Protein AF-A0A411Z4C0-F1 (afdb_monomer_lite)

Secondary structure (DSSP, 8-state):
----PPEEEEEE--SSGGGHHHHHHHHHHHHHTT-EEEEE--TTTHHHHHHH-TTEE-HHHHHHHTTT-SEEEEEEEESSHHHHHHHHHHHHHHHHH-TTSEEEEEEEEBGGGTB--SS-HHHHHHHHHTTSEEEEEEEEESS--HHHHHHHTTS-EEEEPTHHHHHHHHH-HHHHHHH-GGGGTT---SEEEEEE---TTSTTSGGGTT----HHHHHHHHHHHHHHHHHHHTS--EEEEE--GGGHHHHHHHHHHHHTTS-EEEGGGTS-TTS-SHHHHHHHHHTTS-SEEEEEESSSHHHHHHHHHHHHHTSSEEEEEEE--HHHHHTSTTHHHHIIIIIHHHHHHHHHHHHHHHHTTS-SEEEEEETTEEEEE--

Organism: NCBI:txid2305252

Structure (mmCIF, N/CA/C/O backbone):
data_AF-A0A411Z4C0-F1
#
_entry.id   AF-A0A411Z4C0-F1
#
loop_
_atom_site.group_PDB
_atom_site.id
_atom_site.type_symbol
_atom_site.label_atom_id
_atom_site.label_alt_id
_atom_site.label_comp_id
_atom_site.label_asym_id
_atom_site.label_entity_id
_atom_site.label_seq_id
_atom_site.pdbx_PDB_ins_code
_atom_site.Cartn_x
_atom_site.Cartn_y
_atom_site.Cartn_z
_atom_site.occupancy
_atom_site.B_iso_or_equiv
_atom_site.auth_seq_id
_atom_site.auth_comp_id
_atom_site.auth_asym_id
_atom_site.auth_atom_id
_atom_site.pdbx_PDB_model_num
ATOM 1 N N . MET A 1 1 ? 1.088 -11.631 -38.907 1.00 36.16 1 MET A N 1
ATOM 2 C CA . MET A 1 1 ? 1.243 -10.688 -37.780 1.00 36.16 1 MET A CA 1
ATOM 3 C C . MET A 1 1 ? 2.710 -10.715 -37.394 1.00 36.16 1 MET A C 1
ATOM 5 O O . MET A 1 1 ? 3.216 -11.822 -37.263 1.00 36.16 1 MET A O 1
ATOM 9 N N . PRO A 1 2 ? 3.419 -9.578 -37.337 1.00 29.78 2 PRO A N 1
ATOM 10 C CA . PRO A 1 2 ? 4.810 -9.581 -36.906 1.00 29.78 2 PRO A CA 1
ATOM 11 C C . PRO A 1 2 ? 4.848 -9.973 -35.428 1.00 29.78 2 PRO A C 1
ATOM 13 O O . PRO A 1 2 ? 4.092 -9.417 -34.633 1.00 29.78 2 PRO A O 1
ATOM 16 N N . GLU A 1 3 ? 5.672 -10.962 -35.087 1.00 36.97 3 GLU A N 1
ATOM 17 C CA . GLU A 1 3 ? 5.961 -11.317 -33.701 1.00 36.97 3 GLU A CA 1
ATOM 18 C C . GLU A 1 3 ? 6.481 -10.058 -33.004 1.00 36.97 3 GLU A C 1
ATOM 20 O O . GLU A 1 3 ? 7.546 -9.536 -33.335 1.00 36.97 3 GLU A O 1
ATOM 25 N N . THR A 1 4 ? 5.689 -9.500 -32.092 1.00 49.03 4 THR A N 1
ATOM 26 C CA . THR A 1 4 ? 6.172 -8.464 -31.186 1.00 49.03 4 THR A CA 1
ATOM 27 C C . THR A 1 4 ? 7.336 -9.068 -30.415 1.00 49.03 4 THR A C 1
ATOM 29 O O . THR A 1 4 ? 7.144 -10.048 -29.694 1.00 49.03 4 THR A O 1
ATOM 32 N N . GLY A 1 5 ? 8.534 -8.518 -30.614 1.00 60.12 5 GLY A N 1
ATOM 33 C CA . GLY A 1 5 ? 9.742 -8.961 -29.928 1.00 60.12 5 GLY A CA 1
ATOM 34 C C . GLY A 1 5 ? 9.531 -9.101 -28.420 1.00 60.12 5 GLY A C 1
ATOM 35 O O . GLY A 1 5 ? 8.759 -8.347 -27.818 1.00 60.12 5 GLY A O 1
ATOM 36 N N . LYS A 1 6 ? 10.188 -10.085 -27.799 1.00 84.81 6 LYS A N 1
ATOM 37 C CA . LYS A 1 6 ? 9.995 -10.387 -26.371 1.00 84.81 6 LYS A CA 1
ATOM 38 C C . LYS A 1 6 ? 10.513 -9.214 -25.534 1.00 84.81 6 LYS A C 1
ATOM 40 O O . LYS A 1 6 ? 11.701 -8.900 -25.587 1.00 84.81 6 LYS A O 1
ATOM 45 N N . CYS A 1 7 ? 9.644 -8.570 -24.754 1.00 92.25 7 CYS A N 1
ATOM 46 C CA . CYS A 1 7 ? 10.045 -7.549 -23.786 1.00 92.25 7 CYS A CA 1
ATOM 47 C C . CYS A 1 7 ? 10.314 -8.195 -22.420 1.00 92.25 7 CYS A C 1
ATOM 49 O O . CYS A 1 7 ? 9.474 -8.929 -21.901 1.00 92.25 7 CYS A O 1
ATOM 51 N N . GLY A 1 8 ? 11.485 -7.923 -21.843 1.00 96.00 8 GLY A N 1
ATOM 52 C CA . GLY A 1 8 ? 11.820 -8.303 -20.473 1.00 96.00 8 GLY A CA 1
ATOM 53 C C . GLY A 1 8 ? 11.466 -7.191 -19.491 1.00 96.00 8 GLY A C 1
ATOM 54 O O . GLY A 1 8 ? 11.849 -6.045 -19.708 1.00 96.00 8 GLY A O 1
ATOM 55 N N . ASN A 1 9 ? 10.756 -7.512 -18.411 1.00 96.81 9 ASN A N 1
ATOM 56 C CA . ASN A 1 9 ? 10.327 -6.552 -17.394 1.00 96.81 9 ASN A CA 1
ATOM 57 C C . ASN A 1 9 ? 11.163 -6.699 -16.117 1.00 96.81 9 ASN A C 1
ATOM 59 O O . ASN A 1 9 ? 11.042 -7.691 -15.396 1.00 96.81 9 ASN A O 1
ATOM 63 N N . ILE A 1 10 ? 11.993 -5.698 -15.820 1.00 97.00 10 ILE A N 1
ATOM 64 C CA . ILE A 1 10 ? 12.774 -5.623 -14.582 1.00 97.00 10 ILE A CA 1
ATOM 65 C C . ILE A 1 10 ? 12.050 -4.690 -13.617 1.00 97.00 10 ILE A C 1
ATOM 67 O O . ILE A 1 10 ? 12.022 -3.475 -13.822 1.00 97.00 10 ILE A O 1
ATOM 71 N N . ILE A 1 11 ? 11.474 -5.249 -12.555 1.00 95.75 11 ILE A N 1
ATOM 72 C CA . ILE A 1 11 ? 10.800 -4.475 -11.511 1.00 95.75 11 ILE A CA 1
ATOM 73 C C . ILE A 1 11 ? 11.809 -4.174 -10.413 1.00 95.75 11 ILE A C 1
ATOM 75 O O . ILE A 1 11 ? 12.146 -5.047 -9.616 1.00 95.75 11 ILE A O 1
ATOM 79 N N . PHE A 1 12 ? 12.297 -2.936 -10.367 1.00 93.31 12 PHE A N 1
ATOM 80 C CA . PHE A 1 12 ? 13.225 -2.503 -9.327 1.00 93.31 12 PHE A CA 1
ATOM 81 C C . PHE A 1 12 ? 12.452 -2.202 -8.047 1.00 93.31 12 PHE A C 1
ATOM 83 O O . PHE A 1 12 ? 11.865 -1.129 -7.910 1.00 93.31 12 PHE A O 1
ATOM 90 N N . CYS A 1 13 ? 12.445 -3.149 -7.112 1.00 90.44 13 CYS A N 1
ATOM 91 C CA . CYS A 1 13 ? 11.799 -2.978 -5.820 1.00 90.44 13 CYS A CA 1
ATOM 92 C C . CYS A 1 13 ? 12.711 -2.172 -4.881 1.00 90.44 13 CYS A C 1
ATOM 94 O O . CYS A 1 13 ? 13.830 -2.612 -4.597 1.00 90.44 13 CYS A O 1
ATOM 96 N N . PRO A 1 14 ? 12.263 -1.018 -4.354 1.00 83.94 14 PRO A N 1
ATOM 97 C CA . PRO A 1 14 ? 12.999 -0.303 -3.325 1.00 83.94 14 PRO A CA 1
ATOM 98 C C . PRO A 1 14 ? 13.212 -1.198 -2.104 1.00 83.94 14 PRO A C 1
ATOM 100 O O . PRO A 1 14 ? 12.359 -2.022 -1.772 1.00 83.94 14 PRO A O 1
ATOM 103 N N . SER A 1 15 ? 14.304 -0.976 -1.372 1.00 71.94 15 SER A N 1
ATOM 104 C CA . SER A 1 15 ? 14.630 -1.707 -0.135 1.00 71.94 15 SER A CA 1
ATOM 105 C C . SER A 1 15 ? 13.703 -1.369 1.044 1.00 71.94 15 SER A C 1
ATOM 107 O O . SER A 1 15 ? 14.072 -1.548 2.202 1.00 71.94 15 SER A O 1
ATOM 109 N N . THR A 1 16 ? 12.506 -0.843 0.777 1.00 72.06 16 THR A N 1
ATOM 110 C CA . THR A 1 16 ? 11.493 -0.558 1.788 1.00 72.06 16 THR A CA 1
ATOM 111 C C . THR A 1 16 ? 10.357 -1.568 1.661 1.00 72.06 16 THR A C 1
ATOM 113 O O . THR A 1 16 ? 9.844 -1.861 0.581 1.00 72.06 16 THR A O 1
ATOM 116 N N . LYS A 1 17 ? 9.937 -2.102 2.807 1.00 67.25 17 LYS A N 1
ATOM 117 C CA . LYS A 1 17 ? 8.950 -3.187 2.909 1.00 67.25 17 LYS A CA 1
ATOM 118 C C . LYS A 1 17 ? 7.579 -2.839 2.300 1.00 67.25 17 LYS A C 1
ATOM 120 O O . LYS A 1 17 ? 6.836 -3.728 1.907 1.00 67.25 17 LYS A O 1
ATOM 125 N N . LEU A 1 18 ? 7.264 -1.547 2.167 1.00 72.56 18 LEU A N 1
ATOM 126 C CA . LEU A 1 18 ? 5.987 -1.045 1.640 1.00 72.56 18 LEU A CA 1
ATOM 127 C C . LEU A 1 18 ? 5.767 -1.336 0.144 1.00 72.56 18 LEU A C 1
ATOM 129 O O . LEU A 1 18 ? 4.624 -1.301 -0.305 1.00 72.56 18 LEU A O 1
ATOM 133 N N . PHE A 1 19 ? 6.823 -1.635 -0.621 1.00 82.00 19 PHE A N 1
ATOM 134 C CA . PHE A 1 19 ? 6.722 -1.850 -2.072 1.00 82.00 19 PHE A CA 1
ATOM 135 C C . PHE A 1 19 ? 6.778 -3.316 -2.504 1.00 82.00 19 PHE A C 1
ATOM 137 O O . PHE A 1 19 ? 6.578 -3.593 -3.685 1.00 82.00 19 PHE A O 1
ATOM 144 N N . LEU A 1 20 ? 6.977 -4.258 -1.573 1.00 85.56 20 LEU A N 1
ATOM 145 C CA . LEU A 1 20 ? 7.060 -5.684 -1.906 1.00 85.56 20 LEU A CA 1
ATOM 146 C C . LEU A 1 20 ? 5.769 -6.184 -2.564 1.00 85.56 20 LEU A C 1
ATOM 148 O O . LEU A 1 20 ? 5.815 -6.796 -3.626 1.00 85.56 20 LEU A O 1
ATOM 152 N N . LEU A 1 21 ? 4.612 -5.881 -1.971 1.00 85.69 21 LEU A N 1
ATOM 153 C CA . LEU A 1 21 ? 3.324 -6.328 -2.497 1.00 85.69 21 LEU A CA 1
ATOM 154 C C . LEU A 1 21 ? 2.980 -5.675 -3.854 1.00 85.69 21 LEU A C 1
ATOM 156 O O . LEU A 1 21 ? 2.681 -6.415 -4.791 1.00 85.69 21 LEU A O 1
ATOM 160 N N . PRO A 1 22 ? 3.093 -4.343 -4.033 1.00 87.44 22 PRO A N 1
ATOM 161 C CA . PRO A 1 22 ? 2.997 -3.725 -5.356 1.00 87.44 22 PRO A CA 1
ATOM 162 C C . PRO A 1 22 ? 3.954 -4.314 -6.408 1.00 87.44 22 PRO A C 1
ATOM 164 O O . PRO A 1 22 ? 3.552 -4.509 -7.554 1.00 87.44 22 PRO A O 1
ATOM 167 N N . ALA A 1 23 ? 5.203 -4.630 -6.041 1.00 90.62 23 ALA A N 1
ATOM 168 C CA . ALA A 1 23 ? 6.168 -5.238 -6.959 1.00 90.62 23 ALA A CA 1
ATOM 169 C C . ALA A 1 23 ? 5.717 -6.628 -7.421 1.00 90.62 23 ALA A C 1
ATOM 171 O O . ALA A 1 23 ? 5.772 -6.920 -8.616 1.00 90.62 23 ALA A O 1
ATOM 172 N N . ILE A 1 24 ? 5.213 -7.449 -6.494 1.00 89.69 24 ILE A N 1
ATOM 173 C CA . ILE A 1 24 ? 4.620 -8.748 -6.824 1.00 89.69 24 ILE A CA 1
ATOM 174 C C . ILE A 1 24 ? 3.420 -8.558 -7.752 1.00 89.69 24 ILE A C 1
ATOM 176 O O . ILE A 1 24 ? 3.318 -9.248 -8.754 1.00 89.69 24 ILE A O 1
ATOM 180 N N . MET A 1 25 ? 2.551 -7.580 -7.497 1.00 89.12 25 MET A N 1
ATOM 181 C CA . MET A 1 25 ? 1.376 -7.360 -8.348 1.00 89.12 25 MET A CA 1
ATOM 182 C C . MET A 1 25 ? 1.731 -6.964 -9.779 1.00 89.12 25 MET A C 1
ATOM 184 O O . MET A 1 25 ? 1.104 -7.438 -10.723 1.00 89.12 25 MET A O 1
ATOM 188 N N . MET A 1 26 ? 2.757 -6.133 -9.959 1.00 91.88 26 MET A N 1
ATOM 189 C CA . MET A 1 26 ? 3.262 -5.818 -11.295 1.00 91.88 26 MET A CA 1
ATOM 190 C C . MET A 1 26 ? 3.892 -7.042 -11.957 1.00 91.88 26 MET A C 1
ATOM 192 O O . MET A 1 26 ? 3.703 -7.251 -13.152 1.00 91.88 26 MET A O 1
ATOM 196 N N . HIS A 1 27 ? 4.613 -7.865 -11.192 1.00 93.38 27 HIS A N 1
ATOM 197 C CA . HIS A 1 27 ? 5.173 -9.109 -11.705 1.00 93.38 27 HIS A CA 1
ATOM 198 C C . HIS A 1 27 ? 4.070 -10.026 -12.237 1.00 93.38 27 HIS A C 1
ATOM 200 O O . HIS A 1 27 ? 4.132 -10.428 -13.395 1.00 93.38 27 HIS A O 1
ATOM 206 N N . GLU A 1 28 ? 3.037 -10.253 -11.430 1.00 91.06 28 GLU A N 1
ATOM 207 C CA . GLU A 1 28 ? 1.883 -11.091 -11.760 1.00 91.06 28 GLU A CA 1
ATOM 208 C C . GLU A 1 28 ? 1.089 -10.571 -12.957 1.00 91.06 28 GLU A C 1
ATOM 210 O O . GLU A 1 28 ? 0.636 -11.338 -13.803 1.00 91.06 28 GLU A O 1
ATOM 215 N N . PHE A 1 29 ? 0.958 -9.252 -13.067 1.00 91.69 29 PHE A N 1
ATOM 216 C CA . PHE A 1 29 ? 0.349 -8.620 -14.227 1.00 91.69 29 PHE A CA 1
ATOM 217 C C . PHE A 1 29 ? 1.114 -8.942 -15.526 1.00 91.69 29 PHE A C 1
ATOM 219 O O . PHE A 1 29 ? 0.507 -9.364 -16.511 1.00 91.69 29 PHE A O 1
ATOM 226 N N . PHE A 1 30 ? 2.444 -8.795 -15.533 1.00 92.31 30 PHE A N 1
ATOM 227 C CA . PHE A 1 30 ? 3.253 -9.086 -16.722 1.00 92.31 30 PHE A CA 1
ATOM 228 C C . PHE A 1 30 ? 3.294 -10.583 -17.052 1.00 92.31 30 PHE A C 1
ATOM 230 O O . PHE A 1 30 ? 3.185 -10.950 -18.222 1.00 92.31 30 PHE A O 1
ATOM 237 N N . THR A 1 31 ? 3.410 -11.458 -16.050 1.00 90.94 31 THR A N 1
ATOM 238 C CA . THR A 1 31 ? 3.430 -12.911 -16.282 1.00 90.94 31 THR A CA 1
ATOM 239 C C . THR A 1 31 ? 2.089 -13.424 -16.796 1.00 90.94 31 THR A C 1
ATOM 241 O O . THR A 1 31 ? 2.075 -14.263 -17.697 1.00 90.94 31 THR A O 1
ATOM 244 N N . ALA A 1 32 ? 0.964 -12.884 -16.313 1.00 89.00 32 ALA A N 1
ATOM 245 C CA . ALA A 1 32 ? -0.366 -13.199 -16.835 1.00 89.00 32 ALA A CA 1
ATOM 246 C C . ALA A 1 32 ? -0.538 -12.786 -18.309 1.00 89.00 32 ALA A C 1
ATOM 248 O O . ALA A 1 32 ? -1.260 -13.450 -19.052 1.00 89.00 32 ALA A O 1
ATOM 249 N N . ALA A 1 33 ? 0.163 -11.738 -18.755 1.00 89.19 33 ALA A N 1
ATOM 250 C CA . ALA A 1 33 ? 0.226 -11.328 -20.159 1.00 89.19 33 ALA A CA 1
ATOM 251 C C . ALA A 1 33 ? 1.207 -12.169 -21.008 1.00 89.19 33 ALA A C 1
ATOM 253 O O . ALA A 1 33 ? 1.366 -11.916 -22.202 1.00 89.19 33 ALA A O 1
ATOM 254 N N . GLY A 1 34 ? 1.874 -13.166 -20.415 1.00 89.31 34 GLY A N 1
ATOM 255 C CA . GLY A 1 34 ? 2.897 -13.978 -21.078 1.00 89.31 34 GLY A CA 1
ATOM 256 C C . GLY A 1 34 ? 4.239 -13.261 -21.261 1.00 89.31 34 GLY A C 1
ATOM 257 O O . GLY A 1 34 ? 5.102 -13.757 -21.988 1.00 89.31 34 GLY A O 1
ATOM 258 N N . GLU A 1 35 ? 4.441 -12.109 -20.617 1.00 92.19 35 GLU A N 1
ATOM 259 C CA . GLU A 1 35 ? 5.706 -11.382 -20.659 1.00 92.19 35 GLU A CA 1
ATOM 260 C C . GLU A 1 35 ? 6.702 -11.932 -19.627 1.00 92.19 35 GLU A C 1
ATOM 262 O O . GLU A 1 35 ? 6.344 -12.334 -18.516 1.00 92.19 35 GLU A O 1
ATOM 267 N N . LYS A 1 36 ? 7.997 -11.908 -19.968 1.00 94.31 36 LYS A N 1
ATOM 268 C CA . LYS A 1 36 ? 9.054 -12.249 -19.012 1.00 94.31 36 LYS A CA 1
ATOM 269 C C . LYS A 1 36 ? 9.165 -11.135 -17.974 1.00 94.31 36 LYS A C 1
ATOM 271 O O . LYS A 1 36 ? 9.294 -9.965 -18.333 1.00 94.31 36 LYS A O 1
ATOM 276 N N . SER A 1 37 ? 9.176 -11.488 -16.693 1.00 95.75 37 SER A N 1
ATOM 277 C CA . SER A 1 37 ? 9.228 -10.519 -15.596 1.00 95.75 37 SER A CA 1
ATOM 278 C C . SER A 1 37 ? 10.017 -11.057 -14.407 1.00 95.75 37 SER A C 1
ATOM 280 O O . SER A 1 37 ? 9.930 -12.245 -14.102 1.00 95.75 37 SER A O 1
ATOM 282 N N . LYS A 1 38 ? 10.778 -10.191 -13.729 1.00 96.00 38 LYS A N 1
ATOM 283 C CA . LYS A 1 38 ? 11.469 -10.494 -12.468 1.00 96.00 38 LYS A CA 1
ATOM 284 C C . LYS A 1 38 ? 11.516 -9.274 -11.562 1.00 96.00 38 LYS A C 1
ATOM 286 O O . LYS A 1 38 ? 11.616 -8.139 -12.032 1.00 96.00 38 LYS A O 1
ATOM 291 N N . ILE A 1 39 ? 11.466 -9.530 -10.256 1.00 95.88 39 ILE A N 1
ATOM 292 C CA . ILE A 1 39 ? 11.573 -8.494 -9.234 1.00 95.88 39 ILE A CA 1
ATOM 293 C C . ILE A 1 39 ? 13.020 -8.461 -8.757 1.00 95.88 39 ILE A C 1
ATOM 295 O O . ILE A 1 39 ? 13.527 -9.440 -8.212 1.00 95.88 39 ILE A O 1
ATOM 299 N N . VAL A 1 40 ? 13.686 -7.332 -8.973 1.00 94.88 40 VAL A N 1
ATOM 300 C CA . VAL A 1 40 ? 15.056 -7.105 -8.517 1.00 94.88 40 VAL A CA 1
ATOM 301 C C . VAL A 1 40 ? 15.011 -6.349 -7.201 1.00 94.88 40 VAL A C 1
ATOM 303 O O . VAL A 1 40 ? 14.377 -5.296 -7.102 1.00 94.88 40 VAL A O 1
ATOM 306 N N . ILE A 1 41 ? 15.695 -6.885 -6.195 1.00 91.75 41 ILE A N 1
ATOM 307 C CA . ILE A 1 41 ? 15.812 -6.285 -4.865 1.00 91.75 41 ILE A CA 1
ATOM 308 C C . ILE A 1 41 ? 17.268 -6.320 -4.392 1.00 91.75 41 ILE A C 1
ATOM 310 O O . ILE A 1 41 ? 18.077 -7.109 -4.880 1.00 91.75 41 ILE A O 1
ATOM 314 N N . ASP A 1 42 ? 17.611 -5.453 -3.439 1.00 88.06 42 ASP A N 1
ATOM 315 C CA . ASP A 1 42 ? 18.913 -5.481 -2.775 1.00 88.06 42 ASP A CA 1
ATOM 316 C C . ASP A 1 42 ? 19.214 -6.879 -2.212 1.00 88.06 42 ASP A C 1
ATOM 318 O O . ASP A 1 42 ? 18.386 -7.487 -1.527 1.00 88.06 42 ASP A O 1
ATOM 322 N N . LYS A 1 43 ? 20.426 -7.374 -2.474 1.00 88.25 43 LYS A N 1
ATOM 323 C CA . LYS A 1 43 ? 20.870 -8.718 -2.091 1.00 88.25 43 LYS A CA 1
ATOM 324 C C . LYS A 1 43 ? 20.746 -8.990 -0.589 1.00 88.25 43 LYS A C 1
ATOM 326 O O . LYS A 1 43 ? 20.501 -10.128 -0.200 1.00 88.25 43 LYS A O 1
ATOM 331 N N . ASN A 1 44 ? 20.859 -7.963 0.254 1.00 86.56 44 ASN A N 1
ATOM 332 C CA . ASN A 1 44 ? 20.707 -8.097 1.704 1.00 86.56 44 ASN A CA 1
ATOM 333 C C . ASN A 1 44 ? 19.247 -8.328 2.127 1.00 86.56 44 ASN A C 1
ATOM 335 O O . ASN A 1 44 ? 18.997 -8.931 3.167 1.00 86.56 44 ASN A O 1
ATOM 339 N N . MET A 1 45 ? 18.287 -7.861 1.325 1.00 85.38 45 MET A N 1
ATOM 340 C CA . MET A 1 45 ? 16.848 -8.042 1.552 1.00 85.38 45 MET A CA 1
ATOM 341 C C . MET A 1 45 ? 16.296 -9.295 0.864 1.00 85.38 45 MET A C 1
ATOM 343 O O . MET A 1 45 ? 15.189 -9.730 1.183 1.00 85.38 45 MET A O 1
ATOM 347 N N . LEU A 1 46 ? 17.055 -9.881 -0.068 1.00 88.94 46 LEU A N 1
ATOM 348 C CA . LEU A 1 46 ? 16.620 -11.010 -0.884 1.00 88.94 46 LEU A CA 1
ATOM 349 C C . LEU A 1 46 ? 16.130 -12.216 -0.060 1.00 88.94 46 LEU A C 1
ATOM 351 O O . LEU A 1 46 ? 15.039 -12.692 -0.373 1.00 88.94 46 LEU A O 1
ATOM 355 N N . PRO A 1 47 ? 16.820 -12.675 1.010 1.00 87.94 47 PRO A N 1
ATOM 356 C CA . PRO A 1 47 ? 16.332 -13.804 1.803 1.00 87.94 47 PRO A CA 1
ATOM 357 C C . PRO A 1 47 ? 14.936 -13.552 2.377 1.00 87.94 47 PRO A C 1
ATOM 359 O O . PRO A 1 47 ? 14.050 -14.378 2.208 1.00 87.94 47 PRO A O 1
ATOM 362 N N . GLN A 1 48 ? 14.711 -12.374 2.970 1.00 83.12 48 GLN A N 1
ATOM 363 C CA . GLN A 1 48 ? 13.415 -11.994 3.536 1.00 83.12 48 GLN A CA 1
ATOM 364 C C . GLN A 1 48 ? 12.327 -11.873 2.459 1.00 83.12 48 GLN A C 1
ATOM 366 O O . GLN A 1 48 ? 11.188 -12.281 2.675 1.00 83.12 48 GLN A O 1
ATOM 371 N N . ALA A 1 49 ? 12.658 -11.311 1.295 1.00 86.06 49 ALA A N 1
ATOM 372 C CA . ALA A 1 49 ? 11.708 -11.182 0.195 1.00 86.06 49 ALA A CA 1
ATOM 373 C C . ALA A 1 49 ? 11.306 -12.552 -0.381 1.00 86.06 49 ALA A C 1
ATOM 375 O O . ALA A 1 49 ? 10.137 -12.767 -0.702 1.00 86.06 49 ALA A O 1
ATOM 376 N N . GLN A 1 50 ? 12.244 -13.504 -0.431 1.00 87.44 50 GLN A N 1
ATOM 377 C CA . GLN A 1 50 ? 12.003 -14.869 -0.912 1.00 87.44 50 GLN A CA 1
ATOM 378 C C . GLN A 1 50 ? 11.079 -15.692 -0.008 1.00 87.44 50 GLN A C 1
ATOM 380 O O . GLN A 1 50 ? 10.399 -16.622 -0.465 1.00 87.44 50 GLN A O 1
ATOM 385 N N . GLU A 1 51 ? 10.982 -15.320 1.269 1.00 82.25 51 GLU A N 1
ATOM 386 C CA . GLU A 1 51 ? 9.969 -15.888 2.152 1.00 82.25 51 GLU A CA 1
ATOM 387 C C . GLU A 1 51 ? 8.548 -15.484 1.708 1.00 82.25 51 GLU A C 1
ATOM 389 O O . GLU A 1 51 ? 7.612 -16.265 1.869 1.00 82.25 51 GLU A O 1
ATOM 394 N N . ILE A 1 52 ? 8.379 -14.312 1.084 1.00 79.31 52 ILE A N 1
ATOM 395 C CA . ILE A 1 52 ? 7.080 -13.786 0.633 1.00 79.31 52 ILE A CA 1
ATOM 396 C C . ILE A 1 52 ? 6.721 -14.293 -0.776 1.00 79.31 52 ILE A C 1
ATOM 398 O O . ILE A 1 52 ? 5.558 -14.620 -1.023 1.00 79.31 52 ILE A O 1
ATOM 402 N N . GLY A 1 53 ? 7.695 -14.411 -1.686 1.00 80.44 53 GLY A N 1
ATOM 403 C CA . GLY A 1 53 ? 7.493 -14.932 -3.047 1.00 80.44 53 GLY A CA 1
ATOM 404 C C . GLY A 1 53 ? 8.795 -15.380 -3.716 1.00 80.44 53 GLY A C 1
ATOM 405 O O . GLY A 1 53 ? 9.859 -14.901 -3.364 1.00 80.44 53 GLY A O 1
ATOM 406 N N . ASP A 1 54 ? 8.746 -16.306 -4.674 1.00 82.00 54 ASP A N 1
ATOM 407 C CA . ASP A 1 54 ? 9.963 -16.872 -5.294 1.00 82.00 54 ASP A CA 1
ATOM 408 C C . ASP A 1 54 ? 10.548 -16.015 -6.433 1.00 82.00 54 ASP A C 1
ATOM 410 O O . ASP A 1 54 ? 11.658 -16.263 -6.901 1.00 82.00 54 ASP A O 1
ATOM 414 N N . ASP A 1 55 ? 9.832 -14.981 -6.875 1.00 88.50 55 ASP A N 1
ATOM 415 C CA . ASP A 1 55 ? 10.209 -14.181 -8.047 1.00 88.50 55 ASP A CA 1
ATOM 416 C C . ASP A 1 55 ? 11.171 -13.024 -7.770 1.00 88.50 55 ASP A C 1
ATOM 418 O O . ASP A 1 55 ? 11.555 -12.297 -8.694 1.00 88.50 55 ASP A O 1
ATOM 422 N N . PHE A 1 56 ? 11.607 -12.888 -6.517 1.00 92.81 56 PHE A N 1
ATOM 423 C CA . PHE A 1 56 ? 12.664 -11.964 -6.128 1.00 92.81 56 PHE A CA 1
ATOM 424 C C . PHE A 1 56 ? 14.042 -12.537 -6.469 1.00 92.81 56 PHE A C 1
ATOM 426 O O . PHE A 1 56 ? 14.348 -13.696 -6.176 1.00 92.81 56 PHE A O 1
ATOM 433 N N . CYS A 1 57 ? 14.893 -11.701 -7.056 1.00 94.94 57 CYS A N 1
ATOM 434 C CA . CYS A 1 57 ? 16.264 -12.042 -7.418 1.00 94.94 57 CYS A CA 1
ATOM 435 C C . CYS A 1 57 ? 17.202 -10.830 -7.304 1.00 94.94 57 CYS A C 1
ATOM 437 O O . CYS A 1 57 ? 16.756 -9.696 -7.106 1.00 94.94 57 CYS A O 1
ATOM 439 N N . ASP A 1 58 ? 18.507 -11.081 -7.411 1.00 94.00 58 ASP A N 1
ATOM 440 C CA . ASP A 1 58 ? 19.496 -10.027 -7.624 1.00 94.00 58 ASP A CA 1
ATOM 441 C C . ASP A 1 58 ? 19.555 -9.604 -9.104 1.00 94.00 58 ASP A C 1
ATOM 443 O O . ASP A 1 58 ? 18.936 -10.206 -9.989 1.00 94.00 58 ASP A O 1
ATOM 447 N N . PHE A 1 59 ? 20.268 -8.509 -9.372 1.00 93.44 59 PHE A N 1
ATOM 448 C CA . PHE A 1 59 ? 20.327 -7.936 -10.712 1.00 93.44 59 PHE A CA 1
ATOM 449 C C . PHE A 1 59 ? 21.067 -8.853 -11.694 1.00 93.44 59 PHE A C 1
ATOM 451 O O . PHE A 1 59 ? 20.641 -8.982 -12.839 1.00 93.44 59 PHE A O 1
ATOM 458 N N . GLU A 1 60 ? 22.131 -9.530 -11.259 1.00 93.69 60 GLU A N 1
ATOM 459 C CA . GLU A 1 60 ? 22.899 -10.457 -12.092 1.00 93.69 60 GLU A CA 1
ATOM 460 C C . GLU A 1 60 ? 22.046 -11.634 -12.586 1.00 93.69 60 GLU A C 1
ATOM 462 O O . GLU A 1 60 ? 22.114 -12.003 -13.760 1.00 93.69 60 GLU A O 1
ATOM 467 N N . THR A 1 61 ? 21.192 -12.185 -11.721 1.00 93.38 61 THR A N 1
ATOM 468 C CA . THR A 1 61 ? 20.247 -13.246 -12.095 1.00 93.38 61 THR A CA 1
ATOM 469 C C . THR A 1 61 ? 19.215 -12.741 -13.103 1.00 93.38 61 THR A C 1
ATOM 471 O O . THR A 1 61 ? 18.921 -13.418 -14.093 1.00 93.38 61 THR A O 1
ATOM 474 N N . ALA A 1 62 ? 18.677 -11.534 -12.892 1.00 94.56 62 ALA A N 1
ATOM 475 C CA . ALA A 1 62 ? 17.749 -10.922 -13.840 1.00 94.56 62 ALA A CA 1
ATOM 476 C C . ALA A 1 62 ? 18.401 -10.716 -15.215 1.00 94.56 62 ALA A C 1
ATOM 478 O O . ALA A 1 62 ? 17.768 -10.973 -16.237 1.00 94.56 62 ALA A O 1
ATOM 479 N N . VAL A 1 63 ? 19.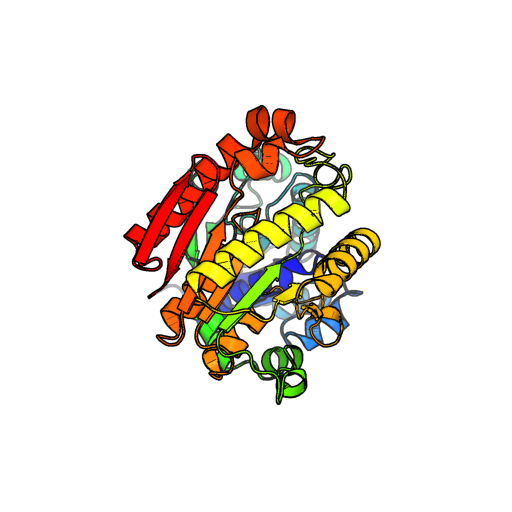675 -10.312 -15.254 1.00 93.94 63 VAL A N 1
ATOM 480 C CA . VAL A 1 63 ? 20.410 -10.098 -16.505 1.00 93.94 63 VAL A CA 1
ATOM 481 C C . VAL A 1 63 ? 20.402 -11.351 -17.380 1.00 93.94 63 VAL A C 1
ATOM 483 O O . VAL A 1 63 ? 19.973 -11.277 -18.531 1.00 93.94 63 VAL A O 1
ATOM 486 N N . GLN A 1 64 ? 20.796 -12.494 -16.813 1.00 93.31 64 GLN A N 1
ATOM 487 C CA . GLN A 1 64 ? 20.839 -13.779 -17.521 1.00 93.31 64 GLN A CA 1
ATOM 488 C C . GLN A 1 64 ? 19.453 -14.183 -18.044 1.00 93.31 64 GLN A C 1
ATOM 490 O O . GLN A 1 64 ? 19.300 -14.649 -19.171 1.00 93.31 64 GLN A O 1
ATOM 495 N N . TYR A 1 65 ? 18.415 -13.955 -17.236 1.00 93.94 65 TYR A N 1
ATOM 496 C CA . TYR A 1 65 ? 17.039 -14.313 -17.574 1.00 93.94 65 TYR A CA 1
ATOM 497 C C . TYR A 1 65 ? 16.479 -13.540 -18.784 1.00 93.94 65 TYR A C 1
ATOM 499 O O . TYR A 1 65 ? 15.627 -14.059 -19.516 1.00 93.94 65 TYR A O 1
ATOM 507 N N . PHE A 1 66 ? 16.966 -12.315 -19.011 1.00 95.50 66 PHE A N 1
ATOM 508 C CA . PHE A 1 66 ? 16.494 -11.425 -20.072 1.00 95.50 66 PHE A CA 1
ATOM 509 C C . PHE A 1 66 ? 17.429 -11.332 -21.284 1.00 95.50 66 PHE A C 1
ATOM 511 O O . PHE A 1 66 ? 17.193 -10.486 -22.148 1.00 95.50 66 PHE A O 1
ATOM 518 N N . GLU A 1 67 ? 18.468 -12.166 -21.401 1.00 91.62 67 GLU A N 1
ATOM 519 C CA . GLU A 1 67 ? 19.444 -12.117 -22.507 1.00 91.62 67 GLU A CA 1
ATOM 520 C C . GLU A 1 67 ? 18.816 -12.265 -23.901 1.00 91.62 67 GLU A C 1
ATOM 522 O O . GLU A 1 67 ? 19.245 -11.587 -24.834 1.00 91.62 67 GLU A O 1
ATOM 527 N N . ASP A 1 68 ? 17.742 -13.039 -24.034 1.00 92.00 68 ASP A N 1
ATOM 528 C CA . ASP A 1 68 ? 17.037 -13.315 -25.297 1.00 92.00 68 ASP A CA 1
ATOM 529 C C . ASP A 1 68 ? 15.929 -12.302 -25.650 1.00 92.00 68 ASP A C 1
ATOM 531 O O . ASP A 1 68 ? 15.244 -12.469 -26.656 1.00 92.00 68 ASP A O 1
ATOM 535 N N . CYS A 1 69 ? 15.710 -11.276 -24.822 1.00 93.88 69 CYS A N 1
ATOM 536 C CA . CYS A 1 69 ? 14.684 -10.255 -25.066 1.00 93.88 69 CYS A CA 1
ATOM 537 C C . CYS A 1 69 ? 15.163 -9.169 -26.047 1.00 93.88 69 CYS A C 1
ATOM 539 O O . CYS A 1 69 ? 16.330 -8.783 -26.019 1.00 93.88 69 CYS A O 1
ATOM 541 N N . ASP A 1 70 ? 14.269 -8.591 -26.843 1.00 92.31 70 ASP A N 1
ATOM 542 C CA . ASP A 1 70 ? 14.605 -7.506 -27.784 1.00 92.31 70 ASP A CA 1
ATOM 543 C C . ASP A 1 70 ? 14.595 -6.125 -27.109 1.00 92.31 70 ASP A C 1
ATOM 545 O O . ASP A 1 70 ? 15.308 -5.192 -27.495 1.00 92.31 70 ASP A O 1
ATOM 549 N N . SER A 1 71 ? 13.788 -5.993 -26.058 1.00 94.50 71 SER A N 1
ATOM 550 C CA . SER A 1 71 ? 13.688 -4.784 -25.246 1.00 94.50 71 SER A CA 1
ATOM 551 C C . SER A 1 71 ? 13.662 -5.102 -23.762 1.00 94.50 71 SER A C 1
ATOM 553 O O . SER A 1 71 ? 13.223 -6.179 -23.357 1.00 94.50 71 SER A O 1
ATOM 555 N N . ILE A 1 72 ? 14.102 -4.137 -22.959 1.00 96.38 72 ILE A N 1
ATOM 556 C CA . ILE A 1 72 ? 14.044 -4.197 -21.501 1.00 96.38 72 ILE A CA 1
ATOM 557 C C . ILE A 1 72 ? 13.210 -3.026 -21.003 1.00 96.38 72 ILE A C 1
ATOM 559 O O . ILE A 1 72 ? 13.512 -1.869 -21.298 1.00 96.38 72 ILE A O 1
ATOM 563 N N . ARG A 1 73 ? 12.167 -3.328 -20.234 1.00 96.56 73 ARG A N 1
ATOM 564 C CA . ARG A 1 73 ? 11.351 -2.358 -19.515 1.00 96.56 73 ARG A CA 1
ATOM 565 C C . ARG A 1 73 ? 11.778 -2.332 -18.056 1.00 96.56 73 ARG A C 1
ATOM 567 O O . ARG A 1 73 ? 11.668 -3.331 -17.352 1.00 96.56 73 ARG A O 1
ATOM 574 N N . SER A 1 74 ? 12.247 -1.177 -17.604 1.00 95.62 74 SER A N 1
ATOM 575 C CA . SER A 1 74 ? 12.521 -0.917 -16.193 1.00 95.62 74 SER A CA 1
ATOM 576 C C . SER A 1 74 ? 11.262 -0.361 -15.542 1.00 95.62 74 SER A C 1
ATOM 578 O O . SER A 1 74 ? 10.799 0.724 -15.893 1.00 95.62 74 SER A O 1
ATOM 580 N N . VAL A 1 75 ? 10.690 -1.112 -14.609 1.00 93.69 75 VAL A N 1
ATOM 581 C CA . VAL A 1 75 ? 9.506 -0.706 -13.852 1.00 93.69 75 VAL A CA 1
ATOM 582 C C . VAL A 1 75 ? 9.973 -0.096 -12.541 1.00 93.69 75 VAL A C 1
ATOM 584 O O . VAL A 1 75 ? 10.744 -0.713 -11.802 1.00 93.69 75 VAL A O 1
ATOM 587 N N . CYS A 1 76 ? 9.579 1.148 -12.285 1.00 88.00 76 CYS A N 1
ATOM 588 C CA . CYS A 1 76 ? 10.155 1.957 -11.217 1.00 88.00 76 CYS A CA 1
ATOM 589 C C . CYS A 1 76 ? 9.085 2.666 -10.394 1.00 88.00 76 CYS A C 1
ATOM 591 O O . CYS A 1 76 ? 8.160 3.276 -10.932 1.00 88.00 76 CYS A O 1
ATOM 593 N N . PHE A 1 77 ? 9.266 2.621 -9.078 1.00 85.81 77 PHE A N 1
ATOM 594 C CA . PHE A 1 77 ? 8.412 3.287 -8.106 1.00 85.81 77 PHE A CA 1
ATOM 595 C C . PHE A 1 77 ? 8.766 4.769 -8.022 1.00 85.81 77 PHE A C 1
ATOM 597 O O . PHE A 1 77 ? 9.932 5.129 -7.855 1.00 85.81 77 PHE A O 1
ATOM 604 N N . HIS A 1 78 ? 7.763 5.635 -8.120 1.00 75.88 78 HIS A N 1
ATOM 605 C CA . HIS A 1 78 ? 7.940 7.075 -8.054 1.00 75.88 78 HIS A CA 1
ATOM 606 C C . HIS A 1 78 ? 7.347 7.642 -6.763 1.00 75.88 78 HIS A C 1
ATOM 608 O O . HIS A 1 78 ? 6.131 7.657 -6.589 1.00 75.88 78 HIS A O 1
ATOM 614 N N . HIS A 1 79 ? 8.219 8.166 -5.899 1.00 68.00 79 HIS A N 1
ATOM 615 C CA . HIS A 1 79 ? 7.826 8.802 -4.640 1.00 68.00 79 HIS A CA 1
ATOM 616 C C . HIS A 1 79 ? 8.513 10.164 -4.429 1.00 68.00 79 HIS A C 1
ATOM 618 O O . HIS A 1 79 ? 7.863 11.128 -4.026 1.00 68.00 79 HIS A O 1
ATOM 624 N N . ASP A 1 80 ? 9.821 10.268 -4.680 1.00 71.75 80 ASP A N 1
ATOM 625 C CA . ASP A 1 80 ? 10.609 11.478 -4.420 1.00 71.75 80 ASP A CA 1
ATOM 626 C C . ASP A 1 80 ? 11.866 11.578 -5.310 1.00 71.75 80 ASP A C 1
ATOM 628 O O . ASP A 1 80 ? 12.169 10.691 -6.111 1.00 71.75 80 ASP A O 1
ATOM 632 N N . ASP A 1 81 ? 12.621 12.670 -5.161 1.00 77.25 81 ASP A N 1
ATOM 633 C CA . ASP A 1 81 ? 13.863 12.899 -5.906 1.00 77.25 81 ASP A CA 1
ATOM 634 C C . ASP A 1 81 ? 14.956 11.859 -5.626 1.00 77.25 81 ASP A C 1
ATOM 636 O O . ASP A 1 81 ? 15.774 11.585 -6.508 1.00 77.25 81 ASP A O 1
ATOM 640 N N . THR A 1 82 ? 14.981 11.246 -4.441 1.00 80.44 82 THR A N 1
ATOM 641 C CA . THR A 1 82 ? 15.925 10.165 -4.134 1.00 80.44 82 THR A CA 1
ATOM 642 C C . THR A 1 82 ? 15.629 8.940 -4.998 1.00 80.44 82 THR A C 1
ATOM 644 O O . THR A 1 82 ? 16.562 8.349 -5.552 1.00 80.44 82 THR A O 1
ATOM 647 N N . GLN A 1 83 ? 14.351 8.606 -5.199 1.00 79.44 83 GLN A N 1
ATOM 648 C CA . GLN A 1 83 ? 13.939 7.537 -6.111 1.00 79.44 83 GLN A CA 1
ATOM 649 C C . GLN A 1 83 ? 14.235 7.870 -7.578 1.00 79.44 83 GLN A C 1
ATOM 651 O O . GLN A 1 83 ? 14.631 6.978 -8.328 1.00 79.44 83 GLN A O 1
ATOM 656 N N . PHE A 1 84 ? 14.160 9.141 -7.995 1.00 84.06 84 PHE A N 1
ATOM 657 C CA . PHE A 1 84 ? 14.627 9.534 -9.334 1.00 84.06 84 PHE A CA 1
ATOM 658 C C . PHE A 1 84 ? 16.119 9.247 -9.535 1.00 84.06 84 PHE A C 1
ATOM 660 O O . PHE A 1 84 ? 16.522 8.714 -10.567 1.00 84.06 84 PHE A O 1
ATOM 667 N N . GLN A 1 85 ? 16.959 9.575 -8.551 1.00 87.12 85 GLN A N 1
ATOM 668 C CA . GLN A 1 85 ? 18.393 9.287 -8.646 1.00 87.12 85 GLN A CA 1
ATOM 669 C C . GLN A 1 85 ? 18.668 7.778 -8.661 1.00 87.12 85 GLN A C 1
ATOM 671 O O . GLN A 1 85 ? 19.551 7.317 -9.385 1.00 87.12 85 GLN A O 1
ATOM 676 N N . ALA A 1 86 ? 17.898 6.992 -7.901 1.00 86.88 86 ALA A N 1
ATOM 677 C CA . ALA A 1 86 ? 17.969 5.534 -7.953 1.00 86.88 86 ALA A CA 1
ATOM 678 C C . ALA A 1 86 ? 17.580 4.990 -9.339 1.00 86.88 86 ALA A C 1
ATOM 680 O O . ALA A 1 86 ? 18.316 4.177 -9.894 1.00 86.88 86 ALA A O 1
ATOM 681 N N . LEU A 1 87 ? 16.500 5.502 -9.935 1.00 88.88 87 LEU A N 1
ATOM 682 C CA . LEU A 1 87 ? 16.086 5.197 -11.306 1.00 88.88 87 LEU A CA 1
ATOM 683 C C . LEU A 1 87 ? 17.206 5.473 -12.315 1.00 88.88 87 LEU A C 1
ATOM 685 O O . LEU A 1 87 ? 17.518 4.602 -13.120 1.00 88.88 87 LEU A O 1
ATOM 689 N N . VAL A 1 88 ? 17.833 6.653 -12.269 1.00 92.00 88 VAL A N 1
ATOM 690 C CA . VAL A 1 88 ? 18.928 7.005 -13.192 1.00 92.00 88 VAL A CA 1
ATOM 691 C C . VAL A 1 88 ? 20.093 6.020 -13.064 1.00 92.00 88 VAL A C 1
ATOM 693 O O . VAL A 1 88 ? 20.632 5.573 -14.077 1.00 92.00 88 VAL A O 1
ATOM 696 N N . ARG A 1 89 ? 20.471 5.632 -11.838 1.00 91.88 89 ARG A N 1
ATOM 697 C CA . ARG A 1 89 ? 21.508 4.608 -11.617 1.00 91.88 89 ARG A CA 1
ATOM 698 C C . ARG A 1 89 ? 21.107 3.255 -12.200 1.00 91.88 89 ARG A C 1
ATOM 700 O O . ARG A 1 89 ? 21.889 2.673 -12.947 1.00 91.88 89 ARG A O 1
ATOM 707 N N . ASN A 1 90 ? 19.892 2.794 -11.915 1.00 91.50 90 ASN A N 1
ATOM 708 C CA . ASN A 1 90 ? 19.387 1.513 -12.406 1.00 91.50 90 ASN A CA 1
ATOM 709 C C . ASN A 1 90 ? 19.339 1.484 -13.939 1.00 91.50 90 ASN A C 1
ATOM 711 O O . ASN A 1 90 ? 19.804 0.527 -14.549 1.00 91.50 90 ASN A O 1
ATOM 715 N N . LEU A 1 91 ? 18.866 2.558 -14.577 1.00 93.62 91 LEU A N 1
ATOM 716 C CA . LEU A 1 91 ? 18.850 2.675 -16.035 1.00 93.62 91 LEU A CA 1
ATOM 717 C C . LEU A 1 91 ? 20.252 2.632 -16.638 1.00 93.62 91 LEU A C 1
ATOM 719 O O . LEU A 1 91 ? 20.463 1.924 -17.618 1.00 93.62 91 LEU A O 1
ATOM 723 N N . ASN A 1 92 ? 21.228 3.326 -16.047 1.00 94.19 92 ASN A N 1
ATOM 724 C CA . ASN A 1 92 ? 22.619 3.236 -16.496 1.00 94.19 92 ASN A CA 1
ATOM 725 C C . ASN A 1 92 ? 23.158 1.801 -16.413 1.00 94.19 92 ASN A C 1
ATOM 727 O O . ASN A 1 92 ? 23.830 1.345 -17.341 1.00 94.19 92 ASN A O 1
ATOM 731 N N . MET A 1 93 ? 22.831 1.067 -15.344 1.00 93.31 93 MET A N 1
ATOM 732 C CA . MET A 1 93 ? 23.214 -0.342 -15.201 1.00 93.31 93 MET A CA 1
ATOM 733 C C . MET A 1 93 ? 22.574 -1.213 -16.287 1.00 93.31 93 MET A C 1
ATOM 735 O O . MET A 1 93 ? 23.288 -1.928 -16.987 1.00 93.31 93 MET A O 1
ATOM 739 N N . VAL A 1 94 ? 21.253 -1.110 -16.481 1.00 94.56 94 VAL A N 1
ATOM 740 C CA . VAL A 1 94 ? 20.523 -1.864 -17.518 1.00 94.56 94 VAL A CA 1
ATOM 741 C C . VAL A 1 94 ? 21.113 -1.586 -18.894 1.00 94.56 94 VAL A C 1
ATOM 743 O O . VAL A 1 94 ? 21.427 -2.520 -19.624 1.00 94.56 94 VAL A O 1
ATOM 746 N N . ARG A 1 95 ? 21.335 -0.317 -19.237 1.00 93.62 95 ARG A N 1
ATOM 747 C CA . ARG A 1 95 ? 21.883 0.083 -20.538 1.00 93.62 95 ARG A CA 1
ATOM 748 C C . ARG A 1 95 ? 23.302 -0.413 -20.777 1.00 93.62 95 ARG A C 1
ATOM 750 O O . ARG A 1 95 ? 23.635 -0.774 -21.899 1.00 93.62 95 ARG A O 1
ATOM 757 N N . THR A 1 96 ? 24.129 -0.429 -19.736 1.00 94.00 96 THR A N 1
ATOM 758 C CA . THR A 1 96 ? 25.507 -0.927 -19.831 1.00 94.00 96 THR A CA 1
ATOM 759 C C . THR A 1 96 ? 25.522 -2.421 -20.141 1.00 94.00 96 THR A C 1
ATOM 761 O O . THR A 1 96 ? 26.314 -2.875 -20.962 1.00 94.00 96 THR A O 1
ATOM 764 N N . VAL A 1 97 ? 24.622 -3.180 -19.515 1.00 94.38 97 VAL A N 1
ATOM 765 C CA . VAL A 1 97 ? 24.529 -4.633 -19.698 1.00 94.38 97 VAL A CA 1
ATOM 766 C C . VAL A 1 97 ? 23.774 -5.007 -20.979 1.00 94.38 97 VAL A C 1
ATOM 768 O O . VAL A 1 97 ? 24.105 -5.992 -21.636 1.00 94.38 97 VAL A O 1
ATOM 771 N N . PHE A 1 98 ? 22.804 -4.190 -21.388 1.00 93.19 98 PHE A N 1
ATOM 772 C CA . PHE A 1 98 ? 21.969 -4.399 -22.569 1.00 93.19 98 PHE A CA 1
ATOM 773 C C . PHE A 1 98 ? 22.094 -3.258 -23.599 1.00 93.19 98 PHE A C 1
ATOM 775 O O . PHE A 1 98 ? 21.088 -2.646 -23.973 1.00 93.19 98 PHE A O 1
ATOM 782 N N . PRO A 1 99 ? 23.300 -2.981 -24.135 1.00 89.38 99 PRO A N 1
ATOM 783 C CA . PRO A 1 99 ? 23.562 -1.776 -24.931 1.00 89.38 99 PRO A CA 1
ATOM 784 C C . PRO A 1 99 ? 22.849 -1.752 -26.287 1.00 89.38 99 PRO A C 1
ATOM 786 O O . PRO A 1 99 ? 22.685 -0.691 -26.880 1.00 89.38 99 PRO A O 1
ATOM 789 N N . LYS A 1 100 ? 22.430 -2.917 -26.795 1.00 89.19 100 LYS A N 1
ATOM 790 C CA . LYS A 1 100 ? 21.737 -3.056 -28.087 1.00 89.19 100 LYS A CA 1
ATOM 791 C C . LYS A 1 100 ? 20.218 -3.172 -27.956 1.00 89.19 100 LYS A C 1
ATOM 793 O O . LYS A 1 100 ? 19.536 -3.248 -28.974 1.00 89.19 100 LYS A O 1
ATOM 798 N N . LYS A 1 101 ? 19.690 -3.236 -26.731 1.00 91.69 101 LYS A N 1
ATOM 799 C CA . LYS A 1 101 ? 18.255 -3.421 -26.493 1.00 91.69 101 LYS A CA 1
ATOM 800 C C . LYS A 1 101 ? 17.568 -2.073 -26.396 1.00 91.69 101 LYS A C 1
ATOM 802 O O . LYS A 1 101 ? 18.134 -1.107 -25.886 1.00 91.69 101 LYS A O 1
ATOM 807 N N . ARG A 1 102 ? 16.314 -2.013 -26.839 1.00 92.69 102 ARG A N 1
ATOM 808 C CA . ARG A 1 102 ? 15.476 -0.836 -26.589 1.00 92.69 102 ARG A CA 1
ATOM 809 C C . ARG A 1 102 ? 15.181 -0.745 -25.089 1.00 92.69 102 ARG A C 1
ATOM 811 O O . ARG A 1 102 ? 14.722 -1.726 -24.503 1.00 92.69 102 ARG A O 1
ATOM 818 N N . ASN A 1 103 ? 15.418 0.424 -24.495 1.00 93.88 103 ASN A N 1
ATOM 819 C CA . ASN A 1 103 ? 15.220 0.669 -23.067 1.00 93.88 103 ASN A CA 1
ATOM 820 C C . ASN A 1 103 ? 13.922 1.447 -22.835 1.00 93.88 103 ASN A C 1
ATOM 822 O O . ASN A 1 103 ? 13.782 2.604 -23.234 1.00 93.88 103 ASN A O 1
ATOM 826 N N . LEU A 1 104 ? 12.970 0.778 -22.196 1.00 94.75 104 LEU A N 1
ATOM 827 C CA . LEU A 1 104 ? 11.659 1.309 -21.855 1.00 94.75 104 LEU A CA 1
ATOM 828 C C . LEU A 1 104 ? 11.573 1.554 -20.347 1.00 94.75 104 LEU A C 1
ATOM 830 O O . LEU A 1 104 ? 12.222 0.866 -19.556 1.00 94.75 104 LEU A O 1
ATOM 834 N N . VAL A 1 105 ? 10.739 2.503 -19.941 1.00 94.31 105 VAL A N 1
ATOM 835 C CA . VAL A 1 105 ? 10.443 2.783 -18.533 1.00 94.31 105 VAL A CA 1
ATOM 836 C C . VAL A 1 105 ? 8.946 2.752 -18.308 1.00 94.31 105 VAL A C 1
ATOM 838 O O . VAL A 1 105 ? 8.200 3.415 -19.026 1.00 94.31 105 VAL A O 1
ATOM 841 N N . SER A 1 106 ? 8.523 2.039 -17.267 1.00 93.81 106 SER A N 1
ATOM 842 C CA . SER A 1 106 ? 7.181 2.191 -16.717 1.00 93.81 106 SER A CA 1
ATOM 843 C C . SER A 1 106 ? 7.236 2.724 -15.303 1.00 93.81 106 SER A C 1
ATOM 845 O O . SER A 1 106 ? 8.009 2.247 -14.472 1.00 93.81 106 SER A O 1
ATOM 847 N N . PHE A 1 107 ? 6.398 3.716 -15.029 1.00 90.81 107 PHE A N 1
ATOM 848 C CA . PHE A 1 107 ? 6.315 4.322 -13.710 1.00 90.81 107 PHE A CA 1
ATOM 849 C C . PHE A 1 107 ? 5.144 3.769 -12.928 1.00 90.81 107 PHE A C 1
ATOM 851 O O . PHE A 1 107 ? 4.021 3.766 -13.420 1.00 90.81 107 PHE A O 1
ATOM 858 N N . TYR A 1 108 ? 5.409 3.375 -11.691 1.00 89.06 108 TYR A N 1
ATOM 859 C CA . TYR A 1 108 ? 4.385 3.086 -10.706 1.00 89.06 108 TYR A CA 1
ATOM 860 C C . TYR A 1 108 ? 4.360 4.227 -9.669 1.00 89.06 108 TYR A C 1
ATOM 862 O O . TYR A 1 108 ? 5.384 4.479 -9.028 1.00 89.06 108 TYR A O 1
ATOM 870 N N . PRO A 1 109 ? 3.249 4.971 -9.533 1.00 81.56 109 PRO A N 1
ATOM 871 C CA . PRO A 1 109 ? 3.083 6.040 -8.555 1.00 81.56 109 PRO A CA 1
ATOM 872 C C . PRO A 1 109 ? 3.095 5.481 -7.125 1.00 81.56 109 PRO A C 1
ATOM 874 O O . PRO A 1 109 ? 2.972 4.279 -6.922 1.00 81.56 109 PRO A O 1
ATOM 877 N N . ASP A 1 110 ? 3.269 6.337 -6.122 1.00 73.25 110 ASP A N 1
ATOM 878 C CA . ASP A 1 110 ? 3.575 5.896 -4.760 1.00 73.25 110 ASP A CA 1
ATOM 879 C C . ASP A 1 110 ? 2.520 4.949 -4.149 1.00 73.25 110 ASP A C 1
ATOM 881 O O . ASP A 1 110 ? 1.412 5.349 -3.763 1.00 73.25 110 ASP A O 1
ATOM 885 N N . GLY A 1 111 ? 2.909 3.674 -4.044 1.00 71.56 111 GLY A N 1
ATOM 886 C CA . GLY A 1 111 ? 2.150 2.608 -3.403 1.00 71.56 111 GLY A CA 1
ATOM 887 C C . GLY A 1 111 ? 0.758 2.433 -4.004 1.00 71.56 111 GLY A C 1
ATOM 888 O O . GLY A 1 111 ? 0.466 2.833 -5.128 1.00 71.56 111 GLY A O 1
ATOM 889 N N . PHE A 1 112 ? -0.155 1.846 -3.240 1.00 74.12 112 PHE A N 1
ATOM 890 C CA . PHE A 1 112 ? -1.561 1.816 -3.642 1.00 74.12 112 PHE A CA 1
ATOM 891 C C . PHE A 1 112 ? -2.223 3.196 -3.580 1.00 74.12 112 PHE A C 1
ATOM 893 O O . PHE A 1 112 ? -3.330 3.355 -4.076 1.00 74.12 112 PHE A O 1
ATOM 900 N N . GLY A 1 113 ? -1.559 4.215 -3.021 1.00 71.75 113 GLY A N 1
ATOM 901 C CA . GLY A 1 113 ? -2.082 5.576 -2.983 1.00 71.75 113 GLY A CA 1
ATOM 902 C C . GLY A 1 113 ? -2.169 6.245 -4.357 1.00 71.75 113 GLY A C 1
ATOM 903 O O . GLY A 1 113 ? -2.864 7.258 -4.470 1.00 71.75 113 GLY A O 1
ATOM 904 N N . ASN A 1 114 ? -1.479 5.683 -5.359 1.00 73.06 114 ASN A N 1
ATOM 905 C CA . ASN A 1 114 ? -1.419 6.096 -6.762 1.00 73.06 114 ASN A CA 1
ATOM 906 C C . ASN A 1 114 ? -1.167 7.591 -6.993 1.00 73.06 114 ASN A C 1
ATOM 908 O O . ASN A 1 114 ? -1.537 8.124 -8.039 1.00 73.06 114 ASN A O 1
ATOM 912 N N . ALA A 1 115 ? -0.550 8.280 -6.033 1.00 76.94 115 ALA A N 1
ATOM 913 C CA . ALA A 1 115 ? -0.273 9.703 -6.119 1.00 76.94 115 ALA A CA 1
ATOM 914 C C . ALA A 1 115 ? 1.162 9.942 -6.589 1.00 76.94 115 ALA A C 1
ATOM 916 O O . ALA A 1 115 ? 2.098 9.253 -6.194 1.00 76.94 115 ALA A O 1
ATOM 917 N N . MET A 1 116 ? 1.331 10.970 -7.414 1.00 76.81 116 MET A N 1
ATOM 918 C CA . MET A 1 116 ? 2.641 11.497 -7.777 1.00 76.81 116 MET A CA 1
ATOM 919 C C . MET A 1 116 ? 2.776 12.954 -7.350 1.00 76.81 116 MET A C 1
ATOM 921 O O . MET A 1 116 ? 1.833 13.742 -7.476 1.00 76.81 116 MET A O 1
ATOM 925 N N . HIS A 1 117 ? 3.971 13.313 -6.892 1.00 72.75 117 HIS A N 1
ATOM 926 C CA . HIS A 1 117 ? 4.347 14.675 -6.533 1.00 72.75 117 HIS A CA 1
ATOM 927 C C . HIS A 1 117 ? 5.607 15.093 -7.301 1.00 72.75 117 HIS A C 1
ATOM 929 O O . HIS A 1 117 ? 6.429 14.258 -7.664 1.00 72.75 117 HIS A O 1
ATOM 935 N N . GLY A 1 118 ? 5.762 16.394 -7.553 1.00 74.31 118 GLY A N 1
ATOM 936 C CA . GLY A 1 118 ? 6.928 16.943 -8.253 1.00 74.31 118 GLY A CA 1
ATOM 937 C C . GLY A 1 118 ? 6.725 17.160 -9.757 1.00 74.31 118 GLY A C 1
ATOM 938 O O . GLY A 1 118 ? 5.598 17.246 -10.243 1.00 74.31 118 GLY A O 1
ATOM 939 N N . LYS A 1 119 ? 7.840 17.341 -10.476 1.00 76.31 119 LYS A N 1
ATOM 940 C CA . LYS A 1 119 ? 7.872 17.569 -11.934 1.00 76.31 119 LYS A CA 1
ATOM 941 C C . LYS A 1 119 ? 7.715 16.253 -12.698 1.00 76.31 119 LYS A C 1
ATOM 943 O O . LYS A 1 119 ? 8.034 15.197 -12.158 1.00 76.31 119 LYS A O 1
ATOM 948 N N . SER A 1 120 ? 7.280 16.320 -13.959 1.00 77.31 120 SER A N 1
ATOM 949 C CA . SER A 1 120 ? 7.174 15.122 -14.802 1.00 77.31 120 SER A CA 1
ATOM 950 C C . SER A 1 120 ? 8.542 14.462 -14.975 1.00 77.31 120 SER A C 1
ATOM 952 O O . SER A 1 120 ? 9.548 15.126 -15.236 1.00 77.31 120 SER A O 1
ATOM 954 N N . TYR A 1 121 ? 8.585 13.141 -14.806 1.00 79.19 121 TYR A N 1
ATOM 955 C CA . TYR A 1 121 ? 9.809 12.365 -14.995 1.00 79.19 121 TYR A CA 1
ATOM 956 C C . TYR A 1 121 ? 10.114 12.127 -16.469 1.00 79.19 121 TYR A C 1
ATOM 958 O O . TYR A 1 121 ? 11.260 11.833 -16.785 1.00 79.19 121 TYR A O 1
ATOM 966 N N . VAL A 1 122 ? 9.134 12.318 -17.358 1.00 84.00 122 VAL A N 1
ATOM 967 C CA . VAL A 1 122 ? 9.334 12.243 -18.809 1.00 84.00 122 VAL A CA 1
ATOM 968 C C . VAL A 1 122 ? 10.385 13.269 -19.233 1.00 84.00 122 VAL A C 1
ATOM 970 O O . VAL A 1 122 ? 11.451 12.892 -19.705 1.00 84.00 122 VAL A O 1
ATOM 973 N N . GLU A 1 123 ? 10.148 14.552 -18.944 1.00 83.19 123 GLU A N 1
ATOM 974 C CA . GLU A 1 123 ? 11.087 15.634 -19.276 1.00 83.19 123 GLU A CA 1
ATOM 975 C C . GLU A 1 123 ? 12.449 15.441 -18.600 1.00 83.19 123 GLU A C 1
ATOM 977 O O . GLU A 1 123 ? 13.499 15.648 -19.208 1.00 83.19 123 GLU A O 1
ATOM 982 N N . ARG A 1 124 ? 12.453 15.021 -17.329 1.00 87.25 124 ARG A N 1
ATOM 983 C CA . ARG A 1 124 ? 13.700 14.803 -16.586 1.00 87.25 124 ARG A CA 1
ATOM 984 C C . ARG A 1 124 ? 14.525 13.661 -17.170 1.00 87.25 124 ARG A C 1
ATOM 986 O O . ARG A 1 124 ? 15.741 13.799 -17.236 1.00 87.25 124 ARG A O 1
ATOM 993 N N . LEU A 1 125 ? 13.896 12.555 -17.567 1.00 88.75 125 LEU A N 1
ATOM 994 C CA . LEU A 1 125 ? 14.593 11.440 -18.205 1.00 88.75 125 LEU A CA 1
ATOM 995 C C . LEU A 1 125 ? 15.104 11.826 -19.592 1.00 88.75 125 LEU A C 1
ATOM 997 O O . LEU A 1 125 ? 16.264 11.541 -19.876 1.00 88.75 125 LEU A O 1
ATOM 1001 N N . SER A 1 126 ? 14.306 12.524 -20.408 1.00 86.94 126 SER A N 1
ATOM 1002 C CA . SER A 1 126 ? 14.756 13.033 -21.711 1.00 86.94 126 SER A CA 1
ATOM 1003 C C . SER A 1 126 ? 15.991 13.927 -21.574 1.00 86.94 126 SER A C 1
ATOM 1005 O O . SER A 1 126 ? 16.950 13.758 -22.318 1.00 86.94 126 SER A O 1
ATOM 1007 N N . ASN A 1 127 ? 16.036 14.799 -20.561 1.00 89.06 127 ASN A N 1
ATOM 1008 C CA . ASN A 1 127 ? 17.201 15.654 -20.307 1.00 89.06 127 ASN A CA 1
ATOM 1009 C C . ASN A 1 127 ? 18.465 14.880 -19.888 1.00 89.06 127 ASN A C 1
ATOM 1011 O O . ASN A 1 127 ? 19.572 15.358 -20.119 1.00 89.06 127 ASN A O 1
ATOM 1015 N N . VAL A 1 128 ? 18.322 13.719 -19.241 1.00 90.62 128 VAL A N 1
ATOM 1016 C CA . VAL A 1 128 ? 19.462 12.906 -18.773 1.00 90.62 128 VAL A CA 1
ATOM 1017 C C . VAL A 1 128 ? 19.938 11.934 -19.853 1.00 90.62 128 VAL A C 1
ATOM 1019 O O . VAL A 1 128 ? 21.136 11.691 -19.967 1.00 90.62 128 VAL A O 1
ATOM 1022 N N . PHE A 1 129 ? 19.015 11.382 -20.642 1.00 90.12 129 PHE A N 1
ATOM 1023 C CA . PHE A 1 129 ? 19.280 10.276 -21.562 1.00 90.12 129 PHE A CA 1
ATOM 1024 C C . PHE A 1 129 ? 19.086 10.612 -23.044 1.00 90.12 129 PHE A C 1
ATOM 1026 O O . PHE A 1 129 ? 19.200 9.710 -23.860 1.00 90.12 129 PHE A O 1
ATOM 1033 N N . SER A 1 130 ? 18.818 11.870 -23.412 1.00 82.44 130 SER A N 1
ATOM 1034 C CA . SER A 1 130 ? 18.726 12.334 -24.813 1.00 82.44 130 SER A CA 1
ATOM 1035 C C . SER A 1 130 ? 17.917 11.392 -25.725 1.00 82.44 130 SER A C 1
ATOM 1037 O O . SER A 1 130 ? 18.385 10.993 -26.786 1.00 82.44 130 SER A O 1
ATOM 1039 N N . ASP A 1 131 ? 16.730 10.985 -25.266 1.00 79.25 131 ASP A N 1
ATOM 1040 C CA . ASP A 1 131 ? 15.784 10.073 -25.941 1.00 79.25 131 ASP A CA 1
ATOM 1041 C C . ASP A 1 131 ? 16.201 8.591 -26.075 1.00 79.25 131 ASP A C 1
ATOM 1043 O O . ASP A 1 131 ? 15.424 7.771 -26.564 1.00 79.25 131 ASP A O 1
ATOM 1047 N N . GLU A 1 132 ? 17.363 8.186 -25.552 1.00 86.12 132 GLU A N 1
ATOM 1048 C CA . GLU A 1 132 ? 17.805 6.777 -25.523 1.00 86.12 132 GLU A CA 1
ATOM 1049 C C . GLU A 1 132 ? 16.931 5.884 -24.619 1.00 86.12 132 GLU A C 1
ATOM 1051 O O . GLU A 1 132 ? 16.979 4.652 -24.697 1.00 86.12 132 GLU A O 1
ATOM 1056 N N . VAL A 1 133 ? 16.144 6.507 -23.740 1.00 90.50 133 VAL A N 1
ATOM 1057 C CA . VAL A 1 133 ? 15.193 5.863 -22.834 1.00 90.50 133 VAL A CA 1
ATOM 1058 C C . VAL A 1 133 ? 13.809 6.436 -23.095 1.00 90.50 133 VAL A C 1
ATOM 1060 O O . VAL A 1 133 ? 13.608 7.647 -23.031 1.00 90.50 133 VAL A O 1
ATOM 1063 N N . THR A 1 134 ? 12.835 5.562 -23.342 1.00 90.19 134 THR A N 1
ATOM 1064 C CA . THR A 1 134 ? 11.445 5.968 -23.583 1.00 90.19 134 THR A CA 1
ATOM 1065 C C . THR A 1 134 ? 10.566 5.622 -22.391 1.00 90.19 134 THR A C 1
ATOM 1067 O O . THR A 1 134 ? 10.530 4.473 -21.952 1.00 90.19 134 THR A O 1
ATOM 1070 N N . VAL A 1 135 ? 9.811 6.601 -21.891 1.00 91.62 135 VAL A N 1
ATOM 1071 C CA . VAL A 1 135 ? 8.706 6.331 -20.962 1.00 91.62 135 VAL A CA 1
ATOM 1072 C C . VAL A 1 135 ? 7.563 5.710 -21.756 1.00 91.62 135 VAL A C 1
ATOM 1074 O O . VAL A 1 135 ? 6.974 6.357 -22.619 1.00 91.62 135 VAL A O 1
ATOM 1077 N N . ASP A 1 136 ? 7.298 4.443 -21.475 1.00 92.19 136 ASP A N 1
ATOM 1078 C CA . ASP A 1 136 ? 6.331 3.606 -22.178 1.00 92.19 136 ASP A CA 1
ATOM 1079 C C . ASP A 1 136 ? 4.920 3.846 -21.640 1.00 92.19 136 ASP A C 1
ATOM 1081 O O . ASP A 1 136 ? 4.014 4.207 -22.385 1.00 92.19 136 ASP A O 1
ATOM 1085 N N . GLN A 1 137 ? 4.753 3.718 -20.321 1.00 92.25 137 GLN A N 1
ATOM 1086 C CA . GLN A 1 137 ? 3.456 3.849 -19.662 1.00 92.25 137 GLN A CA 1
ATOM 1087 C C . GLN A 1 137 ? 3.575 4.136 -18.164 1.00 92.25 137 GLN A C 1
ATOM 1089 O O . GLN A 1 137 ? 4.622 3.936 -17.544 1.00 92.25 137 GLN A O 1
ATOM 1094 N N . TYR A 1 138 ? 2.461 4.549 -17.575 1.00 92.12 138 TYR A N 1
ATOM 1095 C CA . TYR A 1 138 ? 2.254 4.604 -16.136 1.00 92.12 138 TYR A CA 1
ATOM 1096 C C . TYR A 1 138 ? 1.366 3.438 -15.720 1.00 92.12 138 TYR A C 1
ATOM 1098 O O . TYR A 1 138 ? 0.329 3.203 -16.327 1.00 92.12 138 TYR A O 1
ATOM 1106 N N . LEU A 1 139 ? 1.764 2.713 -14.685 1.00 91.56 139 LEU A N 1
ATOM 1107 C CA . LEU A 1 139 ? 0.976 1.644 -14.086 1.00 91.56 139 LEU A CA 1
ATOM 1108 C C . LEU A 1 139 ? 0.279 2.210 -12.855 1.00 91.56 139 LEU A C 1
ATOM 1110 O O . LEU A 1 139 ? 0.921 2.882 -12.064 1.00 91.56 139 LEU A O 1
ATOM 1114 N N . SER A 1 140 ? -1.005 1.943 -12.670 1.00 88.56 140 SER A N 1
ATOM 1115 C CA . SER A 1 140 ? -1.769 2.378 -11.496 1.00 88.56 140 SER A CA 1
ATOM 1116 C C . SER A 1 140 ? -2.594 1.210 -10.989 1.00 88.56 140 SER A C 1
ATOM 1118 O O . SER A 1 140 ? -3.061 0.417 -11.796 1.00 88.56 140 SER A O 1
ATOM 1120 N N . PHE A 1 141 ? -2.802 1.072 -9.685 1.00 84.81 141 PHE A N 1
ATOM 1121 C CA . PHE A 1 141 ? -3.572 -0.060 -9.160 1.00 84.81 141 PHE A CA 1
ATOM 1122 C C . PHE A 1 141 ? -4.992 0.364 -8.757 1.00 84.81 141 PHE A C 1
ATOM 1124 O O . PHE A 1 141 ? -5.185 1.167 -7.844 1.00 84.81 141 PHE A O 1
ATOM 1131 N N . GLY A 1 142 ? -5.975 -0.151 -9.491 1.00 80.88 142 GLY A N 1
ATOM 1132 C CA . GLY A 1 142 ? -7.422 0.018 -9.355 1.00 80.88 142 GLY A CA 1
ATOM 1133 C C . GLY A 1 142 ? -8.001 1.390 -9.680 1.00 80.88 142 GLY A C 1
ATOM 1134 O O . GLY A 1 142 ? -9.036 1.457 -10.327 1.00 80.88 142 GLY A O 1
ATOM 1135 N N . PHE A 1 143 ? -7.338 2.483 -9.308 1.00 78.81 143 PHE A N 1
ATOM 1136 C CA . PHE A 1 143 ? -7.760 3.837 -9.677 1.00 78.81 143 PHE A CA 1
ATOM 1137 C C . PHE A 1 143 ? -6.558 4.677 -10.103 1.00 78.81 143 PHE A C 1
ATOM 1139 O O . PHE A 1 143 ? -5.418 4.339 -9.785 1.00 78.81 143 PHE A O 1
ATOM 1146 N N . VAL A 1 144 ? -6.806 5.796 -10.787 1.00 82.62 144 VAL A N 1
ATOM 1147 C CA . VAL A 1 144 ? -5.764 6.747 -11.196 1.00 82.62 144 VAL A CA 1
ATOM 1148 C C . VAL A 1 144 ? -5.991 8.076 -10.491 1.00 82.62 144 VAL A C 1
ATOM 1150 O O . VAL A 1 144 ? -7.016 8.728 -10.675 1.00 82.62 144 VAL A O 1
ATOM 1153 N N . HIS A 1 145 ? -5.020 8.513 -9.691 1.00 81.56 145 HIS A N 1
ATOM 1154 C CA . HIS A 1 145 ? -5.091 9.824 -9.054 1.00 81.56 145 HIS A CA 1
ATOM 1155 C C . HIS A 1 145 ? -4.861 10.948 -10.078 1.00 81.56 145 HIS A C 1
ATOM 1157 O O . HIS A 1 145 ? -4.003 10.836 -10.956 1.00 81.56 145 HIS A O 1
ATOM 1163 N N . LYS A 1 146 ? -5.540 12.094 -9.922 1.00 82.44 146 LYS A N 1
ATOM 1164 C CA . LYS A 1 146 ? -5.411 13.250 -10.836 1.00 82.44 146 LYS A CA 1
ATOM 1165 C C . LYS A 1 146 ? -3.974 13.742 -11.030 1.00 82.44 146 LYS A C 1
ATOM 1167 O O . LYS A 1 146 ? -3.632 14.263 -12.089 1.00 82.44 146 LYS A O 1
ATOM 1172 N N . THR A 1 147 ? -3.120 13.605 -10.011 1.00 83.88 147 THR A N 1
ATOM 1173 C CA . THR A 1 147 ? -1.718 14.035 -10.121 1.00 83.88 147 THR A CA 1
ATOM 1174 C C . THR A 1 147 ? -0.918 13.120 -11.037 1.00 83.88 147 THR A C 1
ATOM 1176 O O . THR A 1 147 ? -0.062 13.611 -11.766 1.00 83.88 147 THR A O 1
ATOM 1179 N N . THR A 1 148 ? -1.248 11.829 -11.067 1.00 86.56 148 THR A N 1
ATOM 1180 C CA . THR A 1 148 ? -0.691 10.861 -12.016 1.00 86.56 148 THR A CA 1
ATOM 1181 C C . THR A 1 148 ? -1.154 11.183 -13.430 1.00 86.56 148 THR A C 1
ATOM 1183 O O . THR A 1 148 ? -0.309 11.304 -14.307 1.00 86.56 148 THR A O 1
ATOM 1186 N N . VAL A 1 149 ? -2.448 11.473 -13.638 1.00 87.31 149 VAL A N 1
ATOM 1187 C CA . VAL A 1 149 ? -2.969 11.933 -14.946 1.00 87.31 149 VAL A CA 1
ATOM 1188 C C . VAL A 1 149 ? -2.206 13.159 -15.447 1.00 87.31 149 VAL A C 1
ATOM 1190 O O . VAL A 1 149 ? -1.721 13.183 -16.573 1.00 87.31 149 VAL A O 1
ATOM 1193 N N . LYS A 1 150 ? -2.036 14.167 -14.586 1.00 86.19 150 LYS A N 1
ATOM 1194 C CA . LYS A 1 150 ? -1.320 15.399 -14.935 1.00 86.19 150 LYS A CA 1
ATOM 1195 C C . LYS A 1 150 ? 0.146 15.147 -15.305 1.00 86.19 150 LYS A C 1
ATOM 1197 O O . LYS A 1 150 ? 0.673 15.832 -16.176 1.00 86.19 150 LYS A O 1
ATOM 1202 N N . LEU A 1 151 ? 0.820 14.230 -14.610 1.00 85.62 151 LEU A N 1
ATOM 1203 C CA . LEU A 1 151 ? 2.256 13.989 -14.781 1.00 85.62 151 LEU A CA 1
ATOM 1204 C C . LEU A 1 151 ? 2.586 12.966 -15.867 1.00 85.62 151 LEU A C 1
ATOM 1206 O O . LEU A 1 151 ? 3.696 13.020 -16.401 1.00 85.62 151 LEU A O 1
ATOM 1210 N N . ALA A 1 152 ? 1.633 12.099 -16.211 1.00 86.75 152 ALA A N 1
ATOM 1211 C CA . ALA A 1 152 ? 1.735 11.190 -17.343 1.00 86.75 152 ALA A CA 1
ATOM 1212 C C . ALA A 1 152 ? 1.762 11.925 -18.690 1.00 86.75 152 ALA A C 1
ATOM 1214 O O . ALA A 1 152 ? 2.289 11.385 -19.658 1.00 86.75 152 ALA A O 1
ATOM 1215 N N . ALA A 1 153 ? 1.268 13.169 -18.734 1.00 82.56 153 ALA A N 1
ATOM 1216 C CA . ALA A 1 153 ? 1.147 13.965 -19.950 1.00 82.56 153 ALA A CA 1
ATOM 1217 C C . ALA A 1 153 ? 0.323 13.222 -21.021 1.00 82.56 153 ALA A C 1
ATOM 1219 O O . ALA A 1 153 ? -0.865 12.993 -20.814 1.00 82.56 153 ALA A O 1
ATOM 1220 N N . ASP A 1 154 ? 0.936 12.857 -22.146 1.00 85.50 154 ASP A N 1
ATOM 1221 C CA . ASP A 1 154 ? 0.338 12.094 -23.246 1.00 85.50 154 ASP A CA 1
ATOM 1222 C C . ASP A 1 154 ? 0.595 10.580 -23.150 1.00 85.50 154 ASP A C 1
ATOM 1224 O O . ASP A 1 154 ? 0.156 9.816 -24.014 1.00 85.50 154 ASP A O 1
ATOM 1228 N N . ARG A 1 155 ? 1.313 10.123 -22.116 1.00 90.62 155 ARG A N 1
ATOM 1229 C CA . ARG A 1 155 ? 1.681 8.713 -21.970 1.00 90.62 155 ARG A CA 1
ATOM 1230 C C . ARG A 1 155 ? 0.497 7.867 -21.502 1.00 90.62 155 ARG A C 1
ATOM 1232 O O . ARG A 1 155 ? -0.263 8.310 -20.637 1.00 90.62 155 ARG A O 1
ATOM 1239 N N . PRO A 1 156 ? 0.363 6.630 -22.017 1.00 92.81 156 PRO A N 1
ATOM 1240 C CA . PRO A 1 156 ? -0.658 5.698 -21.561 1.00 92.81 156 PRO A CA 1
ATOM 1241 C C . PRO A 1 156 ? -0.604 5.482 -20.047 1.00 92.81 156 PRO A C 1
ATOM 1243 O O . PRO A 1 156 ? 0.475 5.345 -19.464 1.00 92.81 156 PRO A O 1
ATOM 1246 N N . ILE A 1 157 ? -1.780 5.406 -19.424 1.00 92.12 157 ILE A N 1
ATOM 1247 C CA . ILE A 1 157 ? -1.938 4.974 -18.035 1.00 92.12 157 ILE A CA 1
ATOM 1248 C C . ILE A 1 157 ? -2.708 3.661 -18.050 1.00 92.12 157 ILE A C 1
ATOM 1250 O O . ILE A 1 157 ? -3.863 3.617 -18.471 1.00 92.12 157 ILE A O 1
ATOM 1254 N N . GLN A 1 158 ? -2.064 2.598 -17.589 1.00 91.62 158 GLN A N 1
ATOM 1255 C CA . GLN A 1 158 ? -2.661 1.287 -17.444 1.00 91.62 158 GLN A CA 1
ATOM 1256 C C . GLN A 1 158 ? -3.081 1.066 -15.993 1.00 91.62 158 GLN A C 1
ATOM 1258 O O . GLN A 1 158 ? -2.250 1.036 -15.084 1.00 91.62 158 GLN A O 1
ATOM 1263 N N . THR A 1 159 ? -4.382 0.879 -15.785 1.00 88.38 159 THR A N 1
ATOM 1264 C CA . THR A 1 159 ? -4.938 0.544 -14.473 1.00 88.38 159 THR A CA 1
ATOM 1265 C C . THR A 1 159 ? -5.008 -0.972 -14.305 1.00 88.38 159 THR A C 1
ATOM 1267 O O . THR A 1 159 ? -5.712 -1.654 -15.046 1.00 88.38 159 THR A O 1
ATOM 1270 N N . LEU A 1 160 ? -4.279 -1.502 -13.327 1.00 87.81 160 LEU A N 1
ATOM 1271 C CA . LEU A 1 160 ? -4.275 -2.905 -12.924 1.00 87.81 160 LEU A CA 1
ATOM 1272 C C . LEU A 1 160 ? -5.450 -3.169 -11.977 1.00 87.81 160 LEU A C 1
ATOM 1274 O O . LEU A 1 160 ? -5.719 -2.365 -11.087 1.00 87.81 160 LEU A O 1
ATOM 1278 N N . SER A 1 161 ? -6.139 -4.297 -12.141 1.00 85.00 161 SER A N 1
ATOM 1279 C CA . SER A 1 161 ? -7.289 -4.656 -11.301 1.00 85.00 161 SER A CA 1
ATOM 1280 C C . SER A 1 161 ? -6.875 -5.044 -9.879 1.00 85.00 161 SER A C 1
ATOM 1282 O O . SER A 1 161 ? -5.924 -5.807 -9.697 1.00 85.00 161 SER A O 1
ATOM 1284 N N . PHE A 1 162 ? -7.668 -4.628 -8.881 1.00 81.81 162 PHE A N 1
ATOM 1285 C CA . PHE A 1 162 ? -7.535 -5.112 -7.502 1.00 81.81 162 PHE A CA 1
ATOM 1286 C C . PHE A 1 162 ? -7.747 -6.625 -7.359 1.00 81.81 162 PHE A C 1
ATOM 1288 O O . PHE A 1 162 ? -7.218 -7.213 -6.418 1.00 81.81 162 PHE A O 1
ATOM 1295 N N . SER A 1 163 ? -8.426 -7.274 -8.312 1.00 83.69 163 SER A N 1
ATOM 1296 C CA . SER A 1 163 ? -8.606 -8.732 -8.315 1.00 83.69 163 SER A CA 1
ATOM 1297 C C . SER A 1 163 ? -7.281 -9.504 -8.380 1.00 83.69 163 SER A C 1
ATOM 1299 O O . SER A 1 163 ? -7.186 -10.601 -7.841 1.00 83.69 163 SER A O 1
ATOM 1301 N N . LEU A 1 164 ? -6.219 -8.916 -8.951 1.00 86.25 164 LEU A N 1
ATOM 1302 C CA . LEU A 1 164 ? -4.892 -9.542 -8.961 1.00 86.25 164 LEU A CA 1
ATOM 1303 C C . LEU A 1 164 ? -4.366 -9.797 -7.538 1.00 86.25 164 LEU A C 1
ATOM 1305 O O . LEU A 1 164 ? -3.675 -10.790 -7.313 1.00 86.25 164 LEU A O 1
ATOM 1309 N N . LEU A 1 165 ? -4.722 -8.942 -6.568 1.00 87.50 165 LEU A N 1
ATOM 1310 C CA . LEU A 1 165 ? -4.350 -9.146 -5.166 1.00 87.50 165 LEU A CA 1
ATOM 1311 C C . LEU A 1 165 ? -5.101 -10.318 -4.545 1.00 87.50 165 LEU A C 1
ATOM 1313 O O . LEU A 1 165 ? -4.477 -11.143 -3.882 1.00 87.50 165 LEU A O 1
ATOM 1317 N N . THR A 1 166 ? -6.419 -10.395 -4.742 1.00 87.88 166 THR A N 1
ATOM 1318 C CA . THR A 1 166 ? -7.231 -11.476 -4.168 1.00 87.88 166 THR A CA 1
ATOM 1319 C C . THR A 1 166 ? -6.837 -12.825 -4.757 1.00 87.88 166 THR A C 1
ATOM 1321 O O . THR A 1 166 ? -6.625 -13.772 -4.003 1.00 87.88 166 THR A O 1
ATOM 1324 N N . ASP A 1 167 ? -6.622 -12.888 -6.075 1.00 88.06 167 ASP A N 1
ATOM 1325 C CA . ASP A 1 167 ? -6.176 -14.102 -6.766 1.00 88.06 167 ASP A CA 1
ATOM 1326 C C . ASP A 1 167 ? -4.805 -14.559 -6.254 1.00 88.06 167 ASP A C 1
ATOM 1328 O O . ASP A 1 167 ? -4.575 -15.747 -6.001 1.00 88.06 167 ASP A O 1
ATOM 1332 N N . PHE A 1 168 ? -3.886 -13.609 -6.057 1.00 88.38 168 PHE A N 1
ATOM 1333 C CA . PHE A 1 168 ? -2.572 -13.890 -5.499 1.00 88.38 168 PHE A CA 1
ATOM 1334 C C . PHE A 1 168 ? -2.642 -14.371 -4.045 1.00 88.38 168 PHE A C 1
ATOM 1336 O O . PHE A 1 168 ? -1.966 -15.340 -3.693 1.00 88.38 168 PHE A O 1
ATOM 1343 N N . PHE A 1 169 ? -3.462 -13.748 -3.197 1.00 90.06 169 PHE A N 1
ATOM 1344 C CA . PHE A 1 169 ? -3.635 -14.183 -1.811 1.00 90.06 169 PHE A CA 1
ATOM 1345 C C . PHE A 1 169 ? -4.265 -15.574 -1.717 1.00 90.06 169 PHE A C 1
ATOM 1347 O O . PHE A 1 169 ? -3.782 -16.395 -0.937 1.00 90.06 169 PHE A O 1
ATOM 1354 N N . ASP A 1 170 ? -5.269 -15.880 -2.540 1.00 89.50 170 ASP A N 1
ATOM 1355 C CA . ASP A 1 170 ? -5.942 -17.184 -2.523 1.00 89.50 170 ASP A CA 1
ATOM 1356 C C . ASP A 1 170 ? -5.000 -18.339 -2.898 1.00 89.50 170 ASP A C 1
ATOM 1358 O O . ASP A 1 170 ? -5.087 -19.423 -2.313 1.00 89.50 170 ASP A O 1
ATOM 1362 N N . ARG A 1 171 ? -4.052 -18.116 -3.817 1.00 88.38 171 ARG A N 1
ATOM 1363 C CA . ARG A 1 171 ? -3.078 -19.146 -4.227 1.00 88.38 171 ARG A CA 1
ATOM 1364 C C . ARG A 1 171 ? -1.778 -19.153 -3.414 1.00 88.38 171 ARG A C 1
ATOM 1366 O O . ARG A 1 171 ? -1.095 -20.178 -3.367 1.00 88.38 171 ARG A O 1
ATOM 1373 N N . SER A 1 172 ? -1.398 -18.039 -2.784 1.00 86.62 172 SER A N 1
ATOM 1374 C CA . SER A 1 172 ? -0.104 -17.910 -2.099 1.00 86.62 172 SER A CA 1
ATOM 1375 C C . SER A 1 172 ? -0.114 -18.545 -0.705 1.00 86.62 172 SER A C 1
ATOM 1377 O O . SER A 1 172 ? -0.402 -17.915 0.317 1.00 86.62 172 SER A O 1
ATOM 1379 N N . VAL A 1 173 ? 0.302 -19.815 -0.645 1.00 85.62 173 VAL A N 1
ATOM 1380 C CA . VAL A 1 173 ? 0.484 -20.555 0.619 1.00 85.62 173 VAL A CA 1
ATOM 1381 C C . VAL A 1 173 ? 1.470 -19.845 1.554 1.00 85.62 173 VAL A C 1
ATOM 1383 O O . VAL A 1 173 ? 1.281 -19.860 2.772 1.00 85.62 173 VAL A O 1
ATOM 1386 N N . LYS A 1 174 ? 2.517 -19.215 1.003 1.00 84.25 174 LYS A N 1
ATOM 1387 C CA . LYS A 1 174 ? 3.535 -18.491 1.777 1.00 84.25 174 LYS A CA 1
ATOM 1388 C C . LYS A 1 174 ? 2.919 -17.322 2.541 1.00 84.25 174 LYS A C 1
ATOM 1390 O O . LYS A 1 174 ? 3.041 -17.272 3.763 1.00 84.25 174 LYS A O 1
ATOM 1395 N N . ILE A 1 175 ? 2.184 -16.441 1.864 1.00 83.62 175 ILE A N 1
ATOM 1396 C CA . ILE A 1 175 ? 1.576 -15.269 2.512 1.00 83.62 175 ILE A CA 1
ATOM 1397 C C . ILE A 1 175 ? 0.532 -15.677 3.549 1.00 83.62 175 ILE A C 1
ATOM 1399 O O . ILE A 1 175 ? 0.482 -15.095 4.635 1.00 83.62 175 ILE A O 1
ATOM 1403 N N . ARG A 1 176 ? -0.251 -16.726 3.272 1.00 85.06 176 ARG A N 1
ATOM 1404 C CA . ARG A 1 176 ? -1.192 -17.269 4.257 1.00 85.06 176 ARG A CA 1
ATOM 1405 C C . ARG A 1 176 ? -0.481 -17.721 5.537 1.00 85.06 176 ARG A C 1
ATOM 1407 O O . ARG A 1 176 ? -0.936 -17.396 6.632 1.00 85.06 176 ARG A O 1
ATOM 1414 N N . LYS A 1 177 ? 0.651 -18.424 5.413 1.00 83.81 177 LYS A N 1
ATOM 1415 C CA . LYS A 1 177 ? 1.481 -18.829 6.563 1.00 83.81 177 LYS A CA 1
ATOM 1416 C C . LYS A 1 177 ? 2.053 -17.623 7.311 1.00 83.81 177 LYS A C 1
ATOM 1418 O O . LYS A 1 177 ? 2.051 -17.628 8.537 1.00 83.81 177 LYS A O 1
ATOM 1423 N N . PHE A 1 178 ? 2.474 -16.580 6.597 1.00 80.31 178 PHE A N 1
ATOM 1424 C CA . PHE A 1 178 ? 2.974 -15.337 7.196 1.00 80.31 178 PHE A CA 1
ATOM 1425 C C . PHE A 1 178 ? 1.946 -14.591 8.045 1.00 80.31 178 PHE A C 1
ATOM 1427 O O . PHE A 1 178 ? 2.320 -13.959 9.030 1.00 80.31 178 PHE A O 1
ATOM 1434 N N . CYS A 1 179 ? 0.664 -14.654 7.675 1.00 82.94 179 CYS A N 1
ATOM 1435 C CA . CYS A 1 179 ? -0.401 -14.048 8.474 1.00 82.94 179 CYS A CA 1
ATOM 1436 C C . CYS A 1 179 ? -0.575 -14.746 9.830 1.00 82.94 179 CYS A C 1
ATOM 1438 O O . CYS A 1 179 ? -0.999 -14.108 10.788 1.00 82.94 179 CYS A O 1
ATOM 1440 N N . ASN A 1 180 ? -0.222 -16.037 9.904 1.00 83.50 180 ASN A N 1
ATOM 1441 C CA . ASN A 1 180 ? -0.213 -16.862 11.113 1.00 83.50 180 ASN A CA 1
ATOM 1442 C C . ASN A 1 180 ? -1.481 -16.716 11.976 1.00 83.50 180 ASN A C 1
ATOM 1444 O O . ASN A 1 180 ? -1.414 -16.591 13.200 1.00 83.50 180 ASN A O 1
ATOM 1448 N N . LEU A 1 181 ? -2.652 -16.733 11.327 1.00 85.19 181 LEU A N 1
ATOM 1449 C CA . LEU A 1 181 ? -3.949 -16.517 11.982 1.00 85.19 181 LEU A CA 1
ATOM 1450 C C . LEU A 1 181 ? -4.279 -17.558 13.062 1.00 85.19 181 LEU A C 1
ATOM 1452 O O . LEU A 1 181 ? -5.144 -17.325 13.900 1.00 85.19 181 LEU A O 1
ATOM 1456 N N . GLU A 1 182 ? -3.576 -18.692 13.092 1.00 85.44 182 GLU A N 1
ATOM 1457 C CA . GLU A 1 182 ? -3.693 -19.694 14.158 1.00 85.44 182 GLU A CA 1
ATOM 1458 C C . GLU A 1 182 ? -3.357 -19.115 15.540 1.00 85.44 182 GLU A C 1
ATOM 1460 O O . GLU A 1 182 ? -3.913 -19.554 16.547 1.00 85.44 182 GLU A O 1
ATOM 1465 N N . LYS A 1 183 ? -2.513 -18.075 15.606 1.00 86.50 183 LYS A N 1
ATOM 1466 C CA . LYS A 1 183 ? -2.211 -17.340 16.846 1.00 86.50 183 LYS A CA 1
ATOM 1467 C C . LYS A 1 183 ? -3.411 -16.587 17.420 1.00 86.50 183 LYS A C 1
ATOM 1469 O O . LYS A 1 183 ? -3.385 -16.231 18.593 1.00 86.50 183 LYS A O 1
ATOM 1474 N N . LEU A 1 184 ? -4.447 -16.377 16.612 1.00 87.06 184 LEU A N 1
ATOM 1475 C CA . LEU A 1 184 ? -5.711 -15.759 17.006 1.00 87.06 184 LEU A CA 1
ATOM 1476 C C . LEU A 1 184 ? -6.809 -16.799 17.276 1.00 87.06 184 LEU A C 1
ATOM 1478 O O . LEU A 1 184 ? -7.959 -16.436 17.517 1.00 87.06 184 LEU A O 1
ATOM 1482 N N . SER A 1 185 ? -6.482 -18.097 17.249 1.00 83.81 185 SER A N 1
ATOM 1483 C CA . SER A 1 185 ? -7.450 -19.147 17.571 1.00 83.81 185 SER A CA 1
ATOM 1484 C C . SER A 1 185 ? -7.990 -18.984 18.999 1.00 83.81 185 SER A C 1
ATOM 1486 O O . SER A 1 185 ? -7.240 -18.790 19.954 1.00 83.81 185 SER A O 1
ATOM 1488 N N . GLY A 1 186 ? -9.317 -19.025 19.142 1.00 82.25 186 GLY A N 1
ATOM 1489 C CA . GLY A 1 186 ? -10.002 -18.838 20.427 1.00 82.25 186 GLY A CA 1
ATOM 1490 C C . GLY A 1 186 ? -10.175 -17.380 20.871 1.00 82.25 186 GLY A C 1
ATOM 1491 O O . GLY A 1 186 ? -10.772 -17.138 21.918 1.00 82.25 186 GLY A O 1
ATOM 1492 N N . VAL A 1 187 ? -9.699 -16.408 20.090 1.00 88.56 187 VAL A N 1
ATOM 1493 C CA . VAL A 1 187 ? -9.984 -14.989 20.316 1.00 88.56 187 VAL A CA 1
ATOM 1494 C C . VAL A 1 187 ? -11.286 -14.630 19.596 1.00 88.56 187 VAL A C 1
ATOM 1496 O O . VAL A 1 187 ? -11.378 -14.794 18.384 1.00 88.56 187 VAL A O 1
ATOM 1499 N N . ASP A 1 188 ? -12.290 -14.131 20.326 1.00 88.75 188 ASP A N 1
ATOM 1500 C CA . ASP A 1 188 ? -13.522 -13.607 19.714 1.00 88.75 188 ASP A CA 1
ATOM 1501 C C . ASP A 1 188 ? -13.222 -12.320 18.929 1.00 88.75 188 ASP A C 1
ATOM 1503 O O . ASP A 1 188 ? -13.013 -11.261 19.522 1.00 88.75 188 ASP A O 1
ATOM 1507 N N . LEU A 1 189 ? -13.142 -12.445 17.604 1.00 91.94 189 LEU A N 1
ATOM 1508 C CA . LEU A 1 189 ? -12.807 -11.373 16.665 1.00 91.94 189 LEU A CA 1
ATOM 1509 C C . LEU A 1 189 ? -13.950 -11.027 15.710 1.00 91.94 189 LEU A C 1
ATOM 1511 O O . LEU A 1 189 ? -13.731 -10.220 14.811 1.00 91.94 189 LEU A O 1
ATOM 1515 N N . ASP A 1 190 ? -15.151 -11.581 15.908 1.00 92.62 190 ASP A N 1
ATOM 1516 C CA . ASP A 1 190 ? -16.268 -11.439 14.963 1.00 92.62 190 ASP A CA 1
ATOM 1517 C C . ASP A 1 190 ? -16.488 -9.977 14.537 1.00 92.62 190 ASP A C 1
ATOM 1519 O O . ASP A 1 190 ? -16.602 -9.668 13.350 1.00 92.62 190 ASP A O 1
ATOM 1523 N N . GLU A 1 191 ? -16.404 -9.056 15.498 1.00 95.19 191 GLU A N 1
ATOM 1524 C CA . GLU A 1 191 ? -16.268 -7.638 15.207 1.00 95.19 191 GLU A CA 1
ATOM 1525 C C . GLU A 1 191 ? -15.079 -7.035 15.955 1.00 95.19 191 GLU A C 1
ATOM 1527 O O . GLU A 1 191 ? -14.916 -7.235 17.162 1.00 95.19 191 GLU A O 1
ATOM 1532 N N . CYS A 1 192 ? -14.254 -6.259 15.254 1.00 96.69 192 CYS A N 1
ATOM 1533 C CA . CYS A 1 192 ? -13.040 -5.690 15.833 1.00 96.69 192 CYS A CA 1
ATOM 1534 C C . CYS A 1 192 ? -12.696 -4.311 15.269 1.00 96.69 192 CYS A C 1
ATOM 1536 O O . CYS A 1 192 ? -13.169 -3.903 14.204 1.00 96.69 192 CYS A O 1
ATOM 1538 N N . VAL A 1 193 ? -11.793 -3.616 15.958 1.00 96.94 193 VAL A N 1
ATOM 1539 C CA . VAL A 1 193 ? -11.138 -2.410 15.453 1.00 96.94 193 VAL A CA 1
ATOM 1540 C C . VAL A 1 193 ? -9.733 -2.758 14.978 1.00 96.94 193 VAL A C 1
ATOM 1542 O O . VAL A 1 193 ? -8.959 -3.346 15.723 1.00 96.94 193 VAL A O 1
ATOM 1545 N N . MET A 1 194 ? -9.373 -2.360 13.761 1.00 94.88 194 MET A N 1
ATOM 1546 C CA . MET A 1 194 ? -7.999 -2.394 13.267 1.00 94.88 194 MET A CA 1
ATOM 1547 C C . MET A 1 194 ? -7.400 -0.992 13.346 1.00 94.88 194 MET A C 1
ATOM 1549 O O . MET A 1 194 ? -7.899 -0.043 12.733 1.00 94.88 194 MET A O 1
ATOM 1553 N N . LEU A 1 195 ? -6.298 -0.876 14.080 1.00 92.69 195 LEU A N 1
ATOM 1554 C CA . LEU A 1 195 ? -5.542 0.354 14.238 1.00 92.69 195 LEU A CA 1
ATOM 1555 C C . LEU A 1 195 ? -4.151 0.198 13.616 1.00 92.69 195 LEU A C 1
ATOM 1557 O O . LEU A 1 195 ? -3.230 -0.361 14.215 1.00 92.69 195 LEU A O 1
ATOM 1561 N N . ALA A 1 196 ? -4.006 0.739 12.407 1.00 86.19 196 ALA A N 1
ATOM 1562 C CA . ALA A 1 196 ? -2.729 0.887 11.725 1.00 86.19 196 ALA A CA 1
ATOM 1563 C C . ALA A 1 196 ? -1.957 2.067 12.329 1.00 86.19 196 ALA A C 1
ATOM 1565 O O . ALA A 1 196 ? -2.098 3.201 11.865 1.00 86.19 196 ALA A O 1
ATOM 1566 N N . TYR A 1 197 ? -1.173 1.839 13.388 1.00 85.56 197 TYR A N 1
ATOM 1567 C CA . TYR A 1 197 ? -0.416 2.927 13.991 1.00 85.56 197 TYR A CA 1
ATOM 1568 C C . TYR A 1 197 ? 0.592 3.462 12.988 1.00 85.56 197 TYR A C 1
ATOM 1570 O O . TYR A 1 197 ? 1.501 2.776 12.524 1.00 85.56 197 TYR A O 1
ATOM 1578 N N . ARG A 1 198 ? 0.430 4.739 12.681 1.00 73.69 198 ARG A N 1
ATOM 1579 C CA . ARG A 1 198 ? 1.405 5.531 11.962 1.00 73.69 198 ARG A CA 1
ATOM 1580 C C . ARG A 1 198 ? 1.591 6.816 12.753 1.00 73.69 198 ARG A C 1
ATOM 1582 O O . ARG A 1 198 ? 0.609 7.524 13.002 1.00 73.69 198 ARG A O 1
ATOM 1589 N N . PRO A 1 199 ? 2.820 7.170 13.133 1.00 61.09 199 PRO A N 1
ATOM 1590 C CA . PRO A 1 199 ? 3.095 8.387 13.874 1.00 61.09 199 PRO A CA 1
ATOM 1591 C C . PRO A 1 199 ? 3.156 9.570 12.914 1.00 61.09 199 PRO A C 1
ATOM 1593 O O .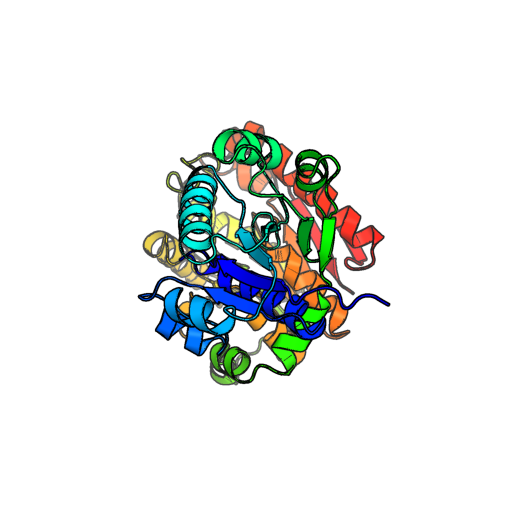 PRO A 1 199 ? 4.041 10.408 13.033 1.00 61.09 199 PRO A O 1
ATOM 1596 N N . TRP A 1 200 ? 2.183 9.692 11.994 1.00 60.03 200 TRP A N 1
ATOM 1597 C CA . TRP A 1 200 ? 2.007 10.919 11.210 1.00 60.03 200 TRP A CA 1
ATOM 1598 C C . TRP A 1 200 ? 2.076 12.140 12.117 1.00 60.03 200 TRP A C 1
ATOM 1600 O O . TRP A 1 200 ? 2.551 13.179 11.714 1.00 60.03 200 TRP A O 1
ATOM 1610 N N . CYS A 1 201 ? 1.679 11.963 13.368 1.00 54.03 201 CYS A N 1
ATOM 1611 C CA . CYS A 1 201 ? 1.489 12.979 14.362 1.00 54.03 201 CYS A CA 1
ATOM 1612 C C . CYS A 1 201 ? 2.725 13.397 15.163 1.00 54.03 201 CYS A C 1
ATOM 1614 O O . CYS A 1 201 ? 2.565 14.161 16.109 1.00 54.03 201 CYS A O 1
ATOM 1616 N N . THR A 1 202 ? 3.922 12.892 14.852 1.00 55.91 202 THR A N 1
ATOM 1617 C CA . THR A 1 202 ? 5.135 13.215 15.617 1.00 55.91 202 THR A CA 1
ATOM 1618 C C . THR A 1 202 ? 6.018 14.215 14.879 1.00 55.91 202 THR A C 1
ATOM 1620 O O . THR A 1 202 ? 6.081 14.241 13.651 1.00 55.91 202 THR A O 1
ATOM 1623 N N . LYS A 1 203 ? 6.795 15.002 15.636 1.00 56.31 203 LYS A N 1
ATOM 1624 C CA . LYS A 1 203 ? 7.811 15.934 15.101 1.00 56.31 203 LYS A CA 1
ATOM 1625 C C . LYS A 1 203 ? 8.816 15.288 14.141 1.00 56.31 203 LYS A C 1
ATOM 1627 O O . LYS A 1 203 ? 9.490 15.978 13.390 1.00 56.31 203 LYS A O 1
ATOM 1632 N N . THR A 1 204 ? 8.947 13.971 14.210 1.00 55.16 204 THR A N 1
ATOM 1633 C CA . THR A 1 204 ? 9.916 13.163 13.474 1.00 55.16 204 THR A CA 1
ATOM 1634 C C . THR A 1 204 ? 9.370 12.597 12.163 1.00 55.16 204 THR A C 1
ATOM 1636 O O . THR A 1 204 ? 10.145 12.046 11.387 1.00 55.16 204 THR A O 1
ATOM 1639 N N . PHE A 1 205 ? 8.067 12.705 11.890 1.00 56.00 205 PHE A N 1
ATOM 1640 C CA . PHE A 1 205 ? 7.466 12.227 10.646 1.00 56.00 205 PHE A CA 1
ATOM 1641 C C . PHE A 1 205 ? 7.158 13.399 9.708 1.00 56.00 205 PHE A C 1
ATOM 1643 O O . PHE A 1 205 ? 6.513 14.366 10.114 1.00 56.00 205 PHE A O 1
ATOM 1650 N N . HIS A 1 206 ? 7.629 13.322 8.456 1.00 58.78 206 HIS A N 1
ATOM 1651 C CA . HIS A 1 206 ? 7.553 14.415 7.473 1.00 58.78 206 HIS A CA 1
ATOM 1652 C C . HIS A 1 206 ? 7.932 15.788 8.067 1.00 58.78 206 HIS A C 1
ATOM 1654 O O . HIS A 1 206 ? 7.169 16.746 7.951 1.00 58.78 206 HIS A O 1
ATOM 1660 N N . ASP A 1 207 ? 9.063 15.866 8.772 1.00 57.16 207 ASP A N 1
ATOM 1661 C CA . ASP A 1 207 ? 9.569 17.098 9.399 1.00 57.16 207 ASP A CA 1
ATOM 1662 C C . ASP A 1 207 ? 8.582 17.770 10.375 1.00 57.16 207 ASP A C 1
ATOM 1664 O O . ASP A 1 207 ? 8.556 18.992 10.526 1.00 57.16 207 ASP A O 1
ATOM 1668 N N . GLY A 1 208 ? 7.710 16.981 11.014 1.00 56.00 208 GLY A N 1
ATOM 1669 C CA . GLY A 1 208 ? 6.707 17.492 11.947 1.00 56.00 208 GLY A CA 1
ATOM 1670 C C . GLY A 1 208 ? 5.582 18.273 11.269 1.00 56.00 208 GLY A C 1
ATOM 1671 O O . GLY A 1 208 ? 4.814 18.953 11.948 1.00 56.00 208 GLY A O 1
ATOM 1672 N N . MET A 1 209 ? 5.430 18.155 9.941 1.00 55.91 209 MET A N 1
ATOM 1673 C CA . MET A 1 209 ? 4.347 18.794 9.174 1.00 55.91 209 MET A CA 1
ATOM 1674 C C . MET A 1 209 ? 2.943 18.468 9.695 1.00 55.91 209 MET A C 1
ATOM 1676 O O . MET A 1 209 ? 1.978 19.156 9.356 1.00 55.91 209 MET A O 1
ATOM 1680 N N . TYR A 1 210 ? 2.830 17.405 10.477 1.00 57.97 210 TYR A N 1
ATOM 1681 C CA . TYR A 1 210 ? 1.589 16.852 10.969 1.00 57.97 210 TYR A CA 1
ATOM 1682 C C . TYR A 1 210 ? 1.594 16.742 12.504 1.00 57.97 210 TYR A C 1
ATOM 1684 O O . TYR A 1 210 ? 0.851 15.931 13.018 1.00 57.97 210 TYR A O 1
ATOM 1692 N N . ASP A 1 211 ? 2.403 17.515 13.240 1.00 66.62 211 ASP A N 1
ATOM 1693 C CA . ASP A 1 211 ? 2.467 17.467 14.714 1.00 66.62 211 ASP A CA 1
ATOM 1694 C C . ASP A 1 211 ? 1.083 17.711 15.356 1.00 66.62 211 ASP A C 1
ATOM 1696 O O . ASP A 1 211 ? 0.548 18.821 15.300 1.00 66.62 211 ASP A O 1
ATOM 1700 N N . PHE A 1 212 ? 0.492 16.666 15.947 1.00 62.53 212 PHE A N 1
ATOM 1701 C CA . PHE A 1 212 ? -0.742 16.782 16.737 1.00 62.53 212 PHE A CA 1
ATOM 1702 C C . PHE A 1 212 ? -0.441 16.923 18.231 1.00 62.53 212 PHE A C 1
ATOM 1704 O O . PHE A 1 212 ? -1.373 17.063 19.012 1.00 62.53 212 PHE A O 1
ATOM 1711 N N . GLY A 1 213 ? 0.827 16.895 18.643 1.00 71.31 213 GLY A N 1
ATOM 1712 C CA . GLY A 1 213 ? 1.228 16.860 20.040 1.00 71.31 213 GLY A CA 1
ATOM 1713 C C . GLY A 1 213 ? 2.009 15.596 20.393 1.00 71.31 213 GLY A C 1
ATOM 1714 O O . GLY A 1 213 ? 2.734 15.023 19.578 1.00 71.31 213 GLY A O 1
ATOM 1715 N N . ASN A 1 214 ? 1.915 15.165 21.647 1.00 80.00 214 ASN A N 1
ATOM 1716 C CA . ASN A 1 214 ? 2.685 14.022 22.143 1.00 80.00 214 ASN A CA 1
ATOM 1717 C C . ASN A 1 214 ? 1.943 12.678 21.990 1.00 80.00 214 ASN A C 1
ATOM 1719 O O . ASN A 1 214 ? 0.773 12.594 21.616 1.00 80.00 214 ASN A O 1
ATOM 1723 N N . GLN A 1 215 ? 2.640 11.586 22.301 1.00 84.50 215 GLN A N 1
ATOM 1724 C CA . GLN A 1 215 ? 2.108 10.227 22.188 1.00 84.50 215 GLN A CA 1
ATOM 1725 C C . GLN A 1 215 ? 0.924 9.970 23.135 1.00 84.50 215 GLN A C 1
ATOM 1727 O O . GLN A 1 215 ? 0.068 9.146 22.821 1.00 84.50 215 GLN A O 1
ATOM 1732 N N . GLN A 1 216 ? 0.842 10.662 24.274 1.00 87.69 216 GLN A N 1
ATOM 1733 C CA . GLN A 1 216 ? -0.291 10.563 25.194 1.00 87.69 216 GLN A CA 1
ATOM 1734 C C . GLN A 1 216 ? -1.555 11.166 24.575 1.00 87.69 216 GLN A C 1
ATOM 1736 O O . GLN A 1 216 ? -2.608 10.535 24.599 1.00 87.69 216 GLN A O 1
ATOM 1741 N N . GLU A 1 217 ? -1.445 12.350 23.974 1.00 86.19 217 GLU A N 1
ATOM 1742 C CA . GLU A 1 217 ? -2.547 13.005 23.260 1.00 86.19 217 GLU A CA 1
ATOM 1743 C C . GLU A 1 217 ? -3.017 12.160 22.070 1.00 86.19 217 GLU A C 1
ATOM 1745 O O . GLU A 1 217 ? -4.217 11.983 21.862 1.00 86.19 217 GLU A O 1
ATOM 1750 N N . LEU A 1 218 ? -2.078 11.545 21.347 1.00 85.75 218 LEU A N 1
ATOM 1751 C CA . LEU A 1 218 ? -2.397 10.630 20.255 1.00 85.75 218 LEU A CA 1
ATOM 1752 C C . LEU A 1 218 ? -3.123 9.362 20.739 1.00 85.75 218 LEU A C 1
ATOM 1754 O O . LEU A 1 218 ? -4.071 8.913 20.097 1.00 85.75 218 LEU A O 1
ATOM 1758 N N . ALA A 1 219 ? -2.726 8.794 21.882 1.00 90.56 219 ALA A N 1
ATOM 1759 C CA . ALA A 1 219 ? -3.440 7.667 22.484 1.00 90.56 219 ALA A CA 1
ATOM 1760 C C . ALA A 1 219 ? -4.864 8.054 22.922 1.00 90.56 219 ALA A C 1
ATOM 1762 O O . ALA A 1 219 ? -5.791 7.263 22.757 1.00 90.56 219 ALA A O 1
ATOM 1763 N N . ILE A 1 220 ? -5.064 9.279 23.424 1.00 90.75 220 ILE A N 1
ATOM 1764 C CA . ILE A 1 220 ? -6.397 9.813 23.747 1.00 90.75 220 ILE A CA 1
ATOM 1765 C C . ILE A 1 220 ? -7.251 9.941 22.479 1.00 90.75 220 ILE A C 1
ATOM 1767 O O . ILE A 1 220 ? -8.412 9.534 22.498 1.00 90.75 220 ILE A O 1
ATOM 1771 N N . LEU A 1 221 ? -6.681 10.444 21.375 1.00 89.06 221 LEU A N 1
ATOM 1772 C CA . LEU A 1 221 ? -7.377 10.532 20.087 1.00 89.06 221 LEU A CA 1
ATOM 1773 C C . LEU A 1 221 ? -7.845 9.167 19.600 1.00 89.06 221 LEU A C 1
ATOM 1775 O O . LEU A 1 221 ? -9.020 8.992 19.291 1.00 89.06 221 LEU A O 1
ATOM 1779 N N . TYR A 1 222 ? -6.920 8.207 19.533 1.00 92.12 222 TYR A N 1
ATOM 1780 C CA . TYR A 1 222 ? -7.247 6.857 19.097 1.00 92.12 222 TYR A CA 1
ATOM 1781 C C . TYR A 1 222 ? -8.283 6.223 20.021 1.00 92.12 222 TYR A C 1
ATOM 1783 O O . TYR A 1 222 ? -9.212 5.605 19.519 1.00 92.12 222 TYR A O 1
ATOM 1791 N N . GLY A 1 223 ? -8.200 6.455 21.335 1.00 94.56 223 GLY A N 1
ATOM 1792 C CA . GLY A 1 223 ? -9.228 6.031 22.285 1.00 94.56 223 GLY A CA 1
ATOM 1793 C C . GLY A 1 223 ? -10.617 6.594 21.965 1.00 94.56 223 GLY A C 1
ATOM 1794 O O . GLY A 1 223 ? -11.565 5.823 21.898 1.00 94.56 223 GLY A O 1
ATOM 1795 N N . SER A 1 224 ? -10.737 7.900 21.684 1.00 93.56 224 SER A N 1
ATOM 1796 C CA . SER A 1 224 ? -12.013 8.517 21.258 1.00 93.56 224 SER A CA 1
ATOM 1797 C C . SER A 1 224 ? -12.552 7.886 19.968 1.00 93.56 224 SER A C 1
ATOM 1799 O O . SER A 1 224 ? -13.746 7.615 19.841 1.00 93.56 224 SER A O 1
ATOM 1801 N N . LEU A 1 225 ? -11.677 7.617 18.994 1.00 93.31 225 LEU A N 1
ATOM 1802 C CA . LEU A 1 225 ? -12.065 6.997 17.724 1.00 93.31 225 LEU A CA 1
ATOM 1803 C C . LEU A 1 225 ? -12.497 5.530 17.900 1.00 93.31 225 LEU A C 1
ATOM 1805 O O . LEU A 1 225 ? -13.456 5.108 17.257 1.00 93.31 225 LEU A O 1
ATOM 1809 N N . ILE A 1 226 ? -11.843 4.780 18.794 1.00 96.38 226 ILE A N 1
ATOM 1810 C CA . ILE A 1 226 ? -12.236 3.413 19.168 1.00 96.38 226 ILE A CA 1
ATOM 1811 C C . ILE A 1 226 ? -13.611 3.428 19.840 1.00 96.38 226 ILE A C 1
ATOM 1813 O O . ILE A 1 226 ? -14.492 2.698 19.406 1.00 96.38 226 ILE A O 1
ATOM 1817 N N . GLU A 1 227 ? -13.843 4.303 20.821 1.00 96.00 227 GLU A N 1
ATOM 1818 C CA . GLU A 1 227 ? -15.137 4.420 21.517 1.00 96.00 227 GLU A CA 1
ATOM 1819 C C . GLU A 1 227 ? -16.286 4.763 20.556 1.00 96.00 227 GLU A C 1
ATOM 1821 O O . GLU A 1 227 ? -17.409 4.277 20.705 1.00 96.00 227 GLU A O 1
ATOM 1826 N N . ARG A 1 228 ? -16.017 5.578 19.527 1.00 94.00 228 ARG A N 1
ATOM 1827 C CA . ARG A 1 228 ? -16.989 5.851 18.457 1.00 94.00 228 ARG A CA 1
ATOM 1828 C C . ARG A 1 228 ? -17.296 4.594 17.643 1.00 94.00 228 ARG A C 1
ATOM 1830 O O . ARG A 1 228 ? -18.466 4.348 17.364 1.00 94.00 228 ARG A O 1
ATOM 1837 N N . ALA A 1 229 ? -16.284 3.793 17.310 1.00 94.44 229 ALA A N 1
ATOM 1838 C CA . ALA A 1 229 ? -16.494 2.516 16.638 1.00 94.44 229 ALA A CA 1
ATOM 1839 C C . ALA A 1 229 ? -17.274 1.524 17.521 1.00 94.44 229 ALA A C 1
ATOM 1841 O O . ALA A 1 229 ? -18.240 0.931 17.056 1.00 94.44 229 ALA A O 1
ATOM 1842 N N . GLU A 1 230 ? -16.939 1.392 18.805 1.00 95.44 230 GLU A N 1
ATOM 1843 C CA . GLU A 1 230 ? -17.686 0.550 19.754 1.00 95.44 230 GLU A CA 1
ATOM 1844 C C . GLU A 1 230 ? -19.156 0.975 19.860 1.00 95.44 230 GLU A C 1
ATOM 1846 O O . GLU A 1 230 ? -20.057 0.135 19.844 1.00 95.44 230 GLU A O 1
ATOM 1851 N N . LYS A 1 231 ? -19.426 2.287 19.884 1.00 94.12 231 LYS A N 1
ATOM 1852 C CA . LYS A 1 231 ? -20.793 2.821 19.881 1.00 94.12 231 LYS A CA 1
ATOM 1853 C C . LYS A 1 231 ? -21.567 2.437 18.616 1.00 94.12 231 LYS A C 1
ATOM 1855 O O . LYS A 1 231 ? -22.728 2.054 18.726 1.00 94.12 231 LYS A O 1
ATOM 1860 N N . ASP A 1 232 ? -20.937 2.509 17.444 1.00 89.62 232 ASP A N 1
ATOM 1861 C CA . ASP A 1 232 ? -21.531 2.095 16.162 1.00 89.62 232 ASP A CA 1
ATOM 1862 C C . ASP A 1 232 ? -21.819 0.583 16.098 1.00 89.62 232 ASP A C 1
ATOM 1864 O O . ASP A 1 232 ? -22.647 0.136 15.302 1.00 89.62 232 ASP A O 1
ATOM 1868 N N . HIS A 1 233 ? -21.126 -0.211 16.913 1.00 90.25 233 HIS A N 1
ATOM 1869 C CA . HIS A 1 233 ? -21.332 -1.651 17.051 1.00 90.25 233 HIS A CA 1
ATOM 1870 C C . HIS A 1 233 ? -22.254 -2.030 18.223 1.00 90.25 233 HIS A C 1
ATOM 1872 O O . HIS A 1 233 ? -22.749 -3.151 18.279 1.00 90.25 233 HIS A O 1
ATOM 1878 N N . GLY A 1 234 ? -22.506 -1.113 19.160 1.00 92.44 234 GLY A N 1
ATOM 1879 C CA . GLY A 1 234 ? -23.308 -1.370 20.358 1.00 92.44 234 GLY A CA 1
ATOM 1880 C C . GLY A 1 234 ? -22.640 -2.302 21.377 1.00 92.44 234 GLY A C 1
ATOM 1881 O O . GLY A 1 234 ? -23.327 -2.813 22.262 1.00 92.44 234 GLY A O 1
ATOM 1882 N N . ARG A 1 235 ? -21.325 -2.538 21.267 1.00 93.44 235 ARG A N 1
ATOM 1883 C CA . ARG A 1 235 ? -20.550 -3.415 22.158 1.00 93.44 235 ARG A CA 1
ATOM 1884 C C . ARG A 1 235 ? -19.078 -3.013 22.215 1.00 93.44 235 ARG A C 1
ATOM 1886 O O . ARG A 1 235 ? -18.587 -2.341 21.312 1.00 93.44 235 ARG A O 1
ATOM 1893 N N . SER A 1 236 ? -18.375 -3.468 23.250 1.00 94.88 236 SER A N 1
ATOM 1894 C CA . SER A 1 236 ? -16.916 -3.350 23.316 1.00 94.88 236 SER A CA 1
ATOM 1895 C C . SER A 1 236 ? -16.244 -4.242 22.275 1.00 94.88 236 SER A C 1
ATOM 1897 O O . SER A 1 236 ? -16.691 -5.368 22.042 1.00 94.88 236 SER A O 1
ATOM 1899 N N . LEU A 1 237 ? -15.172 -3.745 21.664 1.00 96.25 237 LEU A N 1
ATOM 1900 C CA . LEU A 1 237 ? -14.484 -4.395 20.550 1.00 96.25 237 LEU A CA 1
ATOM 1901 C C . LEU A 1 237 ? -13.029 -4.697 20.909 1.00 96.25 237 LEU A C 1
ATOM 1903 O O . LEU A 1 237 ? -12.366 -3.933 21.611 1.00 96.25 237 LEU A O 1
ATOM 1907 N N . LYS A 1 238 ? -12.494 -5.791 20.361 1.00 96.56 238 LYS A N 1
ATOM 1908 C CA . LYS A 1 238 ? -11.049 -6.036 20.405 1.00 96.56 238 LYS A CA 1
ATOM 1909 C C . LYS A 1 238 ? -10.332 -5.093 19.448 1.00 96.56 238 LYS A C 1
ATOM 1911 O O . LYS A 1 238 ? -10.802 -4.849 18.335 1.00 96.56 238 LYS A O 1
ATOM 1916 N N . VAL A 1 239 ? -9.174 -4.593 19.865 1.00 96.88 239 VAL A N 1
ATOM 1917 C CA . VAL A 1 239 ? -8.356 -3.661 19.086 1.00 96.88 239 VAL A CA 1
ATOM 1918 C C . VAL A 1 239 ? -7.131 -4.394 18.559 1.00 96.88 239 VAL A C 1
ATOM 1920 O O . VAL A 1 239 ? -6.190 -4.670 19.297 1.00 96.88 239 VAL A O 1
ATOM 1923 N N . ILE A 1 240 ? -7.117 -4.686 17.265 1.00 95.50 240 ILE A N 1
ATOM 1924 C CA . ILE A 1 240 ? -5.944 -5.194 16.565 1.00 95.50 240 ILE A CA 1
ATOM 1925 C C . ILE A 1 240 ? -5.014 -4.012 16.279 1.00 95.50 240 ILE A C 1
ATOM 1927 O O . ILE A 1 240 ? -5.337 -3.129 15.484 1.00 95.50 240 ILE A O 1
ATOM 1931 N N . PHE A 1 241 ? -3.859 -3.980 16.938 1.00 94.25 241 PHE A N 1
ATOM 1932 C CA . PHE A 1 241 ? -2.897 -2.887 16.848 1.00 94.25 241 PHE A CA 1
ATOM 1933 C C . PHE A 1 241 ? -1.690 -3.287 16.003 1.00 94.25 241 PHE A C 1
ATOM 1935 O O . PHE A 1 241 ? -0.967 -4.229 16.331 1.00 94.25 241 PHE A O 1
ATOM 1942 N N . ARG A 1 242 ? -1.434 -2.528 14.934 1.00 90.75 242 ARG A N 1
ATOM 1943 C CA . ARG A 1 242 ? -0.204 -2.623 14.145 1.00 90.75 242 ARG A CA 1
ATOM 1944 C C . ARG A 1 242 ? 0.741 -1.499 14.527 1.00 90.75 242 ARG A C 1
ATOM 1946 O O . ARG A 1 242 ? 0.462 -0.359 14.175 1.00 90.75 242 ARG A O 1
ATOM 1953 N N . ALA A 1 243 ? 1.864 -1.807 15.167 1.00 88.75 243 ALA A N 1
ATOM 1954 C CA . ALA A 1 243 ? 2.911 -0.823 15.435 1.00 88.75 243 ALA A CA 1
ATOM 1955 C C . ALA A 1 243 ? 3.636 -0.366 14.151 1.00 88.75 243 ALA A C 1
ATOM 1957 O O . ALA A 1 243 ? 3.615 -1.059 13.129 1.00 88.75 243 ALA A O 1
ATOM 1958 N N . ASP A 1 244 ? 4.334 0.773 14.224 1.00 84.00 244 ASP A N 1
ATOM 1959 C CA . ASP A 1 244 ? 5.275 1.220 13.191 1.00 84.00 244 ASP A CA 1
ATOM 1960 C C . ASP A 1 244 ? 6.711 0.984 13.673 1.00 84.00 244 ASP A C 1
ATOM 1962 O O . ASP A 1 244 ? 7.192 1.675 14.574 1.00 84.00 244 ASP A O 1
ATOM 1966 N N . GLU A 1 245 ? 7.416 0.021 13.071 1.00 82.62 245 GLU A N 1
ATOM 1967 C CA . GLU A 1 245 ? 8.771 -0.363 13.497 1.00 82.62 245 GLU A CA 1
ATOM 1968 C C . GLU A 1 245 ? 9.785 0.793 13.440 1.00 82.62 245 GLU A C 1
ATOM 1970 O O . GLU A 1 245 ? 10.735 0.820 14.225 1.00 82.62 245 GLU A O 1
ATOM 1975 N N . ARG A 1 246 ? 9.561 1.787 12.565 1.00 78.94 246 ARG A N 1
ATOM 1976 C CA . ARG A 1 246 ? 10.423 2.977 12.441 1.00 78.94 246 ARG A CA 1
ATOM 1977 C C . ARG A 1 246 ? 10.334 3.877 13.675 1.00 78.94 246 ARG A C 1
ATOM 1979 O O . ARG A 1 246 ? 11.248 4.650 13.937 1.00 78.94 246 ARG A O 1
ATOM 1986 N N . TYR A 1 247 ? 9.247 3.749 14.433 1.00 81.94 247 TYR A N 1
ATOM 1987 C CA . TYR A 1 247 ? 8.921 4.535 15.620 1.00 81.94 247 TYR A CA 1
ATOM 1988 C C . TYR A 1 247 ? 8.474 3.608 16.748 1.00 81.94 247 TYR A C 1
ATOM 1990 O O . TYR A 1 247 ? 7.400 3.756 17.342 1.00 81.94 247 TYR A O 1
ATOM 1998 N N . LYS A 1 248 ? 9.286 2.579 17.002 1.00 86.81 248 LYS A N 1
ATOM 1999 C CA . LYS A 1 248 ? 8.964 1.513 17.952 1.00 86.81 248 LYS A CA 1
ATOM 2000 C C . LYS A 1 248 ? 8.653 2.052 19.350 1.00 86.81 248 LYS A C 1
ATOM 2002 O O . LYS A 1 248 ? 7.655 1.667 19.946 1.00 86.81 248 LYS A O 1
ATOM 2007 N N . ARG A 1 249 ? 9.468 2.987 19.853 1.00 87.56 249 ARG A N 1
ATOM 2008 C CA . ARG A 1 249 ? 9.305 3.559 21.200 1.00 87.56 249 ARG A CA 1
ATOM 2009 C C . ARG A 1 249 ? 7.967 4.283 21.351 1.00 87.56 249 ARG A C 1
ATOM 2011 O O . ARG A 1 249 ? 7.301 4.150 22.376 1.00 87.56 249 ARG A O 1
ATOM 2018 N N . GLU A 1 250 ? 7.591 5.067 20.350 1.00 87.00 250 GLU A N 1
ATOM 2019 C CA . GLU A 1 250 ? 6.329 5.795 20.308 1.00 87.00 250 GLU A CA 1
ATOM 2020 C C . GLU A 1 250 ? 5.144 4.837 20.168 1.00 87.00 250 GLU A C 1
ATOM 2022 O O . GLU A 1 250 ? 4.168 4.970 20.909 1.00 87.00 250 GLU A O 1
ATOM 2027 N N . SER A 1 251 ? 5.264 3.843 19.284 1.00 89.62 251 SER A N 1
ATOM 2028 C CA . SER A 1 251 ? 4.259 2.792 19.086 1.00 89.62 251 SER A CA 1
ATOM 2029 C C . SER A 1 251 ? 3.987 2.031 20.385 1.00 89.62 251 SER A C 1
ATOM 2031 O O . SER A 1 251 ? 2.833 1.885 20.778 1.00 89.62 251 SER A O 1
ATOM 2033 N N . ASP A 1 252 ? 5.039 1.613 21.096 1.00 91.56 252 ASP A N 1
ATOM 2034 C CA . ASP A 1 252 ? 4.945 0.898 22.373 1.00 91.56 252 ASP A CA 1
ATOM 2035 C C . ASP A 1 252 ? 4.272 1.736 23.465 1.00 91.56 252 ASP A C 1
ATOM 2037 O O . ASP A 1 252 ? 3.468 1.222 24.249 1.00 91.56 252 ASP A O 1
ATOM 2041 N N . LEU A 1 253 ? 4.574 3.037 23.521 1.00 91.75 253 LEU A N 1
ATOM 2042 C CA . LEU A 1 253 ? 3.942 3.945 24.473 1.00 91.75 253 LEU A CA 1
ATOM 2043 C C . LEU A 1 253 ? 2.441 4.077 24.203 1.00 91.75 253 LEU A C 1
ATOM 2045 O O . LEU A 1 253 ? 1.650 3.942 25.137 1.00 91.75 253 LEU A O 1
ATOM 2049 N N . VAL A 1 254 ? 2.052 4.318 22.948 1.00 92.12 254 VAL A N 1
ATOM 2050 C CA . VAL A 1 254 ? 0.639 4.434 22.556 1.00 92.12 254 VAL A CA 1
ATOM 2051 C C . VAL A 1 254 ? -0.094 3.124 22.814 1.00 92.12 254 VAL A C 1
ATOM 2053 O O . VAL A 1 254 ? -1.138 3.137 23.460 1.00 92.12 254 VAL A O 1
ATOM 2056 N N . ARG A 1 255 ? 0.487 1.991 22.407 1.00 94.50 255 ARG A N 1
ATOM 2057 C CA . ARG A 1 255 ? -0.058 0.656 22.663 1.00 94.50 255 ARG A CA 1
ATOM 2058 C C . ARG A 1 255 ? -0.323 0.441 24.147 1.00 94.50 255 ARG A C 1
ATOM 2060 O O . ARG A 1 255 ? -1.446 0.133 24.513 1.00 94.50 255 ARG A O 1
ATOM 2067 N N . ARG A 1 256 ? 0.664 0.688 25.016 1.00 95.81 256 ARG A N 1
ATOM 2068 C CA . ARG A 1 256 ? 0.513 0.533 26.474 1.00 95.81 256 ARG A CA 1
ATOM 2069 C C . ARG A 1 256 ? -0.607 1.401 27.052 1.00 95.81 256 ARG A C 1
ATOM 2071 O O . ARG A 1 256 ? -1.310 0.955 27.953 1.00 95.81 256 ARG A O 1
ATOM 2078 N N . LEU A 1 257 ? -0.751 2.636 26.568 1.00 95.31 257 LEU A N 1
ATOM 2079 C CA . LEU A 1 257 ? -1.813 3.548 27.005 1.00 95.31 257 LEU A CA 1
ATOM 2080 C C . LEU A 1 257 ? -3.199 3.115 26.509 1.00 95.31 257 LEU A C 1
ATOM 2082 O O . LEU A 1 257 ? -4.182 3.351 27.201 1.00 95.31 257 LEU A O 1
ATOM 2086 N N . LEU A 1 258 ? -3.288 2.485 25.338 1.00 96.31 258 LEU A N 1
ATOM 2087 C CA . LEU A 1 258 ? -4.534 1.900 24.845 1.00 96.31 258 LEU A CA 1
ATOM 2088 C C . LEU A 1 258 ? -4.870 0.600 25.590 1.00 96.31 258 LEU A C 1
ATOM 2090 O O . LEU A 1 258 ? -6.016 0.412 25.985 1.00 96.31 258 LEU A O 1
ATOM 2094 N N . SER A 1 259 ? -3.879 -0.250 25.869 1.00 96.81 259 SER A N 1
ATOM 2095 C CA . SER A 1 259 ? -4.050 -1.519 26.593 1.00 96.81 259 SER A CA 1
ATOM 2096 C C . SER A 1 259 ? -4.528 -1.356 28.039 1.00 96.81 259 SER A C 1
ATOM 2098 O O . SER A 1 259 ? -4.983 -2.326 28.633 1.00 96.81 259 SER A O 1
ATOM 2100 N N . SER A 1 260 ? -4.429 -0.162 28.638 1.00 95.81 260 SER A N 1
ATOM 2101 C CA . SER A 1 260 ? -5.012 0.097 29.964 1.00 95.81 260 SER A CA 1
ATOM 2102 C C . SER A 1 260 ? -6.525 0.343 29.928 1.00 95.81 260 SER A C 1
ATOM 2104 O O . SER A 1 260 ? -7.147 0.410 30.987 1.00 95.81 260 SER A O 1
ATOM 2106 N N . ARG A 1 261 ? -7.108 0.506 28.733 1.00 95.44 261 ARG A N 1
ATOM 2107 C CA . ARG A 1 261 ? -8.525 0.845 28.519 1.00 95.44 261 ARG A CA 1
ATOM 2108 C C . ARG A 1 261 ? -9.258 -0.140 27.612 1.00 95.44 261 ARG A C 1
ATOM 2110 O O . ARG A 1 261 ? -10.448 -0.345 27.810 1.00 95.44 261 ARG A O 1
ATOM 2117 N N . PHE A 1 262 ? -8.564 -0.728 26.642 1.00 97.06 262 PHE A N 1
ATOM 2118 C CA . PHE A 1 262 ? -9.133 -1.610 25.625 1.00 97.06 262 PHE A CA 1
ATOM 2119 C C . PHE A 1 262 ? -8.412 -2.960 25.602 1.00 97.06 262 PHE A C 1
ATOM 2121 O O . PHE A 1 262 ? -7.242 -3.059 25.980 1.00 97.06 262 PHE A O 1
ATOM 2128 N N . ASP A 1 263 ? -9.094 -3.990 25.103 1.00 95.56 263 ASP A N 1
ATOM 2129 C CA . ASP A 1 263 ? -8.495 -5.301 24.846 1.00 95.56 263 ASP A CA 1
ATOM 2130 C C . ASP A 1 263 ? -7.682 -5.253 23.542 1.00 95.56 263 ASP A C 1
ATOM 2132 O O . ASP A 1 263 ? -8.228 -5.341 22.439 1.00 95.56 263 ASP A O 1
ATOM 2136 N N . VAL A 1 264 ? -6.374 -5.014 23.675 1.00 96.19 264 VAL A N 1
ATOM 2137 C CA . VAL A 1 264 ? -5.461 -4.780 22.549 1.00 96.19 264 VAL A CA 1
ATOM 2138 C C . VAL A 1 264 ? -4.691 -6.049 22.191 1.00 96.19 264 VAL A C 1
ATOM 2140 O O . VAL A 1 264 ? -3.921 -6.570 22.998 1.00 96.19 264 VAL A O 1
ATOM 2143 N N . ILE A 1 265 ? -4.810 -6.470 20.934 1.00 94.44 265 ILE A N 1
ATOM 2144 C CA . ILE A 1 265 ? -4.023 -7.541 20.322 1.00 94.44 265 ILE A CA 1
ATOM 2145 C C . ILE A 1 265 ? -2.880 -6.911 19.535 1.00 94.44 265 ILE A C 1
ATOM 2147 O O . ILE A 1 265 ? -3.100 -6.193 18.560 1.00 94.44 265 ILE A O 1
ATOM 2151 N N . ASP A 1 266 ? -1.650 -7.198 19.948 1.00 91.44 266 ASP A N 1
ATOM 2152 C CA . ASP A 1 266 ? -0.451 -6.691 19.287 1.00 91.44 266 ASP A CA 1
ATOM 2153 C C . ASP A 1 266 ? -0.030 -7.597 18.125 1.00 91.44 266 ASP A C 1
ATOM 2155 O O . ASP A 1 266 ? 0.382 -8.745 18.329 1.00 91.44 266 ASP A O 1
ATOM 2159 N N . LEU A 1 267 ? -0.100 -7.065 16.905 1.00 89.56 267 LEU A N 1
ATOM 2160 C CA . LEU A 1 267 ? 0.301 -7.791 15.704 1.00 89.56 267 LEU A CA 1
ATOM 2161 C C . LEU A 1 267 ? 1.797 -8.082 15.647 1.00 89.56 267 LEU A C 1
ATOM 2163 O O . LEU A 1 267 ? 2.181 -9.060 15.013 1.00 89.56 267 LEU A O 1
ATOM 2167 N N . ASP A 1 268 ? 2.648 -7.307 16.323 1.00 85.69 268 ASP A N 1
ATOM 2168 C CA . ASP A 1 268 ? 4.102 -7.530 16.296 1.00 85.69 268 ASP A CA 1
ATOM 2169 C C . ASP A 1 268 ? 4.498 -8.888 16.880 1.00 85.69 268 ASP A C 1
ATOM 2171 O O . ASP A 1 268 ? 5.582 -9.401 16.602 1.00 85.69 268 ASP A O 1
ATOM 2175 N N . SER A 1 269 ? 3.603 -9.498 17.659 1.00 79.81 269 SER A N 1
ATOM 2176 C CA . SER A 1 269 ? 3.816 -10.812 18.256 1.00 79.81 269 SER A CA 1
ATOM 2177 C C . SER A 1 269 ? 3.711 -11.980 17.265 1.00 79.81 269 SER A C 1
ATOM 2179 O O . SER A 1 269 ? 4.234 -13.059 17.556 1.00 79.81 269 SER A O 1
ATOM 2181 N N . PHE A 1 270 ? 3.069 -11.802 16.103 1.00 84.25 270 PHE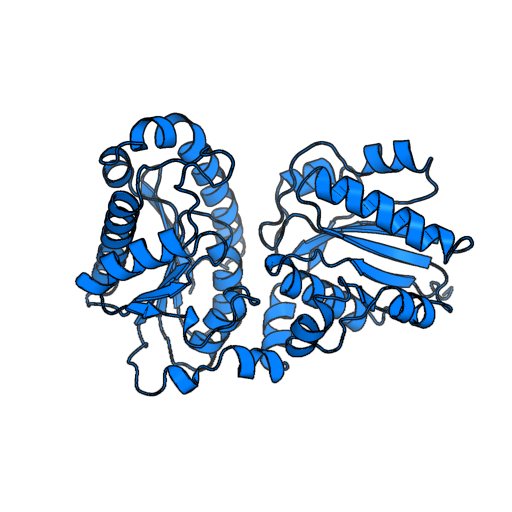 A N 1
ATOM 2182 C CA . PHE A 1 270 ? 2.890 -12.893 15.133 1.00 84.25 270 PHE A CA 1
ATOM 2183 C C . PHE A 1 270 ? 2.829 -12.488 13.654 1.00 84.25 270 PHE A C 1
ATOM 2185 O O . PHE A 1 270 ? 2.926 -13.369 12.802 1.00 84.25 270 PHE A O 1
ATOM 2192 N N . TYR A 1 271 ? 2.692 -11.201 13.328 1.00 86.44 271 TYR A N 1
ATOM 2193 C CA . TYR A 1 271 ? 2.574 -10.703 11.961 1.00 86.44 271 TYR A CA 1
ATOM 2194 C C . TYR A 1 271 ? 3.813 -9.911 11.544 1.00 86.44 271 TYR A C 1
ATOM 2196 O O . TYR A 1 271 ? 4.149 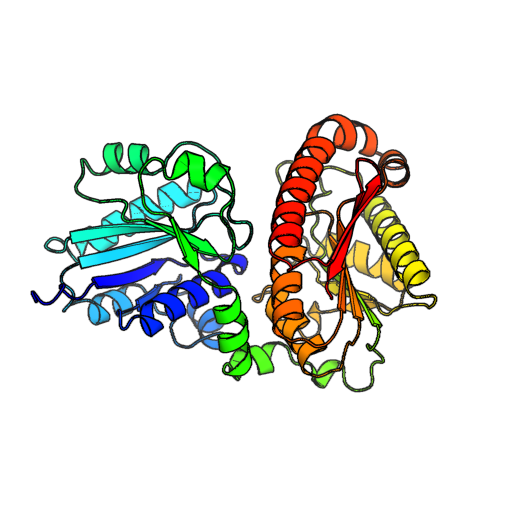-8.871 12.119 1.00 86.44 271 TYR A O 1
ATOM 2204 N N . SER A 1 272 ? 4.484 -10.372 10.488 1.00 80.88 272 SER A N 1
ATOM 2205 C CA . SER A 1 272 ? 5.732 -9.766 10.020 1.00 80.88 272 SER A CA 1
ATOM 2206 C C . SER A 1 272 ? 5.560 -8.291 9.661 1.00 80.88 272 SER A C 1
ATOM 2208 O O . SER A 1 272 ? 4.707 -7.938 8.848 1.00 80.88 272 SER A O 1
ATOM 2210 N N . GLN A 1 273 ? 6.423 -7.427 10.207 1.00 77.88 273 GLN A N 1
ATOM 2211 C CA . GLN A 1 273 ? 6.555 -6.012 9.820 1.00 77.88 273 GLN A CA 1
ATOM 2212 C C . GLN A 1 273 ? 6.956 -5.811 8.345 1.00 77.88 273 GLN A C 1
ATOM 2214 O O . GLN A 1 273 ? 6.828 -4.711 7.816 1.00 77.88 273 GLN A O 1
ATOM 2219 N N . ALA A 1 274 ? 7.390 -6.875 7.655 1.00 73.94 274 ALA A N 1
ATOM 2220 C CA . ALA A 1 274 ? 7.686 -6.853 6.222 1.00 73.94 274 ALA A CA 1
ATOM 2221 C C . ALA A 1 274 ? 6.449 -6.819 5.318 1.00 73.94 274 ALA A C 1
ATOM 2223 O O . ALA A 1 274 ? 6.570 -6.452 4.153 1.00 73.94 274 ALA A O 1
ATOM 2224 N N . LEU A 1 275 ? 5.278 -7.187 5.839 1.00 77.50 275 LEU A N 1
ATOM 2225 C CA . LEU A 1 275 ? 4.035 -7.160 5.085 1.00 77.50 275 LEU A CA 1
ATOM 2226 C C . LEU A 1 275 ? 3.199 -5.936 5.454 1.00 77.50 275 LEU A C 1
ATOM 2228 O O . LEU A 1 275 ? 3.140 -5.492 6.609 1.00 77.50 275 LEU A O 1
ATOM 2232 N N . THR A 1 276 ? 2.517 -5.408 4.445 1.00 82.31 276 THR A N 1
ATOM 2233 C CA . THR A 1 276 ? 1.464 -4.412 4.619 1.00 82.31 276 THR A CA 1
ATOM 2234 C C . THR A 1 276 ? 0.218 -5.073 5.242 1.00 82.31 276 THR A C 1
ATOM 2236 O O . THR A 1 276 ? 0.239 -6.261 5.565 1.00 82.31 276 THR A O 1
ATOM 2239 N N . LEU A 1 277 ? -0.851 -4.326 5.527 1.00 86.31 277 LEU A N 1
ATOM 2240 C CA . LEU A 1 277 ? -2.000 -4.849 6.293 1.00 86.31 277 LEU A CA 1
ATOM 2241 C C . LEU A 1 277 ? -2.996 -5.652 5.452 1.00 86.31 277 LEU A C 1
ATOM 2243 O O . LEU A 1 277 ? -3.766 -6.439 5.993 1.00 86.31 277 LEU A O 1
ATOM 2247 N N . GLU A 1 278 ? -2.960 -5.462 4.141 1.00 88.81 278 GLU A N 1
ATOM 2248 C CA . GLU A 1 278 ? -3.883 -6.024 3.165 1.00 88.81 278 GLU A CA 1
ATOM 2249 C C . GLU A 1 278 ? -4.020 -7.550 3.274 1.00 88.81 278 GLU A C 1
ATOM 2251 O O . GLU A 1 278 ? -5.159 -8.005 3.372 1.00 88.81 278 GLU A O 1
ATOM 2256 N N . PRO A 1 279 ? -2.935 -8.355 3.343 1.00 89.62 279 PRO A N 1
ATOM 2257 C CA . PRO A 1 279 ? -3.070 -9.804 3.482 1.00 89.62 279 PRO A CA 1
ATOM 2258 C C . PRO A 1 279 ? -3.756 -10.209 4.790 1.00 89.62 279 PRO A C 1
ATOM 2260 O O . PRO A 1 279 ? -4.617 -11.084 4.795 1.00 89.62 279 PRO A O 1
ATOM 2263 N N . LEU A 1 280 ? -3.412 -9.553 5.903 1.00 91.25 280 LEU A N 1
ATOM 2264 C CA . LEU A 1 280 ? -4.002 -9.850 7.206 1.00 91.25 280 LEU A CA 1
ATOM 2265 C C . LEU A 1 280 ? -5.506 -9.556 7.210 1.00 91.25 280 LEU A C 1
ATOM 2267 O O . LEU A 1 280 ? -6.292 -10.414 7.606 1.00 91.25 280 LEU A O 1
ATOM 2271 N N . VAL A 1 281 ? -5.901 -8.362 6.754 1.00 91.62 281 VAL A N 1
ATOM 2272 C CA . VAL A 1 281 ? -7.316 -7.969 6.669 1.00 91.62 281 VAL A CA 1
ATOM 2273 C C . VAL A 1 281 ? -8.077 -8.919 5.745 1.00 91.62 281 VAL A C 1
ATOM 2275 O O . VAL A 1 281 ? -9.151 -9.390 6.115 1.00 91.62 281 VAL A O 1
ATOM 2278 N N . TYR A 1 282 ? -7.490 -9.257 4.591 1.00 91.88 282 TYR A N 1
ATOM 2279 C CA . TYR A 1 282 ? -8.060 -10.218 3.651 1.00 91.88 282 TYR A CA 1
ATOM 2280 C C . TYR A 1 282 ? -8.354 -11.558 4.326 1.00 91.88 282 TYR A C 1
ATOM 2282 O O . TYR A 1 282 ? -9.497 -12.005 4.325 1.00 91.88 282 TYR A O 1
ATOM 2290 N N . PHE A 1 283 ? -7.357 -12.194 4.949 1.00 91.88 283 PHE A N 1
ATOM 2291 C CA . PHE A 1 283 ? -7.551 -13.530 5.510 1.00 91.88 283 PHE A CA 1
ATOM 2292 C C . PHE A 1 283 ? -8.433 -13.548 6.761 1.00 91.88 283 PHE A C 1
ATOM 2294 O O . PHE A 1 283 ? -9.172 -14.516 6.938 1.00 91.88 283 PHE A O 1
ATOM 2301 N N . LEU A 1 284 ? -8.403 -12.509 7.602 1.00 92.44 284 LEU A N 1
ATOM 2302 C CA . LEU A 1 284 ? -9.304 -12.403 8.758 1.00 92.44 284 LEU A CA 1
ATOM 2303 C C . LEU A 1 284 ? -10.777 -12.451 8.328 1.00 92.44 284 LEU A C 1
ATOM 2305 O O . LEU A 1 284 ? -11.579 -13.168 8.926 1.00 92.44 284 LEU A O 1
ATOM 2309 N N . ILE A 1 285 ? -11.112 -11.741 7.251 1.00 91.69 285 ILE A N 1
ATOM 2310 C CA . ILE A 1 285 ? -12.477 -11.677 6.724 1.00 91.69 285 ILE A CA 1
ATOM 2311 C C . ILE A 1 285 ? -12.803 -12.924 5.893 1.00 91.69 285 ILE A C 1
ATOM 2313 O O . ILE A 1 285 ? -13.811 -13.585 6.136 1.00 91.69 285 ILE A O 1
ATOM 2317 N N . LYS A 1 286 ? -11.914 -13.325 4.974 1.00 90.19 286 LYS A N 1
ATOM 2318 C CA . LYS A 1 286 ? -12.091 -14.498 4.098 1.00 90.19 286 LYS A CA 1
ATOM 2319 C C . LYS A 1 286 ? -12.332 -15.792 4.875 1.00 90.19 286 LYS A C 1
ATOM 2321 O O . LYS A 1 286 ? -13.074 -16.655 4.415 1.00 90.19 286 LYS A O 1
ATOM 2326 N N . THR A 1 287 ? -11.677 -15.955 6.026 1.00 89.69 287 THR A N 1
ATOM 2327 C CA . THR A 1 287 ? -11.818 -17.154 6.870 1.00 89.69 287 THR A CA 1
ATOM 2328 C C . THR A 1 287 ? -13.015 -17.098 7.820 1.00 89.69 287 THR A C 1
ATOM 2330 O O . THR A 1 287 ? -13.249 -18.064 8.543 1.00 89.69 287 THR A O 1
ATOM 2333 N N . GLY A 1 288 ? -13.773 -15.996 7.826 1.00 89.69 288 GLY A N 1
ATOM 2334 C CA . GLY A 1 288 ? -14.920 -15.799 8.711 1.00 89.69 288 GLY A CA 1
ATOM 2335 C C . GLY A 1 288 ? -14.548 -15.566 10.176 1.00 89.69 288 GLY A C 1
ATOM 2336 O O . GLY A 1 288 ? -15.426 -15.621 11.029 1.00 89.69 288 GLY A O 1
ATOM 2337 N N . GLN A 1 289 ? -13.270 -15.316 10.488 1.00 91.50 289 GLN A N 1
ATOM 2338 C CA . GLN A 1 289 ? -12.855 -14.936 11.843 1.00 91.50 289 GLN A CA 1
ATOM 2339 C C . GLN A 1 289 ? -13.370 -13.544 12.228 1.00 91.50 289 GLN A C 1
ATOM 2341 O O . GLN A 1 289 ? -13.586 -13.286 13.408 1.00 91.50 289 GLN A O 1
ATOM 2346 N N . VAL A 1 290 ? -13.555 -12.667 11.236 1.00 93.44 290 VAL A N 1
ATOM 2347 C CA . VAL A 1 290 ? -14.101 -11.317 11.389 1.00 93.44 290 VAL A CA 1
ATOM 2348 C C . VAL A 1 290 ? -15.237 -11.133 10.385 1.00 93.44 290 VAL A C 1
ATOM 2350 O O . VAL A 1 290 ? -15.002 -11.177 9.177 1.00 93.44 290 VAL A O 1
ATOM 2353 N N . SER A 1 291 ? -16.457 -10.889 10.858 1.00 92.06 291 SER A N 1
ATOM 2354 C CA . SER A 1 291 ? -17.585 -10.493 10.009 1.00 92.06 291 SER A CA 1
ATOM 2355 C C . SER A 1 291 ? -17.639 -8.983 9.790 1.00 92.06 291 SER A C 1
ATOM 2357 O O . SER A 1 291 ? -18.096 -8.540 8.738 1.00 92.06 291 SER A O 1
ATOM 2359 N N . LYS A 1 292 ? -17.134 -8.167 10.727 1.00 93.25 292 LYS A N 1
ATOM 2360 C CA . LYS A 1 292 ? -17.079 -6.708 10.561 1.00 93.25 292 LYS A CA 1
ATOM 2361 C C . LYS A 1 292 ? -15.836 -6.082 11.182 1.00 93.25 292 LYS A C 1
ATOM 2363 O O . LYS A 1 292 ? -15.612 -6.159 12.386 1.00 93.25 292 LYS A O 1
ATOM 2368 N N . MET A 1 293 ? -15.066 -5.362 10.373 1.00 94.81 293 MET A N 1
ATOM 2369 C CA . MET A 1 293 ? -13.865 -4.661 10.824 1.00 94.81 293 MET A CA 1
ATOM 2370 C C . MET A 1 293 ? -14.034 -3.144 10.716 1.00 94.81 293 MET A C 1
ATOM 2372 O O . MET A 1 293 ? -14.325 -2.602 9.652 1.00 94.81 293 MET A O 1
ATOM 2376 N N . SER A 1 294 ? -13.800 -2.450 11.825 1.00 94.94 294 SER A N 1
ATOM 2377 C CA . SER A 1 294 ? -13.708 -0.993 11.881 1.00 94.94 294 SER A CA 1
ATOM 2378 C C . SER A 1 294 ? -12.243 -0.568 11.779 1.00 94.94 294 SER A C 1
ATOM 2380 O O . SER A 1 294 ? -11.457 -0.823 12.683 1.00 94.94 294 SER A O 1
ATOM 2382 N N . MET A 1 295 ? -11.839 0.073 10.689 1.00 93.44 295 MET A N 1
ATOM 2383 C CA . MET A 1 295 ? -10.477 0.573 10.504 1.00 93.44 295 MET A CA 1
ATOM 2384 C C . MET A 1 295 ? -10.394 2.053 10.863 1.00 93.44 295 MET A C 1
ATOM 2386 O O . MET A 1 295 ? -11.101 2.880 10.288 1.00 93.44 295 MET A O 1
ATOM 2390 N N . ILE A 1 296 ? -9.496 2.401 11.781 1.00 91.19 296 ILE A N 1
ATOM 2391 C CA . ILE A 1 296 ? -9.208 3.798 12.121 1.00 91.19 296 ILE A CA 1
ATOM 2392 C C . ILE A 1 296 ? -7.977 4.240 11.335 1.00 91.19 296 ILE A C 1
ATOM 2394 O O . ILE A 1 296 ? -6.895 3.669 11.497 1.00 91.19 296 ILE A O 1
ATOM 2398 N N . CYS A 1 297 ? -8.127 5.259 10.487 1.00 84.19 297 CYS A N 1
ATOM 2399 C CA . CYS A 1 297 ? -7.036 5.757 9.653 1.00 84.19 297 CYS A CA 1
ATOM 2400 C C . CYS A 1 297 ? -6.968 7.288 9.682 1.00 84.19 297 CYS A C 1
ATOM 2402 O O . CYS A 1 297 ? -7.855 7.990 9.204 1.00 84.19 297 CYS A O 1
ATOM 2404 N N . LEU A 1 298 ? -5.867 7.831 10.202 1.00 79.38 298 LEU A N 1
ATOM 2405 C CA . LEU A 1 298 ? -5.581 9.270 10.112 1.00 79.38 298 LEU A CA 1
ATOM 2406 C C . LEU A 1 298 ? -4.971 9.657 8.743 1.00 79.38 298 LEU A C 1
ATOM 2408 O O . LEU A 1 298 ? -4.803 10.842 8.445 1.00 79.38 298 LEU A O 1
ATOM 2412 N N . AS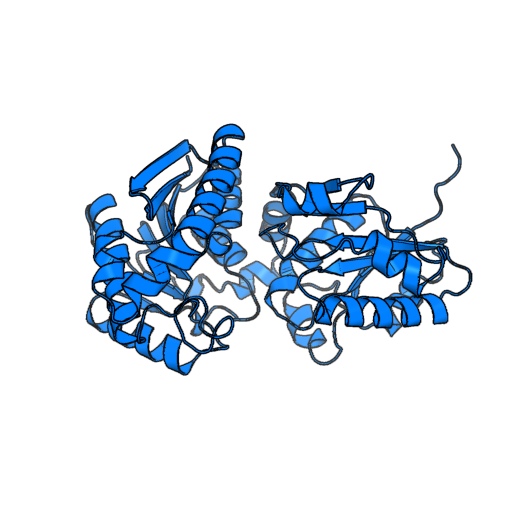P A 1 299 ? -4.651 8.661 7.907 1.00 71.25 299 ASP A N 1
ATOM 2413 C CA . ASP A 1 299 ? -4.265 8.770 6.495 1.00 71.25 299 ASP A CA 1
ATOM 2414 C C . ASP A 1 299 ? -5.267 8.026 5.592 1.00 71.25 299 ASP A C 1
ATOM 2416 O O . ASP A 1 299 ? -5.977 7.134 6.046 1.00 71.25 299 ASP A O 1
ATOM 2420 N N . SER A 1 300 ? -5.369 8.403 4.314 1.00 62.31 300 SER A N 1
ATOM 2421 C CA . SER A 1 300 ? -6.286 7.735 3.376 1.00 62.31 300 SER A CA 1
ATOM 2422 C C . SER A 1 300 ? -5.724 6.450 2.802 1.00 62.31 300 SER A C 1
ATOM 2424 O O . SER A 1 300 ? -6.494 5.660 2.261 1.00 62.31 300 SER A O 1
ATOM 2426 N N . THR A 1 301 ? -4.406 6.265 2.828 1.00 70.31 301 THR A N 1
ATOM 2427 C CA . THR A 1 301 ? -3.743 5.217 2.051 1.00 70.31 301 THR A CA 1
ATOM 2428 C C . THR A 1 301 ? -3.959 3.846 2.667 1.00 70.31 301 THR A C 1
ATOM 2430 O O . THR A 1 301 ? -4.139 2.884 1.927 1.00 70.31 301 THR A O 1
ATOM 2433 N N . SER A 1 302 ? -4.021 3.760 3.998 1.00 76.19 302 SER A N 1
ATOM 2434 C CA . SER A 1 302 ? -4.129 2.481 4.708 1.00 76.19 302 SER A CA 1
ATOM 2435 C C . SER A 1 302 ? -5.509 1.820 4.592 1.00 76.19 302 SER A C 1
ATOM 2437 O O . SER A 1 302 ? -5.607 0.602 4.698 1.00 76.19 302 SER A O 1
ATOM 2439 N N . PHE A 1 303 ? -6.576 2.598 4.370 1.00 82.81 303 PHE A N 1
ATOM 2440 C CA . PHE A 1 303 ? -7.941 2.066 4.229 1.00 82.81 303 PHE A CA 1
ATOM 2441 C C . PHE A 1 303 ? -8.295 1.664 2.794 1.00 82.81 303 PHE A C 1
ATOM 2443 O O . PHE A 1 303 ? -9.195 0.860 2.559 1.00 82.81 303 PHE A O 1
ATOM 2450 N N . GLN A 1 304 ? -7.572 2.221 1.828 1.00 81.44 304 GLN A N 1
ATOM 2451 C CA . GLN A 1 304 ? -7.972 2.189 0.436 1.00 81.44 304 GLN A CA 1
ATOM 2452 C C . GLN A 1 304 ? -8.088 0.766 -0.116 1.00 81.44 304 GLN A C 1
ATOM 2454 O O . GLN A 1 304 ? -9.122 0.413 -0.665 1.00 81.44 304 GLN A O 1
ATOM 2459 N N . VAL A 1 305 ? -7.031 -0.036 0.011 1.00 85.25 305 VAL A N 1
ATOM 2460 C CA . VAL A 1 305 ? -6.986 -1.393 -0.549 1.00 85.25 305 VAL A CA 1
ATOM 2461 C C . VAL A 1 305 ? -7.876 -2.371 0.213 1.00 85.25 305 VAL A C 1
ATOM 2463 O O . VAL A 1 305 ? -8.604 -3.112 -0.446 1.00 85.25 305 VAL A O 1
ATOM 2466 N N . PRO A 1 306 ? -7.896 -2.367 1.562 1.00 88.19 306 PRO A N 1
ATOM 2467 C CA . PRO A 1 306 ? -8.828 -3.189 2.326 1.00 88.19 306 PRO A CA 1
ATOM 2468 C C . PRO A 1 306 ? -10.285 -3.111 1.859 1.00 88.19 306 PRO A C 1
ATOM 2470 O O . PRO A 1 306 ? -10.923 -4.152 1.743 1.00 88.19 306 PRO A O 1
ATOM 2473 N N . ALA A 1 307 ? -10.801 -1.920 1.532 1.00 84.50 307 ALA A N 1
ATOM 2474 C CA . ALA A 1 307 ? -12.185 -1.770 1.075 1.00 84.50 307 ALA A CA 1
ATOM 2475 C C . ALA A 1 307 ? -12.469 -2.562 -0.215 1.00 84.50 307 ALA A C 1
ATOM 2477 O O . ALA A 1 307 ? -13.461 -3.287 -0.285 1.00 84.50 307 ALA A O 1
ATOM 2478 N N . PHE A 1 308 ? -11.561 -2.509 -1.196 1.00 84.00 308 PHE A N 1
ATOM 2479 C CA . PHE A 1 308 ? -11.674 -3.309 -2.421 1.00 84.00 308 PHE A CA 1
ATOM 2480 C C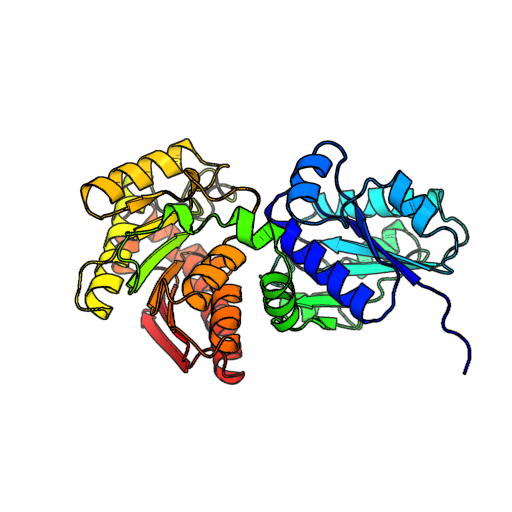 . PHE A 1 308 ? -11.600 -4.805 -2.155 1.00 84.00 308 PHE A C 1
ATOM 2482 O O . PHE A 1 308 ? -12.335 -5.579 -2.765 1.00 84.00 308 PHE A O 1
ATOM 2489 N N . LEU A 1 309 ? -10.685 -5.225 -1.279 1.00 86.62 309 LEU A N 1
ATOM 2490 C CA . LEU A 1 309 ? -10.517 -6.637 -0.954 1.00 86.62 309 LEU A CA 1
ATOM 2491 C C . LEU A 1 309 ? -11.817 -7.202 -0.377 1.00 86.62 309 LEU A C 1
ATOM 2493 O O . LEU A 1 309 ? -12.256 -8.263 -0.809 1.00 86.62 309 LEU A O 1
ATOM 2497 N N . VAL A 1 310 ? -12.455 -6.472 0.542 1.00 83.69 310 VAL A N 1
ATOM 2498 C CA . VAL A 1 310 ? -13.715 -6.886 1.178 1.00 83.69 310 VAL A CA 1
ATOM 2499 C C . VAL A 1 310 ? -14.868 -6.934 0.188 1.00 83.69 310 VAL A C 1
ATOM 2501 O O . VAL A 1 310 ? -15.552 -7.953 0.115 1.00 83.69 310 VAL A O 1
ATOM 2504 N N . GLN A 1 311 ? -15.021 -5.906 -0.645 1.00 81.88 311 GLN A N 1
ATOM 2505 C CA . GLN A 1 311 ? -16.048 -5.894 -1.684 1.00 81.88 311 GLN A CA 1
ATOM 2506 C C . GLN A 1 311 ? -15.931 -7.109 -2.626 1.00 81.88 311 GLN A C 1
ATOM 2508 O O . GLN A 1 311 ? -16.929 -7.761 -2.923 1.00 81.88 311 GLN A O 1
ATOM 2513 N N . ASN A 1 312 ? -14.714 -7.462 -3.059 1.00 78.25 312 ASN A N 1
ATOM 2514 C CA . ASN A 1 312 ? -14.493 -8.602 -3.959 1.00 78.25 312 ASN A CA 1
ATOM 2515 C C . ASN A 1 312 ? -14.748 -9.968 -3.300 1.00 78.25 312 ASN A C 1
ATOM 2517 O O . ASN A 1 312 ? -14.974 -10.951 -4.002 1.00 78.25 312 ASN A O 1
ATOM 2521 N N . MET A 1 313 ? -14.714 -10.056 -1.967 1.00 81.69 313 MET A N 1
ATOM 2522 C CA . MET A 1 313 ? -15.001 -11.305 -1.257 1.00 81.69 313 MET A CA 1
ATOM 2523 C C . MET A 1 313 ? -16.501 -11.610 -1.174 1.00 81.69 313 MET A C 1
ATOM 2525 O O . MET A 1 313 ? -16.857 -12.775 -1.000 1.00 81.69 313 MET A O 1
ATOM 2529 N N . GLY A 1 314 ? -17.370 -10.594 -1.266 1.00 74.31 314 GLY A N 1
ATOM 2530 C CA . GLY A 1 314 ? -18.815 -10.744 -1.050 1.00 74.31 314 GLY A CA 1
ATOM 2531 C C . GLY A 1 314 ? -19.176 -11.254 0.354 1.00 74.31 314 GLY A C 1
ATOM 2532 O O . GLY A 1 314 ? -20.260 -11.801 0.553 1.00 74.31 314 GLY A O 1
ATOM 2533 N N . ALA A 1 315 ? -18.250 -11.134 1.308 1.00 74.81 315 ALA A N 1
ATOM 2534 C CA . ALA A 1 315 ? -18.372 -11.624 2.671 1.00 74.81 315 ALA A CA 1
ATOM 2535 C C . ALA A 1 315 ? -17.657 -10.671 3.634 1.00 74.81 315 ALA A C 1
ATOM 2537 O O . ALA A 1 315 ? -16.534 -10.236 3.375 1.00 74.81 315 ALA A O 1
ATOM 2538 N N . GLY A 1 316 ? -18.312 -10.402 4.763 1.00 84.19 316 GLY A N 1
ATOM 2539 C CA . GLY A 1 316 ? -17.849 -9.469 5.782 1.00 84.19 316 GLY A CA 1
ATOM 2540 C C . GLY A 1 316 ? -18.012 -8.000 5.390 1.00 84.19 316 GLY A C 1
ATOM 2541 O O . GLY A 1 316 ? -18.323 -7.674 4.252 1.00 84.19 316 GLY A O 1
ATOM 2542 N N . ARG A 1 317 ? -17.818 -7.107 6.361 1.00 88.44 317 ARG A N 1
ATOM 2543 C CA . ARG A 1 317 ? -18.043 -5.670 6.202 1.00 88.44 317 ARG A CA 1
ATOM 2544 C C . ARG A 1 317 ? -16.861 -4.861 6.711 1.00 88.44 317 ARG A C 1
ATOM 2546 O O . ARG A 1 317 ? -16.334 -5.126 7.792 1.00 88.44 317 ARG A O 1
ATOM 2553 N N . LEU A 1 318 ? -16.480 -3.826 5.972 1.00 91.06 318 LEU A N 1
ATOM 2554 C CA . LEU A 1 318 ? -15.433 -2.899 6.373 1.00 91.06 318 LEU A CA 1
ATOM 2555 C C . LEU A 1 318 ? -16.013 -1.506 6.613 1.00 91.06 318 LEU A C 1
ATOM 2557 O O . LEU A 1 318 ? -16.751 -0.971 5.785 1.00 91.06 318 LEU A O 1
ATOM 2561 N N . VAL A 1 319 ? -15.656 -0.899 7.744 1.00 91.50 319 VAL A N 1
ATOM 2562 C CA . VAL A 1 319 ? -16.013 0.486 8.065 1.00 91.50 319 VAL A CA 1
ATOM 2563 C C . VAL A 1 319 ? -14.745 1.290 8.312 1.00 91.50 319 VAL A C 1
ATOM 2565 O O . VAL A 1 319 ? -13.977 0.984 9.215 1.00 91.50 319 VAL A O 1
ATOM 2568 N N . GLY A 1 320 ? -14.517 2.327 7.517 1.00 90.31 320 GLY A N 1
ATOM 2569 C CA . GLY A 1 320 ? -13.400 3.251 7.664 1.00 90.31 320 GLY A CA 1
ATOM 2570 C C . GLY A 1 320 ? -13.798 4.482 8.461 1.00 90.31 320 GLY A C 1
ATOM 2571 O O . GLY A 1 320 ? -14.754 5.168 8.102 1.00 90.31 320 GLY A O 1
ATOM 2572 N N . TYR A 1 321 ? -13.033 4.797 9.501 1.00 90.19 321 TYR A N 1
ATOM 2573 C CA . TYR A 1 321 ? -13.090 6.059 10.237 1.00 90.19 321 TYR A CA 1
ATOM 2574 C C . TYR A 1 321 ? -11.865 6.877 9.849 1.00 90.19 321 TYR A C 1
ATOM 2576 O O . TYR A 1 321 ? -10.757 6.623 10.330 1.00 90.19 321 TYR A O 1
ATOM 2584 N N . LEU A 1 322 ? -12.060 7.820 8.925 1.00 86.75 322 LEU A N 1
ATOM 2585 C CA . LEU A 1 322 ? -10.963 8.508 8.256 1.00 86.75 322 LEU A CA 1
ATOM 2586 C C . LEU A 1 322 ? -10.834 9.947 8.752 1.00 86.75 322 LEU A C 1
ATOM 2588 O O . LEU A 1 322 ? -11.775 10.742 8.667 1.00 86.75 322 LEU A O 1
ATOM 2592 N N . GLY A 1 323 ? -9.642 10.285 9.236 1.00 83.00 323 GLY A N 1
ATOM 2593 C CA . GLY A 1 323 ? -9.362 11.564 9.880 1.00 83.00 323 GLY A CA 1
ATOM 2594 C C . GLY A 1 323 ? -9.788 11.569 11.347 1.00 83.00 323 GLY A C 1
ATOM 2595 O O . GLY A 1 323 ? -9.761 10.540 12.018 1.00 83.00 323 GLY A O 1
ATOM 2596 N N . ALA A 1 324 ? -10.156 12.741 11.859 1.00 83.19 324 ALA A N 1
ATOM 2597 C CA . ALA A 1 324 ? -10.560 12.897 13.250 1.00 83.19 324 ALA A CA 1
ATOM 2598 C C . ALA A 1 324 ? -11.515 14.083 13.443 1.00 83.19 324 ALA A C 1
ATOM 2600 O O . ALA A 1 324 ? -11.358 15.115 12.778 1.00 83.19 324 ALA A O 1
ATOM 2601 N N . PRO A 1 325 ? -12.479 13.990 14.375 1.00 85.00 325 PRO A N 1
ATOM 2602 C CA . PRO A 1 325 ? -13.352 15.103 14.710 1.00 85.00 325 PRO A CA 1
ATOM 2603 C C . PRO A 1 325 ? -12.559 16.330 15.152 1.00 85.00 325 PRO A C 1
ATOM 2605 O O . PRO A 1 325 ? -11.595 16.237 15.915 1.00 85.00 325 PRO A O 1
ATOM 2608 N N . LYS A 1 326 ? -12.975 17.496 14.658 1.00 80.69 326 LYS A N 1
ATOM 2609 C CA . LYS A 1 326 ? -12.284 18.767 14.874 1.00 80.69 326 LYS A CA 1
ATOM 2610 C C . LYS A 1 326 ? -12.104 19.016 16.373 1.00 80.69 326 LYS A C 1
ATOM 2612 O O . LYS A 1 326 ? -11.000 19.271 16.829 1.00 80.69 326 LYS A O 1
ATOM 2617 N N . GLU A 1 327 ? -13.170 18.882 17.145 1.00 83.81 327 GLU A N 1
ATOM 2618 C CA . GLU A 1 327 ? -13.184 19.066 18.593 1.00 83.81 327 GLU A CA 1
ATOM 2619 C C . GLU A 1 327 ? -12.174 18.188 19.343 1.00 83.81 327 GLU A C 1
ATOM 2621 O O . GLU A 1 327 ? -11.587 18.657 20.318 1.00 83.81 327 GLU A O 1
ATOM 2626 N N . ASP A 1 328 ? -11.919 16.967 18.870 1.00 84.19 328 ASP A N 1
ATOM 2627 C CA . ASP A 1 328 ? -10.942 16.064 19.479 1.00 84.19 328 ASP A CA 1
ATOM 2628 C C . ASP A 1 328 ? -9.517 16.531 19.157 1.00 84.19 328 ASP A C 1
ATOM 2630 O O . ASP A 1 328 ? -8.666 16.578 20.042 1.00 84.19 328 ASP A O 1
ATOM 2634 N N . VAL A 1 329 ? -9.279 16.988 17.923 1.00 79.12 329 VAL A N 1
ATOM 2635 C CA . VAL A 1 329 ? -7.985 17.536 17.486 1.00 79.12 329 VAL A CA 1
ATOM 2636 C C . VAL A 1 329 ? -7.649 18.856 18.191 1.00 79.12 329 VAL A C 1
ATOM 2638 O O . VAL A 1 329 ? -6.517 19.040 18.625 1.00 79.12 329 VAL A O 1
ATOM 2641 N N . TYR A 1 330 ? -8.605 19.778 18.359 1.00 79.19 330 TYR A N 1
ATOM 2642 C CA . TYR A 1 330 ? -8.354 21.084 19.004 1.00 79.19 330 TYR A CA 1
ATOM 2643 C C . TYR A 1 330 ? -8.011 20.993 20.491 1.00 79.19 330 TYR A C 1
ATOM 2645 O O . TYR A 1 330 ? -7.469 21.948 21.040 1.00 79.19 330 TYR A O 1
ATOM 2653 N N . ARG A 1 331 ? -8.318 19.871 21.147 1.00 81.12 331 ARG A N 1
ATOM 2654 C CA . ARG A 1 331 ? -7.937 19.632 22.547 1.00 81.12 331 ARG A CA 1
ATOM 2655 C C . ARG A 1 331 ? -6.448 19.330 22.715 1.00 81.12 331 ARG A C 1
ATOM 2657 O O . ARG A 1 331 ? -5.983 19.265 23.847 1.00 81.12 331 ARG A O 1
ATOM 2664 N N . MET A 1 332 ? -5.721 19.138 21.619 1.00 83.00 332 MET A N 1
ATOM 2665 C CA . MET A 1 332 ? -4.310 18.782 21.642 1.00 83.00 332 MET A CA 1
ATOM 2666 C C . MET A 1 332 ? -3.411 20.004 21.533 1.00 83.00 332 MET A C 1
ATOM 2668 O O . MET A 1 332 ? -3.730 20.975 20.842 1.00 83.00 332 MET A O 1
ATOM 2672 N N . SER A 1 333 ? -2.232 19.901 22.134 1.00 78.44 333 SER A N 1
ATOM 2673 C CA . SER A 1 333 ? -1.208 20.943 22.153 1.00 78.44 333 SER A CA 1
ATOM 2674 C C . SER A 1 333 ? -0.792 21.442 20.755 1.00 78.44 333 SER A C 1
ATOM 2676 O O . SER A 1 333 ? -0.476 22.623 20.609 1.00 78.44 333 SER A O 1
ATOM 2678 N N . GLY A 1 334 ? -0.853 20.595 19.715 1.00 71.44 334 GLY A N 1
ATOM 2679 C CA . GLY A 1 334 ? -0.573 20.949 18.309 1.00 71.44 334 GLY A CA 1
ATOM 2680 C C . GLY A 1 334 ? -1.806 21.186 17.414 1.00 71.44 334 GLY A C 1
ATOM 2681 O O . GLY A 1 334 ? -1.672 21.528 16.233 1.00 71.44 334 GLY A O 1
ATOM 2682 N N . GLY A 1 335 ? -3.022 21.026 17.947 1.00 69.69 335 GLY A N 1
ATOM 2683 C CA . GLY A 1 335 ? -4.249 20.837 17.162 1.00 69.69 335 GLY A CA 1
ATOM 2684 C C . GLY A 1 335 ? -4.662 21.999 16.254 1.00 69.69 335 GLY A C 1
ATOM 2685 O O . GLY A 1 335 ? -5.152 21.796 15.134 1.00 69.69 335 GLY A O 1
ATOM 2686 N N . GLU A 1 336 ? -4.447 23.240 16.697 1.00 69.69 336 GLU A N 1
ATOM 2687 C CA . GLU A 1 336 ? -4.857 24.427 15.939 1.00 69.69 336 GLU A CA 1
ATOM 2688 C C . GLU A 1 336 ? -4.007 24.631 14.672 1.00 69.69 336 GLU A C 1
ATOM 2690 O O . GLU A 1 336 ? -4.545 24.905 13.591 1.00 69.69 336 GLU A O 1
ATOM 2695 N N . ALA A 1 337 ? -2.685 24.465 14.782 1.00 66.31 337 ALA A N 1
ATOM 2696 C CA . ALA A 1 337 ? -1.763 24.605 13.656 1.00 66.31 337 ALA A CA 1
ATOM 2697 C C . ALA A 1 337 ? -2.001 23.515 12.602 1.00 66.31 337 ALA A C 1
ATOM 2699 O O . ALA A 1 337 ? -1.986 23.801 11.400 1.00 66.31 337 ALA A O 1
ATOM 2700 N N . PHE A 1 338 ? -2.284 22.296 13.060 1.00 64.75 338 PHE A N 1
ATOM 2701 C CA . PHE A 1 338 ? -2.582 21.150 12.216 1.00 64.75 338 PHE A CA 1
ATOM 2702 C C . PHE A 1 338 ? -3.879 21.332 11.408 1.00 64.75 338 PHE A C 1
ATOM 2704 O O . PHE A 1 338 ? -3.887 21.194 10.175 1.00 64.75 338 PHE A O 1
ATOM 2711 N N . THR A 1 339 ? -4.968 21.714 12.089 1.00 65.25 339 THR A N 1
ATOM 2712 C CA . THR A 1 339 ? -6.284 21.884 11.452 1.00 65.25 339 THR A CA 1
ATOM 2713 C C . THR A 1 339 ? -6.239 22.964 10.369 1.00 65.25 339 THR A C 1
ATOM 2715 O O . THR A 1 339 ? -6.766 22.762 9.275 1.00 65.25 339 THR A O 1
ATOM 2718 N N . LYS A 1 340 ? -5.577 24.101 10.639 1.00 64.88 340 LYS A N 1
ATOM 2719 C CA . LYS A 1 340 ? -5.528 25.246 9.713 1.00 64.88 340 LYS A CA 1
ATOM 2720 C C . LYS A 1 340 ? -4.689 24.998 8.452 1.00 64.88 340 LYS A C 1
ATOM 2722 O O . LYS A 1 340 ? -4.960 25.636 7.440 1.00 64.88 340 LYS A O 1
ATOM 2727 N N . ARG A 1 341 ? -3.671 24.124 8.488 1.00 62.94 341 ARG A N 1
ATOM 2728 C CA . ARG A 1 341 ? -2.674 24.018 7.398 1.00 62.94 341 ARG A CA 1
ATOM 2729 C C . ARG A 1 341 ? -2.753 22.751 6.547 1.00 62.94 341 ARG A C 1
ATOM 2731 O O . ARG A 1 341 ? -2.387 22.817 5.377 1.00 62.94 341 ARG A O 1
ATOM 2738 N N . LYS A 1 342 ? -3.138 21.598 7.111 1.00 64.19 342 LYS A N 1
ATOM 2739 C CA . LYS A 1 342 ? -2.926 20.289 6.449 1.00 64.19 342 LYS A CA 1
ATOM 2740 C C . LYS A 1 342 ? -4.110 19.325 6.526 1.00 64.19 342 LYS A C 1
ATOM 2742 O O . LYS A 1 342 ? -4.313 18.563 5.583 1.00 64.19 342 LYS A O 1
ATOM 2747 N N . LEU A 1 343 ? -4.920 19.369 7.589 1.00 64.19 343 LEU A N 1
ATOM 2748 C CA . LEU A 1 343 ? -6.101 18.500 7.686 1.00 64.19 343 LEU A CA 1
ATOM 2749 C C . LEU A 1 343 ? -7.118 18.813 6.585 1.00 64.19 343 LEU A C 1
ATOM 2751 O O . LEU A 1 343 ? -7.636 17.901 5.956 1.00 64.19 343 LEU A O 1
ATOM 2755 N N . GLY A 1 344 ? -7.340 20.097 6.286 1.00 64.56 344 GLY A N 1
ATOM 2756 C CA . GLY A 1 344 ? -8.257 20.511 5.221 1.00 64.56 344 GLY A CA 1
ATOM 2757 C C . GLY A 1 344 ? -7.901 19.932 3.846 1.00 64.56 344 GLY A C 1
ATOM 2758 O O . GLY A 1 344 ? -8.779 19.401 3.171 1.00 64.56 344 GLY A O 1
ATOM 2759 N N . SER A 1 345 ? -6.619 19.966 3.453 1.00 67.12 345 SER A N 1
ATOM 2760 C CA . SER A 1 345 ? -6.179 19.409 2.165 1.00 67.12 345 SER A CA 1
ATOM 2761 C C . SER A 1 345 ? -6.288 17.885 2.141 1.00 67.12 345 SER A C 1
ATOM 2763 O O . SER A 1 345 ? -6.855 17.339 1.202 1.00 67.12 345 SER A O 1
ATOM 2765 N N . LYS A 1 346 ? -5.851 17.199 3.208 1.00 70.75 346 LYS A N 1
ATOM 2766 C CA . LYS A 1 346 ? -5.978 15.737 3.309 1.00 70.75 346 LYS A CA 1
ATOM 2767 C C . LYS A 1 346 ? -7.430 15.277 3.253 1.00 70.75 346 LYS A C 1
ATOM 2769 O O . LYS A 1 346 ? -7.741 14.317 2.565 1.00 70.75 346 LYS A O 1
ATOM 2774 N N . MET A 1 347 ? -8.333 15.979 3.929 1.00 75.38 347 MET A N 1
ATOM 2775 C CA . MET A 1 347 ? -9.754 15.634 3.915 1.00 75.38 347 MET A CA 1
ATOM 2776 C C . MET A 1 347 ? -10.400 15.891 2.558 1.00 75.38 347 MET A C 1
ATOM 2778 O O . MET A 1 347 ? -11.319 15.169 2.182 1.00 75.38 347 MET A O 1
ATOM 2782 N N . SER A 1 348 ? -9.923 16.888 1.807 1.00 76.06 348 SER A N 1
ATOM 2783 C CA . SER A 1 348 ? -10.300 17.041 0.399 1.00 76.06 348 SER A CA 1
ATOM 2784 C C . SER A 1 348 ? -9.878 15.816 -0.412 1.00 76.06 348 SER A C 1
ATOM 2786 O O . SER A 1 348 ? -10.711 15.257 -1.119 1.00 76.06 348 SER A O 1
ATOM 2788 N N . ASP A 1 349 ? -8.632 15.358 -0.252 1.00 74.69 349 ASP A N 1
ATOM 2789 C CA . ASP A 1 349 ? -8.126 14.167 -0.946 1.00 74.69 349 ASP A CA 1
ATOM 2790 C C . ASP A 1 349 ? -8.897 12.900 -0.536 1.00 74.69 349 ASP A C 1
ATOM 2792 O O . ASP A 1 349 ? -9.175 12.045 -1.375 1.00 74.69 349 ASP A O 1
ATOM 2796 N N . PHE A 1 350 ? -9.289 12.784 0.739 1.00 77.50 350 PHE A N 1
ATOM 2797 C CA . PHE A 1 350 ? -10.101 11.668 1.233 1.00 77.50 350 PHE A CA 1
ATOM 2798 C C . PHE A 1 350 ? -11.465 11.661 0.545 1.00 77.50 350 PHE A C 1
ATOM 2800 O O . PHE A 1 350 ? -11.861 10.648 -0.022 1.00 77.50 350 PHE A O 1
ATOM 2807 N N . ARG A 1 351 ? -12.173 12.797 0.555 1.00 79.06 351 ARG A N 1
ATOM 2808 C CA . ARG A 1 351 ? -13.496 12.908 -0.074 1.00 79.06 351 ARG A CA 1
ATOM 2809 C C . ARG A 1 351 ? -13.442 12.603 -1.557 1.00 79.06 351 ARG A C 1
ATOM 2811 O O . ARG A 1 351 ? -14.276 11.856 -2.046 1.00 79.06 351 ARG A O 1
ATOM 2818 N N . GLU A 1 352 ? -12.475 13.176 -2.261 1.00 78.06 352 GLU A N 1
ATOM 2819 C CA . GLU A 1 352 ? -12.311 12.951 -3.695 1.00 78.06 352 GLU A CA 1
ATOM 2820 C C . GLU A 1 352 ? -12.073 11.468 -3.993 1.00 78.06 352 GLU A C 1
ATOM 2822 O O . GLU A 1 352 ? -12.756 10.895 -4.839 1.00 78.06 352 GLU A O 1
ATOM 2827 N N . ARG A 1 353 ? -11.176 10.824 -3.235 1.00 78.12 353 ARG A N 1
ATOM 2828 C CA . ARG A 1 353 ? -10.859 9.403 -3.399 1.00 78.12 353 ARG A CA 1
ATOM 2829 C C . ARG A 1 353 ? -12.058 8.497 -3.124 1.00 78.12 353 ARG A C 1
ATOM 2831 O O . ARG A 1 353 ? -12.369 7.644 -3.945 1.00 78.12 353 ARG A O 1
ATOM 2838 N N . TYR A 1 354 ? -12.742 8.676 -1.995 1.00 80.88 354 TYR A N 1
ATOM 2839 C CA . TYR A 1 354 ? -13.818 7.763 -1.600 1.00 80.88 354 TYR A CA 1
ATOM 2840 C C . TYR A 1 354 ? -15.144 8.030 -2.317 1.00 80.88 354 TYR A C 1
ATOM 2842 O O . TYR A 1 354 ? -15.923 7.099 -2.470 1.00 80.88 354 TYR A O 1
ATOM 2850 N N . ARG A 1 355 ? -15.378 9.239 -2.846 1.00 80.38 355 ARG A N 1
ATOM 2851 C CA . ARG A 1 355 ? -16.503 9.486 -3.768 1.00 80.38 355 ARG A CA 1
ATOM 2852 C C . ARG A 1 355 ? -16.304 8.817 -5.124 1.00 80.38 355 ARG A C 1
ATOM 2854 O O . ARG A 1 355 ? -17.276 8.353 -5.713 1.00 80.38 355 ARG A O 1
ATOM 2861 N N . ALA A 1 356 ? -15.065 8.750 -5.617 1.00 76.56 356 ALA A N 1
ATOM 2862 C CA . ALA A 1 356 ? -14.772 7.946 -6.801 1.00 76.56 356 ALA A CA 1
ATOM 2863 C C . ALA A 1 356 ? -15.107 6.471 -6.527 1.00 76.56 356 ALA A C 1
ATOM 2865 O O . ALA A 1 356 ? -15.815 5.848 -7.306 1.00 76.56 356 ALA A O 1
ATOM 2866 N N . PHE A 1 357 ? -14.721 5.957 -5.354 1.00 80.19 357 PHE A N 1
ATOM 2867 C CA . PHE A 1 357 ? -15.004 4.567 -4.982 1.00 80.19 357 PHE A CA 1
ATOM 2868 C C . PHE A 1 357 ? -16.494 4.289 -4.771 1.00 80.19 357 PHE A C 1
ATOM 2870 O O . PHE A 1 357 ? -16.964 3.202 -5.086 1.00 80.19 357 PHE A O 1
ATOM 2877 N N . GLU A 1 358 ? -17.239 5.260 -4.249 1.00 82.94 358 GLU A N 1
ATOM 2878 C CA . GLU A 1 358 ? -18.699 5.200 -4.147 1.00 82.94 358 GLU A CA 1
ATOM 2879 C C . GLU A 1 358 ? -19.351 5.153 -5.537 1.00 82.94 358 GLU A C 1
ATOM 2881 O O . GLU A 1 358 ? -20.230 4.331 -5.780 1.00 82.94 358 GLU A O 1
ATOM 2886 N N . SER A 1 359 ? -18.861 5.962 -6.483 1.00 81.19 359 SER A N 1
ATOM 2887 C CA . SER A 1 359 ? -19.346 5.968 -7.875 1.00 81.19 359 SER A CA 1
ATOM 2888 C C . SER A 1 359 ? -19.090 4.638 -8.594 1.00 81.19 359 SER A C 1
ATOM 2890 O O . SER A 1 359 ? -19.896 4.217 -9.421 1.00 81.19 359 SER A O 1
ATOM 2892 N N . ASP A 1 360 ? -17.996 3.969 -8.240 1.00 75.88 360 ASP A N 1
ATOM 2893 C CA . ASP A 1 360 ? -17.591 2.664 -8.766 1.00 75.88 360 ASP A CA 1
ATOM 2894 C C . ASP A 1 360 ? -18.215 1.484 -7.979 1.00 75.88 360 ASP A C 1
ATOM 2896 O O . ASP A 1 360 ? -17.932 0.319 -8.261 1.00 75.88 360 ASP A O 1
ATOM 2900 N N . GLY A 1 361 ? -19.065 1.763 -6.980 1.00 81.75 361 GLY A N 1
ATOM 2901 C CA . GLY A 1 361 ? -19.789 0.758 -6.193 1.00 81.75 361 GLY A CA 1
ATOM 2902 C C . GLY A 1 361 ? -18.945 -0.009 -5.168 1.00 81.75 361 GLY A C 1
ATOM 2903 O O . GLY A 1 361 ? -19.411 -1.016 -4.638 1.00 81.75 361 GLY A O 1
ATOM 2904 N N . ILE A 1 362 ? -17.716 0.438 -4.884 1.00 80.50 362 ILE A N 1
ATOM 2905 C CA . ILE A 1 362 ? -16.809 -0.166 -3.884 1.00 80.50 362 ILE A CA 1
ATOM 2906 C C . ILE A 1 362 ? -17.197 0.212 -2.462 1.00 80.50 362 ILE A C 1
ATOM 2908 O O . ILE A 1 362 ? -17.048 -0.564 -1.519 1.00 80.50 362 ILE A O 1
ATOM 2912 N N . VAL A 1 363 ? -17.693 1.432 -2.318 1.00 83.38 363 VAL A N 1
ATOM 2913 C CA . VAL A 1 363 ? -18.181 1.997 -1.068 1.00 83.38 363 VAL A CA 1
ATOM 2914 C C . VAL A 1 363 ? -19.683 2.207 -1.208 1.00 83.38 363 VAL A C 1
ATOM 2916 O O . VAL A 1 363 ? -20.130 2.795 -2.184 1.00 83.38 363 VAL A O 1
ATOM 2919 N N . GLU A 1 364 ? -20.460 1.772 -0.219 1.00 84.38 364 GLU A N 1
ATOM 2920 C CA . GLU A 1 364 ? -21.911 2.010 -0.189 1.00 84.38 364 GLU A CA 1
ATOM 2921 C C . GLU A 1 364 ? -22.264 3.431 0.222 1.00 84.38 364 GLU A C 1
ATOM 2923 O O . GLU A 1 364 ? -23.276 3.983 -0.199 1.00 84.38 364 GLU A O 1
ATOM 2928 N N . SER A 1 365 ? -21.489 3.969 1.162 1.00 83.00 365 SER A N 1
ATOM 2929 C CA . SER A 1 365 ? -21.810 5.235 1.796 1.00 83.00 365 SER A CA 1
ATOM 2930 C C . SER A 1 365 ? -20.549 5.963 2.216 1.00 83.00 365 SER A C 1
ATOM 2932 O O . SER A 1 365 ? -19.714 5.400 2.937 1.00 83.00 365 SER A O 1
ATOM 2934 N N . VAL A 1 366 ? -20.474 7.241 1.859 1.00 82.81 366 VAL A N 1
ATOM 2935 C CA . VAL A 1 366 ? -19.558 8.205 2.468 1.00 82.81 366 VAL A CA 1
ATOM 2936 C C . VAL A 1 366 ? -20.367 9.183 3.316 1.00 82.81 366 VAL A C 1
ATOM 2938 O O . VAL A 1 366 ? -21.094 10.031 2.809 1.00 82.81 366 VAL A O 1
ATOM 2941 N N . THR A 1 367 ? -20.241 9.082 4.639 1.00 83.00 367 THR A N 1
ATOM 2942 C CA . THR A 1 367 ? -20.895 10.005 5.577 1.00 83.00 367 THR A CA 1
ATOM 2943 C C . THR A 1 367 ? -19.902 11.059 6.053 1.00 83.00 367 THR A C 1
ATOM 2945 O O . THR A 1 367 ? -18.978 10.760 6.815 1.00 83.00 367 THR A O 1
ATOM 2948 N N . ASP A 1 368 ? -20.111 12.307 5.634 1.00 81.69 368 ASP A N 1
ATOM 2949 C CA . ASP A 1 368 ? -19.413 13.474 6.175 1.00 81.69 368 ASP A CA 1
ATOM 2950 C C . ASP A 1 368 ? -19.942 13.767 7.593 1.00 81.69 368 ASP A C 1
ATOM 2952 O O . ASP A 1 368 ? -20.940 14.463 7.773 1.00 81.69 368 ASP A O 1
ATOM 2956 N N . LEU A 1 369 ? -19.280 13.219 8.617 1.00 75.94 369 LEU A N 1
ATOM 2957 C CA . LEU A 1 369 ? -19.646 13.463 10.018 1.00 75.94 369 LEU A CA 1
ATOM 2958 C C . LEU A 1 369 ? -19.255 14.882 10.448 1.00 75.94 369 LEU A C 1
ATOM 2960 O O . LEU A 1 369 ? -19.983 15.535 11.193 1.00 75.94 369 LEU A O 1
ATOM 2964 N N . CYS A 1 370 ? -18.110 15.371 9.960 1.00 75.44 370 CYS A N 1
ATOM 2965 C CA . CYS A 1 370 ? -17.739 16.783 10.005 1.00 75.44 370 CYS A CA 1
ATOM 2966 C C . CYS A 1 370 ? -16.647 17.109 8.969 1.00 75.44 370 CYS A C 1
ATOM 2968 O O . CYS A 1 370 ? -16.139 16.238 8.262 1.00 75.44 370 CYS A O 1
ATOM 2970 N N . ASN A 1 371 ? -16.224 18.379 8.897 1.00 67.88 371 ASN A N 1
ATOM 2971 C CA . ASN A 1 371 ? -15.206 18.836 7.937 1.00 67.88 371 ASN A CA 1
ATOM 2972 C C . ASN A 1 371 ? -13.882 18.055 8.001 1.00 67.88 371 ASN A C 1
ATOM 2974 O O . ASN A 1 371 ? -13.127 18.068 7.025 1.00 67.88 371 ASN A O 1
ATOM 2978 N N . THR A 1 372 ? -13.604 17.385 9.118 1.00 69.62 372 THR A N 1
ATOM 2979 C CA . THR A 1 372 ? -12.337 16.705 9.387 1.00 69.62 372 THR A CA 1
ATOM 2980 C C . THR A 1 372 ? -12.464 15.200 9.614 1.00 69.62 372 THR A C 1
ATOM 2982 O O . THR A 1 372 ? -11.464 14.551 9.917 1.00 69.62 372 THR A O 1
ATOM 2985 N N . PHE A 1 373 ? -13.670 14.647 9.462 1.00 75.25 373 PHE A N 1
ATOM 2986 C CA . PHE A 1 373 ? -13.955 13.252 9.772 1.00 75.25 373 PHE A CA 1
ATOM 2987 C C . PHE A 1 373 ? -15.016 12.683 8.837 1.00 75.25 373 PHE A C 1
ATOM 2989 O O . PHE A 1 373 ? -16.128 13.213 8.760 1.00 75.25 373 PHE A O 1
ATOM 2996 N N . ILE A 1 374 ? -14.671 11.594 8.153 1.00 79.06 374 ILE A N 1
ATOM 2997 C CA . ILE A 1 374 ? -15.601 10.853 7.301 1.00 79.06 374 ILE A CA 1
ATOM 2998 C C . ILE A 1 374 ? -15.695 9.403 7.757 1.00 79.06 374 ILE A C 1
ATOM 3000 O O . ILE A 1 374 ? -14.710 8.807 8.200 1.00 79.06 374 ILE A O 1
ATOM 3004 N N . ARG A 1 375 ? -16.893 8.843 7.618 1.00 80.31 375 ARG A N 1
ATOM 3005 C CA . ARG A 1 375 ? -17.168 7.423 7.817 1.00 80.31 375 ARG A CA 1
ATOM 3006 C C . ARG A 1 375 ? -17.493 6.794 6.471 1.00 80.31 375 ARG A C 1
ATOM 3008 O O . ARG A 1 375 ? -18.353 7.302 5.755 1.00 80.31 375 ARG A O 1
ATOM 3015 N N . VAL A 1 376 ? -16.808 5.707 6.141 1.00 77.56 376 VAL A N 1
ATOM 3016 C CA . VAL A 1 376 ? -16.920 5.001 4.860 1.00 77.56 376 VAL A CA 1
ATOM 3017 C C . VAL A 1 376 ? -17.337 3.563 5.133 1.00 77.56 376 VAL A C 1
ATOM 3019 O O . VAL A 1 376 ? -16.726 2.920 5.977 1.00 77.56 376 VAL A O 1
ATOM 3022 N N . GLY A 1 377 ? -18.372 3.059 4.466 1.00 76.62 377 GLY A N 1
ATOM 3023 C CA . GLY A 1 377 ? -18.843 1.678 4.632 1.00 76.62 377 GLY A CA 1
ATOM 3024 C C . GLY A 1 377 ? -18.789 0.900 3.324 1.00 76.62 377 GLY A C 1
ATOM 3025 O O . GLY A 1 377 ? -19.147 1.450 2.284 1.00 76.62 377 GLY A O 1
ATOM 3026 N N . THR A 1 378 ? -18.358 -0.357 3.377 1.00 80.69 378 THR A N 1
ATOM 3027 C CA . THR A 1 378 ? -18.576 -1.327 2.293 1.00 80.69 378 THR A CA 1
ATOM 3028 C C . THR A 1 378 ? -19.877 -2.099 2.525 1.00 80.69 378 THR A C 1
ATOM 3030 O O . THR A 1 378 ? -20.364 -2.155 3.665 1.00 80.69 378 THR A O 1
ATOM 3033 N N . THR A 1 379 ? -20.399 -2.681 1.440 1.00 63.09 379 THR A N 1
ATOM 3034 C CA . THR A 1 379 ? -21.493 -3.670 1.436 1.00 63.09 379 THR A CA 1
ATOM 3035 C C . THR A 1 379 ? -21.133 -4.863 2.287 1.00 63.09 379 THR A C 1
ATOM 3037 O O . THR A 1 379 ? -19.964 -5.297 2.142 1.00 63.09 379 THR A O 1
#

Radius of gyration: 21.54 Å; chains: 1; bounding box: 49×46×68 Å

pLDDT: mean 84.32, std 10.58, range [29.78, 97.06]

Foldseek 3Di:
DPPPFAEEEEEEAEPALLCLLVSVLVQLVQVVVVHHYAYAYDPVCQVVSVLQDVRYDHPVVSLVSCVRTQAYEYEAEADDVVSVVVVVVVQVVCCVSVVRHQAEYEYEYHHLLQAHDDAAVQVVCCVVPVPSYYHAEYEHECDHDVRNVVNCPPHHYHYHYLVSVVVCLVPRPSLVVQLVCVVCPPPQQQEAEEEEDDPLQDCPHPNNLQPLAALLLVLVQVVVVQVVVCVVVVHAHEYEYEADPVPNVSSVVSQVSNVVPHNYDYCVVRHDPSDQCQSNLLCCFLVSSYQEYEYEEQAQSNVQSSLQSCQVSVGHKYKYKYFGDLVSSVVTPCRPVNVVPPLQVRLVSNCVRVVVCCVVQSWVDWDCPDSRIIMTMGD

Sequence (379 aa):
MPETGKCGNIIFCPSTKLFLLPAIMMHEFFTAAGEKSKIVIDKNMLPQAQEIGDDFCDFETAVQYFEDCDSIRSVCFHHDDTQFQALVRNLNMVRTVFPKKRNLVSFYPDGFGNAMHGKSYVERLSNVFSDEVTVDQYLSFGFVHKTTVKLAADRPIQTLSFSLLTDFFDRSVKIRKFCNLEKLSGVDLDECVMLAYRPWCTKTFHDGMYDFGNQQELAILYGSLIERAEKDHGRSLKVIFRADERYKRESDLVRRLLSSRFDVIDLDSFYSQALTLEPLVYFLIKTGQVSKMSMICLDSTSFQVPAFLVQNMGAGRLVGYLGAPKEDVYRMSGGEAFTKRKLGSKMSDFRERYRAFESDGIVESVTDLCNTFIRVGTT

=== Feature glossary ===
The record interleaves many kinds of information about one protein. Here is each kind framed as the question it answers.

Q: What known structures does this most resemble?
A: Structural nearest neighbors (via Foldseek easy-search vs the PDB). Reported per hit: target PDB id, E-value, and alignment TM-score. A TM-score above ~0.5 is the conventional threshold for 'same fold'.

Q: Where is each backbone atom in 3D?
A: The mmCIF table is the protein's shape written out atom by atom. For each backbone N, Cα, C, and carbonyl O, it records an (x, y, z) coordinate triple in Å plus the residue type, chain letter, and residue number.

Q: What are the backbone torsion angles?
A: The φ/ψ torsion pair specifies the backbone conformation at each residue. φ rotates about the N–Cα bond, ψ about the Cα–C bond. Steric clashes forbid most of the (φ, ψ) plane — the allowed regions (α-helix basin, β-sheet basin, left-handed helix) are the Ramachandran-allowed regions.

Q: Which residues are buried vs exposed?
A: Solvent-accessible surface area (SASA) is the area in Å² traced out by the centre of a 1.4 Å probe sphere (a water molecule) rolled over the protein's van der Waals surface (Shrake–Rupley / Lee–Richards construction). Buried residues have near-zero SASA; fully exposed residues can exceed 200 Å². The total SASA scales roughly with the number of surface residues.

Q: How confident is the AlphaFold model at each residue?
A: pLDDT is the predicted lDDT-Cα score: AlphaFold's confidence that the local environment of each residue (all inter-atomic distances within 15 Å) is correctly placed. It is a per-residue number between 0 and 100, with higher meaning more reliable.

Q: What does the local fold look like, residue by residue?
A: 3Di is Foldseek's structural alphabet. Each residue is assigned one of twenty discrete states based on how its Cα sits relative to its spatial (not sequential) neighbors. Aligning 3Di strings finds structural homologs roughly as well as full 3D superposition, but orders of magnitude faster.

Q: How big and how compact is the whole molecule?
A: Radius of gyration (Rg) is the root-mean-square distance of Cα atoms from their centroid — a single number for overall size and compactness. A globular domain of N residues has Rg ≈ 2.2·N^0.38 Å; an extended or disordered chain has a much larger Rg. The Cα contact count is the number of residue pairs whose Cα atoms are within 8 Å and are more than four positions apart in sequence — a standard proxy for tertiary packing density. The bounding box is the smallest axis-aligned box enclosing all Cα atoms.

Q: Which residues are in helices, strands, or loops?
A: DSSP 8-state secondary structure assigns each residue one of H (α-helix), G (3₁₀-helix), I (π-helix), E (extended β-strand), B (isolated β-bridge), T (hydrogen-bonded turn), S (bend), or '-' (coil). The assignment is computed from backbone hydrogen-bond geometry via the Kabsch–Sander algorithm.

Q: How mobile is each atom in the crystal?
A: Crystallographic B-factors measure how much each atom's electron density is smeared out, in Å². They rise in mobile loops and surface residues and fall in the buried interior. In AlphaFold models this column is repurposed to hold pLDDT instead.

Q: What if only a Cα trace is available?
A: P-SEA three-state annotation labels each residue as helix, strand, or coil based purely on the geometry of the Cα trace. It serves as a fallback when the full backbone (and thus DSSP) is unavailable.

Q: What family and function is it annotated with?
A: Database cross-references. InterPro integrates a dozen domain/family signature databases into unified entries with residue-range hits. GO terms attach function/process/location labels with evidence codes. CATH codes position the fold in a four-level structural taxonomy. Organism is the NCBI-taxonomy species name.

Q: Are the domains correctly placed relative to each other?
A: Predicted Aligned Error (PAE) is an AlphaFold confidence matrix: entry (i, j) is the expected error in the position of residue j, in ångströms, when the prediction is superimposed on the true structure at residue i. Low PAE within a block of residues means that block is internally rigid and well-predicted; high PAE between two blocks means their relative placement is uncertain even if each block individually is confident.

Q: What do the diagnostic plots show?
A: Three diagnostic plots accompany the record. The Cα contact map visualizes the tertiary structure as a 2D adjacency matrix (8 Å cutoff, sequence-local contacts suppressed). The Ramachandran plot shows the distribution of backbone (φ, ψ) torsions, with points in the α and β basins reflecting secondary structure content. The PAE plot shows AlphaFold's inter-residue confidence as a color matrix.

Q: What is the amino-acid chain?
A: Primary structure: the covalent order of the twenty standard amino acids along the backbone. Two proteins with the same sequence will (almost always) fold to the same structure; two with 30% identity often share a fold but not the details.

Q: What do the rendered images show?
A: The six renders are orthographic views along the three Cartesian axes in both directions. Representation (cartoon, sticks, or surface) and color scheme (sequence-rainbow or by-chain) vary across proteins so the training set covers all the common visualization conventions.